Protein AF-0000000066291843 (afdb_homodimer)

Nearest PDB structures (foldseek):
  3l0z-assembly1_A  TM=9.490E-01  e=7.995E-34  Methanocaldococcus jannaschii DSM 2661
  6pu6-assembly1_B  TM=9.603E-01  e=9.555E-33  Methanocaldococcus jannaschii DSM 2661
  6pu6-assembly1_A  TM=9.388E-01  e=8.557E-33  Methanocaldococcus jannaschii DSM 2661
  3u4g-assembly1_A-2  TM=9.666E-01  e=2.213E-31  Pyrococcus horikoshii OT3
  3l0z-assembly5_B  TM=9.432E-01  e=6.580E-32  Methanocaldococcus jannaschii DSM 2661

InterPro domains:
  IPR002805 Nicotinate-nucleotide-dimethylbenzimidazole phosphoribosyltransferase, archaeal type [MF_01086] (1-359)
  IPR002805 Nicotinate-nucleotide-dimethylbenzimidazole phosphoribosyltransferase, archaeal type [PTHR38811] (14-357)
  IPR002805 Nicotinate-nucleotide-dimethylbenzimidazole phosphoribosyltransferase, archaeal type [TIGR00303] (16-351)
  IPR003200 Nicotinate-nucleotide-dimethylbenzimidazole phosphoribosyltransferase [cd02439] (25-345)
  IPR036087 Nicotinate-nucleotide-dimethylbenzimidazole phosphoribosyltransferase-like superfamily [G3DSA:3.40.50.10210] (18-359)
  IPR036087 Nicotinate-nucleotide-dimethylbenzimidazole phosphoribosyltransferase-like superfamily [SSF52733] (40-347)

pLDDT: mean 93.95, std 9.15, range [35.5, 98.94]

Organism: Methanothermobacter thermautotrophicus (strain ATCC 29096 / DSM 1053 / JCM 10044 / NBRC 100330 / Delta H) (NCBI:txid187420)

Secondary structure (DSSP, 8-state):
---STTEEEES--THHHHHTT--EEEEEEEE-BGGGGSTTS--SSSSGGGGGGHHHHHHHHHHHSS-SSSSS---EEETTEEEPPHHHHHHHHHHHHT--EEEEEEE-SSPPSS-EEES--PPB--GGGT---S-HHHHHHHHHHHHHHHHTS-SEEEEEEE-TTHHHHHHHHHHHHT---TTTS--SSSS--HHHHHHHHHHHHHHHT--TTTTTT-HHHHHHHH--THHHHHHHHHHH-SS-EEEESSTHHHHHHHHHHHH-TT--GGGEEEEEEHHHHT-TT--HHHHHHHH---EEEEE---GGG-SSGGGGGGGGTSS---TTHHHHHHHHHHTT--HHHHHHHHHHHHHHH--/---STTEEEES--THHHHHTT--EEEEEEEE-BGGGGSTTS--SSSSGGGGGGHHHHHHHHHHHSS-SSSSS---EEETTEEEPPHHHHHHHHHHHHT--EEEEEEE-SSPPSS-EEES--PPB--GGGT---S-HHHHHHHHHHHHHHHHTS-SEEEEEEE-TTHHHHHHHHHHHHT---TTTS--SSSS--HHHHHHHHHHHHHHHT--TTTTTT-HHHHHHHH--THHHHHHHHHHH-SS-EEEESSTHHHHHHHHHHHH-TT--GGGEEEEEEHHHHT-TT--HHHHHHHH---EEEEE---GGG-SSGGGGGGGGTS----TTHHHHHHHHHHTT--HHHHHHHHHHHHHHH--

Radius of gyration: 26.34 Å; Cα contacts (8 Å, |Δi|>4): 1914; chains: 2; bounding box: 53×73×64 Å

Structure (mmCIF, N/CA/C/O backbone):
data_AF-0000000066291843-model_v1
#
loop_
_entity.id
_entity.type
_entity.pdbx_description
1 polymer 'UPF0284 protein MTH_1426'
#
loop_
_atom_site.group_PDB
_atom_site.id
_atom_site.type_symbol
_atom_site.label_atom_id
_atom_site.label_alt_id
_atom_site.label_comp_id
_atom_site.label_asym_id
_atom_site.label_entity_id
_atom_site.label_seq_id
_atom_site.pdbx_PDB_ins_code
_atom_site.Cartn_x
_atom_site.Cartn_y
_atom_site.Cartn_z
_atom_site.occupancy
_atom_site.B_iso_or_equiv
_atom_site.auth_seq_id
_atom_site.auth_comp_id
_atom_site.auth_asym_id
_atom_site.auth_atom_id
_atom_site.pdbx_PDB_model_num
ATOM 1 N N . MET A 1 1 ? -8.102 36.219 -10.633 1 35.56 1 MET A N 1
ATOM 2 C CA . MET A 1 1 ? -8.234 34.781 -10.93 1 35.56 1 MET A CA 1
ATOM 3 C C . MET A 1 1 ? -8.914 34.062 -9.773 1 35.56 1 MET A C 1
ATOM 5 O O . MET A 1 1 ? -8.242 33.5 -8.906 1 35.56 1 MET A O 1
ATOM 9 N N . GLU A 1 2 ? -9.805 34.719 -9.156 1 52.97 2 GLU A N 1
ATOM 10 C CA . GLU A 1 2 ? -10.625 34.25 -8.039 1 52.97 2 GLU A CA 1
ATOM 11 C C . GLU A 1 2 ? -11.367 32.969 -8.406 1 52.97 2 GLU A C 1
ATOM 13 O O . GLU A 1 2 ? -12.5 33.031 -8.898 1 52.97 2 GLU A O 1
ATOM 18 N N . MET A 1 3 ? -10.57 31.859 -8.922 1 65.25 3 MET A N 1
ATOM 19 C CA . MET A 1 3 ? -11.023 30.734 -9.75 1 65.25 3 MET A CA 1
ATOM 20 C C . MET A 1 3 ? -12.031 29.875 -8.992 1 65.25 3 MET A C 1
ATOM 22 O O . MET A 1 3 ? -13.055 29.484 -9.547 1 65.25 3 MET A O 1
ATOM 26 N N . PHE A 1 4 ? -11.859 29.719 -7.613 1 82.88 4 PHE A N 1
ATOM 27 C CA . PHE A 1 4 ? -12.789 28.844 -6.902 1 82.88 4 PHE A CA 1
ATOM 28 C C . PHE A 1 4 ? -13.359 29.562 -5.676 1 82.88 4 PHE A C 1
ATOM 30 O O . PHE A 1 4 ? -12.602 30.078 -4.848 1 82.88 4 PHE A O 1
ATOM 37 N N . ASP A 1 5 ? -14.641 29.75 -5.602 1 87.25 5 ASP A N 1
ATOM 38 C CA . ASP A 1 5 ? -15.258 30.25 -4.379 1 87.25 5 ASP A CA 1
ATOM 39 C C . ASP A 1 5 ? -14.773 29.469 -3.156 1 87.25 5 ASP A C 1
ATOM 41 O O . ASP A 1 5 ? -14.672 28.25 -3.191 1 87.25 5 ASP A O 1
ATOM 45 N N . GLY A 1 6 ? -14.289 30.234 -2.17 1 90.44 6 GLY A N 1
ATOM 46 C CA . GLY A 1 6 ? -13.828 29.609 -0.941 1 90.44 6 GLY A CA 1
ATOM 47 C C . GLY A 1 6 ? -12.344 29.312 -0.944 1 90.44 6 GLY A C 1
ATOM 48 O O . GLY A 1 6 ? -11.828 28.703 -0.009 1 90.44 6 GLY A O 1
ATOM 49 N N . LEU A 1 7 ? -11.703 29.719 -2.031 1 95.69 7 LEU A N 1
ATOM 50 C CA . LEU A 1 7 ? -10.273 29.438 -2.129 1 95.69 7 LEU A CA 1
ATOM 51 C C . LEU A 1 7 ? -9.461 30.734 -2.043 1 95.69 7 LEU A C 1
ATOM 53 O O . LEU A 1 7 ? -9.727 31.688 -2.775 1 95.69 7 LEU A O 1
ATOM 57 N N . LYS A 1 8 ? -8.57 30.797 -1.065 1 95.62 8 LYS A N 1
ATOM 58 C CA . LYS A 1 8 ? -7.578 31.859 -0.965 1 95.62 8 LYS A CA 1
ATOM 59 C C . LYS A 1 8 ? -6.195 31.359 -1.374 1 95.62 8 LYS A C 1
ATOM 61 O O . LYS A 1 8 ? -5.824 30.219 -1.07 1 95.62 8 LYS A O 1
ATOM 66 N N . ILE A 1 9 ? -5.461 32.25 -2.043 1 95.19 9 ILE A N 1
ATOM 67 C CA . ILE A 1 9 ? -4.168 31.828 -2.586 1 95.19 9 ILE A CA 1
ATOM 68 C C . ILE A 1 9 ? -3.066 32.719 -2.033 1 95.19 9 ILE A C 1
ATOM 70 O O . ILE A 1 9 ? -3.174 33.938 -2.082 1 95.19 9 ILE A O 1
ATOM 74 N N . TYR A 1 10 ? -2.102 32.156 -1.402 1 94.44 10 TYR A N 1
ATOM 75 C CA . TYR A 1 10 ? -0.86 32.844 -1.039 1 94.44 10 TYR A CA 1
ATOM 76 C C . TYR A 1 10 ? 0.291 32.375 -1.925 1 94.44 10 TYR A C 1
ATOM 78 O O . TYR A 1 10 ? 0.675 31.203 -1.892 1 94.44 10 TYR A O 1
ATOM 86 N N . GLY A 1 11 ? 0.88 33.219 -2.744 1 92.69 11 GLY A N 1
ATOM 87 C CA . GLY A 1 11 ? 1.902 32.906 -3.721 1 92.69 11 GLY A CA 1
ATOM 88 C C . GLY A 1 11 ? 1.49 33.219 -5.148 1 92.69 11 GLY A C 1
ATOM 89 O O . GLY A 1 11 ? 0.7 34.125 -5.383 1 92.69 11 GLY A O 1
ATOM 90 N N . SER A 1 12 ? 2.047 32.562 -6.121 1 89.19 12 SER A N 1
ATOM 91 C CA . SER A 1 12 ? 1.816 32.844 -7.527 1 89.19 12 SER A CA 1
ATOM 92 C C . SER A 1 12 ? 0.488 32.281 -8.008 1 89.19 12 SER A C 1
ATOM 94 O O . SER A 1 12 ? -0.145 32.844 -8.906 1 89.19 12 SER A O 1
ATOM 96 N N . GLY A 1 13 ? 0.167 31.141 -7.449 1 91 13 GLY A N 1
ATOM 97 C CA . GLY A 1 13 ? -1.046 30.469 -7.879 1 91 13 GLY A CA 1
ATOM 98 C C . GLY A 1 13 ? -0.856 29.656 -9.141 1 91 13 GLY A C 1
ATOM 99 O O . GLY A 1 13 ? -1.782 28.984 -9.594 1 91 13 GLY A O 1
ATOM 100 N N . ASN A 1 14 ? 0.285 29.594 -9.695 1 91.5 14 ASN A N 1
ATOM 101 C CA . ASN A 1 14 ? 0.562 28.922 -10.961 1 91.5 14 ASN A CA 1
ATOM 102 C C . ASN A 1 14 ? 0.417 27.422 -10.844 1 91.5 14 ASN A C 1
ATOM 104 O O . ASN A 1 14 ? 0.127 26.734 -11.828 1 91.5 14 ASN A O 1
ATOM 108 N N . TYR A 1 15 ? 0.528 26.938 -9.711 1 94.12 15 TYR A N 1
ATOM 109 C CA . TYR A 1 15 ? 0.495 25.5 -9.438 1 94.12 15 TYR A CA 1
ATOM 110 C C . TYR A 1 15 ? -0.847 24.906 -9.844 1 94.12 15 TYR A C 1
ATOM 112 O O . TYR A 1 15 ? -0.905 23.781 -10.352 1 94.12 15 TYR A O 1
ATOM 120 N N . LEU A 1 16 ? -1.885 25.656 -9.727 1 93.62 16 LEU A N 1
ATOM 121 C CA . LEU A 1 16 ? -3.236 25.141 -9.922 1 93.62 16 LEU A CA 1
ATOM 122 C C . LEU A 1 16 ? -3.465 24.766 -11.383 1 93.62 16 LEU A C 1
ATOM 124 O O . LEU A 1 16 ? -4.254 23.859 -11.672 1 93.62 16 LEU A O 1
ATOM 128 N N . GLU A 1 17 ? -2.822 25.453 -12.266 1 89.56 17 GLU A N 1
ATOM 129 C CA . GLU A 1 17 ? -2.986 25.203 -13.688 1 89.56 17 GLU A CA 1
ATOM 130 C C . GLU A 1 17 ? -2.594 23.766 -14.047 1 89.56 17 GLU A C 1
ATOM 132 O O . GLU A 1 17 ? -3.205 23.141 -14.914 1 89.56 17 GLU A O 1
ATOM 137 N N . GLY A 1 18 ? -1.679 23.266 -13.312 1 91.25 18 GLY A N 1
ATOM 138 C CA . GLY A 1 18 ? -1.157 21.938 -13.641 1 91.25 18 GLY A CA 1
ATOM 139 C C . GLY A 1 18 ? -1.947 20.812 -13 1 91.25 18 GLY A C 1
ATOM 140 O O . GLY A 1 18 ? -1.791 19.656 -13.375 1 91.25 18 GLY A O 1
ATOM 141 N N . VAL A 1 19 ? -2.908 21.156 -12.078 1 95.44 19 VAL A N 1
ATOM 142 C CA . VAL A 1 19 ? -3.521 20.062 -11.328 1 95.44 19 VAL A CA 1
ATOM 143 C C . VAL A 1 19 ? -5.043 20.156 -11.438 1 95.44 19 VAL A C 1
ATOM 145 O O . VAL A 1 19 ? -5.762 19.328 -10.875 1 95.44 19 VAL A O 1
ATOM 148 N N . THR A 1 20 ? -5.566 21.125 -12.164 1 93.5 20 THR A N 1
ATOM 149 C CA . THR A 1 20 ? -7.008 21.266 -12.32 1 93.5 20 THR A CA 1
ATOM 150 C C . THR A 1 20 ? -7.562 20.188 -13.25 1 93.5 20 THR A C 1
ATOM 152 O O . THR A 1 20 ? -7.012 19.938 -14.32 1 93.5 20 THR A O 1
ATOM 155 N N . ASP A 1 21 ? -8.625 19.531 -12.82 1 91.69 21 ASP A N 1
ATOM 156 C CA . ASP A 1 21 ? -9.344 18.516 -13.578 1 91.69 21 ASP A CA 1
ATOM 157 C C . ASP A 1 21 ? -8.414 17.391 -14.008 1 91.69 21 ASP A C 1
ATOM 159 O O . ASP A 1 21 ? -8.391 17 -15.172 1 91.69 21 ASP A O 1
ATOM 163 N N . ARG A 1 22 ? -7.469 17.047 -13.125 1 95.12 22 ARG A N 1
ATOM 164 C CA . ARG A 1 22 ? -6.551 15.938 -13.328 1 95.12 22 ARG A CA 1
ATOM 165 C C . ARG A 1 22 ? -6.934 14.742 -12.453 1 95.12 22 ARG A C 1
ATOM 167 O O . ARG A 1 22 ? -7.586 14.906 -11.422 1 95.12 22 ARG A O 1
ATOM 174 N N . ASP A 1 23 ? -6.59 13.523 -12.953 1 96.62 23 ASP A N 1
ATOM 175 C CA . ASP A 1 23 ? -6.723 12.344 -12.102 1 96.62 23 ASP A CA 1
ATOM 176 C C . ASP A 1 23 ? -5.828 12.461 -10.867 1 96.62 23 ASP A C 1
ATOM 178 O O . ASP A 1 23 ? -4.621 12.68 -10.992 1 96.62 23 ASP A O 1
ATOM 182 N N . SER A 1 24 ? -6.496 12.398 -9.719 1 98.31 24 SER A N 1
ATOM 183 C CA . SER A 1 24 ? -5.746 12.578 -8.477 1 98.31 24 SER A CA 1
ATOM 184 C C . SER A 1 24 ? -5.832 11.336 -7.598 1 98.31 24 SER A C 1
ATOM 186 O O . SER A 1 24 ? -6.773 10.547 -7.715 1 98.31 24 SER A O 1
ATOM 188 N N . LEU A 1 25 ? -4.844 11.133 -6.863 1 98.81 25 LEU A N 1
ATOM 189 C CA . LEU A 1 25 ? -4.797 10.125 -5.805 1 98.81 25 LEU A CA 1
ATOM 190 C C . LEU A 1 25 ? -4.484 10.773 -4.457 1 98.81 25 LEU A C 1
ATOM 192 O O . LEU A 1 25 ? -3.535 11.547 -4.344 1 98.81 25 LEU A O 1
ATOM 196 N N . PHE A 1 26 ? -5.352 10.555 -3.461 1 98.94 26 PHE A N 1
ATOM 197 C CA . PHE A 1 26 ? -5.105 11.023 -2.102 1 98.94 26 PHE A CA 1
ATOM 198 C C . PHE A 1 26 ? -4.484 9.922 -1.254 1 98.94 26 PHE A C 1
ATOM 200 O O . PHE A 1 26 ? -5.051 8.828 -1.133 1 98.94 26 PHE A O 1
ATOM 207 N N . ILE A 1 27 ? -3.297 10.148 -0.714 1 98.94 27 ILE A N 1
ATOM 208 C CA . ILE A 1 27 ? -2.666 9.195 0.19 1 98.94 27 ILE A CA 1
ATOM 209 C C . ILE A 1 27 ? -2.453 9.844 1.557 1 98.94 27 ILE A C 1
ATOM 211 O O . ILE A 1 27 ? -1.928 10.953 1.65 1 98.94 27 ILE A O 1
ATOM 215 N N . CYS A 1 28 ? -2.926 9.203 2.633 1 98.88 28 CYS A N 1
ATOM 216 C CA . CYS A 1 28 ? -2.803 9.711 3.998 1 98.88 28 CYS A CA 1
ATOM 217 C C . CYS A 1 28 ? -1.688 8.984 4.746 1 98.88 28 CYS A C 1
ATOM 219 O O . CYS A 1 28 ? -1.785 7.785 5.004 1 98.88 28 CYS A O 1
ATOM 221 N N . ALA A 1 29 ? -0.624 9.672 5.082 1 98.94 29 ALA A N 1
ATOM 222 C CA . ALA A 1 29 ? 0.458 9.125 5.895 1 98.94 29 ALA A CA 1
ATOM 223 C C . ALA A 1 29 ? 0.09 9.141 7.375 1 98.94 29 ALA A C 1
ATOM 225 O O . ALA A 1 29 ? -0.218 10.195 7.934 1 98.94 29 ALA A O 1
ATOM 226 N N . VAL A 1 30 ? 0.121 7.984 8.023 1 98.81 30 VAL A N 1
ATOM 227 C CA . VAL A 1 30 ? -0.222 7.91 9.438 1 98.81 30 VAL A CA 1
ATOM 228 C C . VAL A 1 30 ? 1.024 7.574 10.258 1 98.81 30 VAL A C 1
ATOM 230 O O . VAL A 1 30 ? 1.852 6.762 9.836 1 98.81 30 VAL A O 1
ATOM 233 N N . ALA A 1 31 ? 1.195 8.234 11.359 1 98.75 31 ALA A N 1
ATOM 234 C CA . ALA A 1 31 ? 2.316 8.016 12.273 1 98.75 31 ALA A CA 1
ATOM 235 C C . ALA A 1 31 ? 1.961 8.43 13.695 1 98.75 31 ALA A C 1
ATOM 237 O O . ALA A 1 31 ? 0.961 9.117 13.914 1 98.75 31 ALA A O 1
ATOM 238 N N . THR A 1 32 ? 2.723 7.949 14.648 1 98.19 32 THR A N 1
ATOM 239 C CA . THR A 1 32 ? 2.625 8.383 16.031 1 98.19 32 THR A CA 1
ATOM 240 C C . THR A 1 32 ? 4.004 8.719 16.594 1 98.19 32 THR A C 1
ATOM 242 O O . THR A 1 32 ? 5.023 8.336 16.016 1 98.19 32 THR A O 1
ATOM 245 N N . THR A 1 33 ? 4.027 9.5 17.547 1 98.44 33 THR A N 1
ATOM 246 C CA . THR A 1 33 ? 5.203 9.844 18.344 1 98.44 33 THR A CA 1
ATOM 247 C C . THR A 1 33 ? 4.867 9.859 19.828 1 98.44 33 THR A C 1
ATOM 249 O O . THR A 1 33 ? 3.787 10.305 20.234 1 98.44 33 THR A O 1
ATOM 252 N N . GLU A 1 34 ? 5.797 9.43 20.656 1 98.19 34 GLU A N 1
ATOM 253 C CA . GLU A 1 34 ? 5.594 9.453 22.109 1 98.19 34 GLU A CA 1
ATOM 254 C C . GLU A 1 34 ? 5.484 10.883 22.625 1 98.19 34 GLU A C 1
ATOM 256 O O . GLU A 1 34 ? 5.016 11.102 23.75 1 98.19 34 GLU A O 1
ATOM 261 N N . THR A 1 35 ? 5.879 11.812 21.828 1 98.38 35 THR A N 1
ATOM 262 C CA . THR A 1 35 ? 5.715 13.227 22.172 1 98.38 35 THR A CA 1
ATOM 263 C C . THR A 1 35 ? 4.25 13.547 22.438 1 98.38 35 THR A C 1
ATOM 265 O O . THR A 1 35 ? 3.939 14.406 23.266 1 98.38 35 THR A O 1
ATOM 268 N N . SER A 1 36 ? 3.342 12.797 21.812 1 96.69 36 SER A N 1
ATOM 269 C CA . SER A 1 36 ? 1.913 13.07 21.922 1 96.69 36 SER A CA 1
ATOM 270 C C . SER A 1 36 ? 1.389 12.664 23.297 1 96.69 36 SER A C 1
ATOM 272 O O . SER A 1 36 ? 0.292 13.062 23.703 1 96.69 36 SER A O 1
ATOM 274 N N . ARG A 1 37 ? 2.209 11.977 24.031 1 95.88 37 ARG A N 1
ATOM 275 C CA . ARG A 1 37 ? 1.785 11.508 25.344 1 95.88 37 ARG A CA 1
ATOM 276 C C . ARG A 1 37 ? 2.088 12.547 26.422 1 95.88 37 ARG A C 1
ATOM 278 O O . ARG A 1 37 ? 1.672 12.398 27.562 1 95.88 37 ARG A O 1
ATOM 285 N N . ILE A 1 38 ? 2.787 13.547 26.078 1 96.5 38 ILE A N 1
ATOM 286 C CA . ILE A 1 38 ? 3.043 14.641 27.016 1 96.5 38 ILE A CA 1
ATOM 287 C C . ILE A 1 38 ? 1.741 15.391 27.297 1 96.5 38 ILE A C 1
ATOM 289 O O . ILE A 1 38 ? 1.104 15.914 26.375 1 96.5 38 ILE A O 1
ATOM 293 N N . PRO A 1 39 ? 1.339 15.453 28.562 1 93.75 39 PRO A N 1
ATOM 294 C CA . PRO A 1 39 ? 0.071 16.109 28.891 1 93.75 39 PRO A CA 1
ATOM 295 C C . PRO A 1 39 ? 0.018 17.562 28.406 1 93.75 39 PRO A C 1
ATOM 297 O O . PRO A 1 39 ? 0.945 18.328 28.656 1 93.75 39 PRO A O 1
ATOM 300 N N . GLY A 1 40 ? -1.047 17.859 27.609 1 91.38 40 GLY A N 1
ATOM 301 C CA . GLY A 1 40 ? -1.299 19.234 27.219 1 91.38 40 GLY A CA 1
ATOM 302 C C . GLY A 1 40 ? -0.658 19.609 25.891 1 91.38 40 GLY A C 1
ATOM 303 O O . GLY A 1 40 ? -0.868 20.719 25.375 1 91.38 40 GLY A O 1
ATOM 304 N N . ILE A 1 41 ? 0.069 18.703 25.312 1 93.44 41 ILE A N 1
ATOM 305 C CA . ILE A 1 41 ? 0.853 19.047 24.125 1 93.44 41 ILE A CA 1
ATOM 306 C C . ILE A 1 41 ? -0.051 19.047 22.891 1 93.44 41 ILE A C 1
ATOM 308 O O . ILE A 1 41 ? 0.236 19.75 21.922 1 93.44 41 ILE A O 1
ATOM 312 N N . THR A 1 42 ? -1.102 18.266 22.906 1 88.25 42 THR A N 1
ATOM 313 C CA . THR A 1 42 ? -2.016 18.109 21.781 1 88.25 42 THR A CA 1
ATOM 314 C C . THR A 1 42 ? -3.432 17.812 22.281 1 88.25 42 THR A C 1
ATOM 316 O O . THR A 1 42 ? -3.621 17.328 23.391 1 88.25 42 THR A O 1
ATOM 319 N N . GLY A 1 43 ? -4.367 18.234 21.438 1 79.69 43 GLY A N 1
ATOM 320 C CA . GLY A 1 43 ? -5.762 17.938 21.719 1 79.69 43 GLY A CA 1
ATOM 321 C C . GLY A 1 43 ? -6.254 16.672 21.031 1 79.69 43 GLY A C 1
ATOM 322 O O . GLY A 1 43 ? -7.434 16.328 21.141 1 79.69 43 GLY A O 1
ATOM 323 N N . ALA A 1 44 ? -5.316 16.047 20.344 1 76.88 44 ALA A N 1
ATOM 324 C CA . ALA A 1 44 ? -5.699 14.812 19.656 1 76.88 44 ALA A CA 1
ATOM 325 C C . ALA A 1 44 ? -5.988 13.695 20.672 1 76.88 44 ALA A C 1
ATOM 327 O O . ALA A 1 44 ? -5.156 13.398 21.531 1 76.88 44 ALA A O 1
ATOM 328 N N . GLY A 1 45 ? -7.184 13.094 20.625 1 74.94 45 GLY A N 1
ATOM 329 C CA . GLY A 1 45 ? -7.562 12.039 21.547 1 74.94 45 GLY A CA 1
ATOM 330 C C . GLY A 1 45 ? -8.141 12.57 22.844 1 74.94 45 GLY A C 1
ATOM 331 O O . GLY A 1 45 ? -7.828 13.695 23.266 1 74.94 45 GLY A O 1
ATOM 332 N N . ALA A 1 46 ? -8.844 11.789 23.562 1 75.44 46 ALA A N 1
ATOM 333 C CA . ALA A 1 46 ? -9.508 12.172 24.812 1 75.44 46 ALA A CA 1
ATOM 334 C C . ALA A 1 46 ? -8.5 12.258 25.969 1 75.44 46 ALA A C 1
ATOM 336 O O . ALA A 1 46 ? -8.727 12.977 26.938 1 75.44 46 ALA A O 1
ATOM 337 N N . SER A 1 47 ? -7.43 11.508 25.828 1 82 47 SER A N 1
ATOM 338 C CA . SER A 1 47 ? -6.344 11.492 26.797 1 82 47 SER A CA 1
ATOM 339 C C . SER A 1 47 ? -4.996 11.273 26.109 1 82 47 SER A C 1
ATOM 341 O O . SER A 1 47 ? -4.941 10.844 24.953 1 82 47 SER A O 1
ATOM 343 N N . PRO A 1 48 ? -3.953 11.586 26.844 1 87.25 48 PRO A N 1
ATOM 344 C CA . PRO A 1 48 ? -2.625 11.367 26.266 1 87.25 48 PRO A CA 1
ATOM 345 C C . PRO A 1 48 ? -2.42 9.93 25.781 1 87.25 48 PRO A C 1
ATOM 347 O O . PRO A 1 48 ? -1.832 9.703 24.719 1 87.25 48 PRO A O 1
ATOM 350 N N . GLU A 1 49 ? -2.939 8.961 26.5 1 86.44 49 GLU A N 1
ATOM 351 C CA . GLU A 1 49 ? -2.77 7.555 26.156 1 86.44 49 GLU A CA 1
ATOM 352 C C . GLU A 1 49 ? -3.553 7.195 24.891 1 86.44 49 GLU A C 1
ATOM 354 O O . GLU A 1 49 ? -3.166 6.289 24.156 1 86.44 49 GLU A O 1
ATOM 359 N N . LEU A 1 50 ? -4.508 7.957 24.609 1 88.69 50 LEU A N 1
ATOM 360 C CA . LEU A 1 50 ? -5.406 7.617 23.516 1 88.69 50 LEU A CA 1
ATOM 361 C C . LEU A 1 50 ? -4.957 8.281 22.219 1 88.69 50 LEU A C 1
ATOM 363 O O . LEU A 1 50 ? -5.484 7.98 21.141 1 88.69 50 LEU A O 1
ATOM 367 N N . THR A 1 51 ? -3.924 9.125 22.359 1 91.31 51 THR A N 1
ATOM 368 C CA . THR A 1 51 ? -3.432 9.805 21.156 1 91.31 51 THR A CA 1
ATOM 369 C C . THR A 1 51 ? -2.902 8.797 20.141 1 91.31 51 THR A C 1
ATOM 371 O O . THR A 1 51 ? -2.943 9.039 18.938 1 91.31 51 THR A O 1
ATOM 374 N N . GLU A 1 52 ? -2.453 7.645 20.625 1 93.06 52 GLU A N 1
ATOM 375 C CA . GLU A 1 52 ? -1.842 6.656 19.734 1 93.06 52 GLU A CA 1
ATOM 376 C C . GLU A 1 52 ? -2.883 6.008 18.828 1 93.06 52 GLU A C 1
ATOM 378 O O . GLU A 1 52 ? -2.539 5.43 17.797 1 93.06 52 GLU A O 1
ATOM 383 N N . TYR A 1 53 ? -4.141 6.141 19.141 1 94.12 53 TYR A N 1
ATOM 384 C CA . TYR A 1 53 ? -5.207 5.527 18.344 1 94.12 53 TYR A CA 1
ATOM 385 C C . TYR A 1 53 ? -5.711 6.484 17.281 1 94.12 53 TYR A C 1
ATOM 387 O O . TYR A 1 53 ? -6.402 6.066 16.344 1 94.12 53 TYR A O 1
ATOM 395 N N . THR A 1 54 ? -5.363 7.727 17.375 1 93.38 54 THR A N 1
ATOM 396 C CA . THR A 1 54 ? -5.961 8.781 16.562 1 93.38 54 THR A CA 1
ATOM 397 C C . THR A 1 54 ? -5.723 8.523 15.078 1 93.38 54 THR A C 1
ATOM 399 O O . THR A 1 54 ? -6.66 8.547 14.281 1 93.38 54 THR A O 1
ATOM 402 N N . PRO A 1 55 ? -4.492 8.203 14.695 1 96.31 55 PRO A N 1
ATOM 403 C CA . PRO A 1 55 ? -4.281 8.031 13.258 1 96.31 55 PRO A CA 1
ATOM 404 C C . PRO A 1 55 ? -5.082 6.863 12.68 1 96.31 55 PRO A C 1
ATOM 406 O O . PRO A 1 55 ? -5.699 6.996 11.617 1 96.31 55 PRO A O 1
ATOM 409 N N . ALA A 1 56 ? -5.07 5.734 13.375 1 96.75 56 ALA A N 1
ATOM 410 C CA . ALA A 1 56 ? -5.824 4.57 12.922 1 96.75 56 ALA A CA 1
ATOM 411 C C . ALA A 1 56 ? -7.32 4.871 12.867 1 96.75 56 ALA A C 1
ATOM 413 O O . ALA A 1 56 ? -7.988 4.539 11.883 1 96.75 56 ALA A O 1
ATOM 414 N N . ALA A 1 57 ? -7.824 5.52 13.898 1 95.06 57 ALA A N 1
ATOM 415 C CA . ALA A 1 57 ? -9.242 5.855 13.969 1 95.06 57 ALA A CA 1
ATOM 416 C C . ALA A 1 57 ? -9.641 6.781 12.82 1 95.06 57 ALA A C 1
ATOM 418 O O . ALA A 1 57 ? -10.727 6.641 12.25 1 95.06 57 ALA A O 1
ATOM 419 N N . ASP A 1 58 ? -8.789 7.695 12.508 1 95.19 58 ASP A N 1
ATOM 420 C CA . ASP A 1 58 ? -9.055 8.664 11.453 1 95.19 58 ASP A CA 1
ATOM 421 C C . ASP A 1 58 ? -9.266 7.973 10.109 1 95.19 58 ASP A C 1
ATOM 423 O O . ASP A 1 58 ? -10.266 8.211 9.438 1 95.19 58 ASP A O 1
ATOM 427 N N . VAL A 1 59 ? -8.367 7.094 9.734 1 97.62 59 VAL A N 1
ATOM 428 C CA . VAL A 1 59 ? -8.453 6.504 8.406 1 97.62 59 VAL A CA 1
ATOM 429 C C . VAL A 1 59 ? -9.547 5.438 8.383 1 97.62 59 VAL A C 1
ATOM 431 O O . VAL A 1 59 ? -10.203 5.23 7.363 1 97.62 59 VAL A O 1
ATOM 434 N N . GLU A 1 60 ? -9.781 4.762 9.516 1 96.94 60 GLU A N 1
ATOM 435 C CA . GLU A 1 60 ? -10.891 3.818 9.602 1 96.94 60 GLU A CA 1
ATOM 436 C C . GLU A 1 60 ? -12.227 4.527 9.414 1 96.94 60 GLU A C 1
ATOM 438 O O . GLU A 1 60 ? -13.133 3.996 8.766 1 96.94 60 GLU A O 1
ATOM 443 N N . LEU A 1 61 ? -12.312 5.707 9.977 1 95.12 61 LEU A N 1
ATOM 444 C CA . LEU A 1 61 ? -13.531 6.492 9.797 1 95.12 61 LEU A CA 1
ATOM 445 C C . LEU A 1 61 ? -13.758 6.805 8.328 1 95.12 61 LEU A C 1
ATOM 447 O O . LEU A 1 61 ? -14.891 6.723 7.84 1 95.12 61 LEU A O 1
ATOM 451 N N . ILE A 1 62 ? -12.727 7.176 7.652 1 97.12 62 ILE A N 1
ATOM 452 C CA . ILE A 1 62 ? -12.828 7.543 6.246 1 97.12 62 ILE A CA 1
ATOM 453 C C . ILE A 1 62 ? -13.25 6.328 5.426 1 97.12 62 ILE A C 1
ATOM 455 O O . ILE A 1 62 ? -14.102 6.434 4.539 1 97.12 62 ILE A O 1
ATOM 459 N N . VAL A 1 63 ? -12.719 5.148 5.766 1 96.88 63 VAL A N 1
ATOM 460 C CA . VAL A 1 63 ? -12.883 3.975 4.918 1 96.88 63 VAL A CA 1
ATOM 461 C C . VAL A 1 63 ? -14.133 3.205 5.336 1 96.88 63 VAL A C 1
ATOM 463 O O . VAL A 1 63 ? -14.875 2.701 4.488 1 96.88 63 VAL A O 1
ATOM 466 N N . HIS A 1 64 ? -14.391 3.135 6.684 1 94.81 64 HIS A N 1
ATOM 467 C CA . HIS A 1 64 ? -15.438 2.252 7.191 1 94.81 64 HIS A CA 1
ATOM 468 C C . HIS A 1 64 ? -16.609 3.049 7.75 1 94.81 64 HIS A C 1
ATOM 470 O O . HIS A 1 64 ? -17.562 2.471 8.281 1 94.81 64 HIS A O 1
ATOM 476 N N . ASP A 1 65 ? -16.562 4.312 7.773 1 92.25 65 ASP A N 1
ATOM 477 C CA . ASP A 1 65 ? -17.594 5.199 8.305 1 92.25 65 ASP A CA 1
ATOM 478 C C . ASP A 1 65 ? -17.625 5.172 9.828 1 92.25 65 ASP A C 1
ATOM 480 O O . ASP A 1 65 ? -18.562 5.68 10.453 1 92.25 65 ASP A O 1
ATOM 484 N N . ALA A 1 66 ? -16.609 4.531 10.383 1 90.75 66 ALA A N 1
ATOM 485 C CA . ALA A 1 66 ? -16.484 4.449 11.836 1 90.75 66 ALA A CA 1
ATOM 486 C C . ALA A 1 66 ? -15.102 3.965 12.242 1 90.75 66 ALA A C 1
ATOM 488 O O . ALA A 1 66 ? -14.477 3.168 11.531 1 90.75 66 ALA A O 1
ATOM 489 N N . PRO A 1 67 ? -14.688 4.438 13.438 1 89.62 67 PRO A N 1
ATOM 490 C CA . PRO A 1 67 ? -13.469 3.805 13.953 1 89.62 67 PRO A CA 1
ATOM 491 C C . PRO A 1 67 ? -13.672 2.336 14.312 1 89.62 67 PRO A C 1
ATOM 493 O O . PRO A 1 67 ? -14.766 1.946 14.727 1 89.62 67 PRO A O 1
ATOM 496 N N . ARG A 1 68 ? -12.641 1.59 14.109 1 90.69 68 ARG A N 1
ATOM 497 C CA . ARG A 1 68 ? -12.711 0.177 14.469 1 90.69 68 ARG A CA 1
ATOM 498 C C . ARG A 1 68 ? -11.727 -0.154 15.586 1 90.69 68 ARG A C 1
ATOM 500 O O . ARG A 1 68 ? -11.922 -1.128 16.312 1 90.69 68 ARG A O 1
ATOM 507 N N . CYS A 1 69 ? -10.75 0.663 15.773 1 88.5 69 CYS A N 1
ATOM 508 C CA . CYS A 1 69 ? -9.711 0.384 16.766 1 88.5 69 CYS A CA 1
ATOM 509 C C . CYS A 1 69 ? -10.125 0.891 18.141 1 88.5 69 CYS A C 1
ATOM 511 O O . CYS A 1 69 ? -9.492 0.554 19.141 1 88.5 69 CYS A O 1
ATOM 513 N N . LEU A 1 70 ? -11.094 1.7 18.172 1 82.06 70 LEU A N 1
ATOM 514 C CA . LEU A 1 70 ? -11.625 2.234 19.422 1 82.06 70 LEU A CA 1
ATOM 515 C C . LEU A 1 70 ? -13.148 2.246 19.391 1 82.06 70 LEU A C 1
ATOM 517 O O . LEU A 1 70 ? -13.758 2.363 18.328 1 82.06 70 LEU A O 1
ATOM 521 N N . PRO A 1 71 ? -13.586 1.993 20.594 1 71.5 71 PRO A N 1
ATOM 522 C CA . PRO A 1 71 ? -15.055 1.974 20.625 1 71.5 71 PRO A CA 1
ATOM 523 C C . PRO A 1 71 ? -15.672 3.336 20.312 1 71.5 71 PRO A C 1
ATOM 525 O O . PRO A 1 71 ? -16.781 3.408 19.812 1 71.5 71 PRO A O 1
ATOM 528 N N . GLU A 1 72 ? -14.938 4.359 20.703 1 67.56 72 GLU A N 1
ATOM 529 C CA . GLU A 1 72 ? -15.492 5.688 20.484 1 67.56 72 GLU A CA 1
ATOM 530 C C . GLU A 1 72 ? -14.633 6.504 19.531 1 67.56 72 GLU A C 1
ATOM 532 O O . GLU A 1 72 ? -13.43 6.262 19.406 1 67.56 72 GLU A O 1
ATOM 537 N N . ILE A 1 73 ? -15.336 7.367 18.703 1 63.09 73 ILE A N 1
ATOM 538 C CA . ILE A 1 73 ? -14.68 8.273 17.766 1 63.09 73 ILE A CA 1
ATOM 539 C C . ILE A 1 73 ? -13.789 9.25 18.531 1 63.09 73 ILE A C 1
ATOM 541 O O . ILE A 1 73 ? -14.219 9.859 19.516 1 63.09 73 ILE A O 1
ATOM 545 N N . PRO A 1 74 ? -12.57 9.297 18.109 1 60.62 74 PR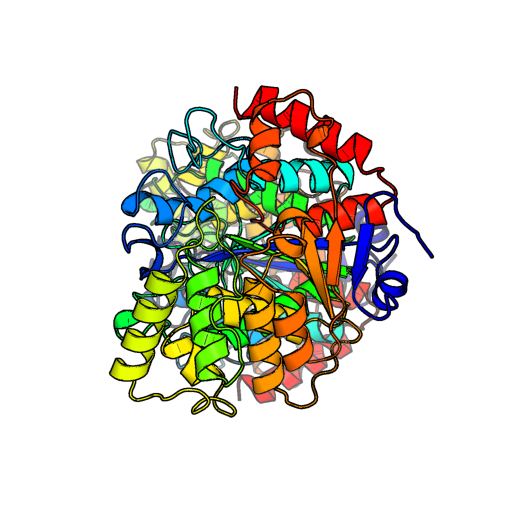O A N 1
ATOM 546 C CA . PRO A 1 74 ? -11.695 10.297 18.734 1 60.62 74 PRO A CA 1
ATOM 547 C C . PRO A 1 74 ? -12.258 11.711 18.656 1 60.62 74 PRO A C 1
ATOM 549 O O . PRO A 1 74 ? -12.688 12.148 17.578 1 60.62 74 PRO A O 1
ATOM 552 N N . GLN A 1 75 ? -12.844 12.25 19.719 1 62.91 75 GLN A N 1
ATOM 553 C CA . GLN A 1 75 ? -13.367 13.617 19.672 1 62.91 75 GLN A CA 1
ATOM 554 C C . GLN A 1 75 ? -12.531 14.555 20.547 1 62.91 75 GLN A C 1
ATOM 556 O O . GLN A 1 75 ? -12.008 14.148 21.578 1 62.91 75 GLN A O 1
ATOM 561 N N . THR A 1 76 ? -12.133 15.617 19.828 1 59.41 76 THR A N 1
ATOM 562 C CA . THR A 1 76 ? -11.57 16.703 20.641 1 59.41 76 THR A CA 1
ATOM 563 C C . THR A 1 76 ? -12.672 17.422 21.406 1 59.41 76 THR A C 1
ATOM 565 O O . THR A 1 76 ? -13.602 17.969 20.812 1 59.41 76 THR A O 1
ATOM 568 N N . ILE A 1 77 ? -12.922 17.047 22.703 1 56.94 77 ILE A N 1
ATOM 569 C CA . ILE A 1 77 ? -13.961 17.656 23.531 1 56.94 77 ILE A CA 1
ATOM 570 C C . ILE A 1 77 ? -13.492 19.016 24.047 1 56.94 77 ILE A C 1
ATOM 572 O O . ILE A 1 77 ? -12.469 19.094 24.734 1 56.94 77 ILE A O 1
ATOM 576 N N . VAL A 1 78 ? -13.992 20.141 23.281 1 53.47 78 VAL A N 1
ATOM 577 C CA . VAL A 1 78 ? -13.75 21.469 23.844 1 53.47 78 VAL A CA 1
ATOM 578 C C . VAL A 1 78 ? -15.031 22.016 24.453 1 53.47 78 VAL A C 1
ATOM 580 O O . VAL A 1 78 ? -16.031 22.172 23.75 1 53.47 78 VAL A O 1
ATOM 583 N N . GLU A 1 79 ? -15.07 22.609 25.641 1 51.97 79 GLU A N 1
ATOM 584 C CA . GLU A 1 79 ? -16.094 23.281 26.422 1 51.97 79 GLU A CA 1
ATOM 585 C C . GLU A 1 79 ? -17.469 22.656 26.188 1 51.97 79 GLU A C 1
ATOM 587 O O . GLU A 1 79 ? -18.453 23.375 25.969 1 51.97 79 GLU A O 1
ATOM 592 N N . GLY A 1 80 ? -17.641 21.438 25.969 1 55.41 80 GLY A N 1
ATOM 593 C CA . GLY A 1 80 ? -18.906 20.734 26.031 1 55.41 80 GLY A CA 1
ATOM 594 C C . GLY A 1 80 ? -19.359 20.203 24.688 1 55.41 80 GLY A C 1
ATOM 595 O O . GLY A 1 80 ? -20.094 19.219 24.609 1 55.41 80 GLY A O 1
ATOM 596 N N . GLU A 1 81 ? -19.094 20.984 23.609 1 62.06 81 GLU A N 1
ATOM 597 C CA . GLU A 1 81 ? -19.453 20.438 22.312 1 62.06 81 GLU A CA 1
ATOM 598 C C . GLU A 1 81 ? -18.25 19.859 21.578 1 62.06 81 GLU A C 1
ATOM 600 O O . GLU A 1 81 ? -17.188 20.484 21.547 1 62.06 81 GLU A O 1
ATOM 605 N N . ALA A 1 82 ? -18.344 18.672 21.172 1 74.56 82 ALA A N 1
ATOM 606 C CA . ALA A 1 82 ? -17.25 17.984 20.516 1 74.56 82 ALA A CA 1
ATOM 607 C C . ALA A 1 82 ? -17.125 18.406 19.047 1 74.56 82 ALA A C 1
ATOM 609 O O . ALA A 1 82 ? -18.125 18.453 18.328 1 74.56 82 ALA A O 1
ATOM 610 N N . ALA A 1 83 ? -15.953 19.031 18.703 1 82.12 83 ALA A N 1
ATOM 611 C CA . ALA A 1 83 ? -15.688 19.328 17.297 1 82.12 83 ALA A CA 1
ATOM 612 C C . ALA A 1 83 ? -15.516 18.031 16.484 1 82.12 83 ALA A C 1
ATOM 614 O O . ALA A 1 83 ? -14.75 17.156 16.891 1 82.12 83 ALA A O 1
ATOM 615 N N . PRO A 1 84 ? -16.344 17.984 15.422 1 86.94 84 PRO A N 1
ATOM 616 C CA . PRO A 1 84 ? -16.141 16.812 14.57 1 86.94 84 PRO A CA 1
ATOM 617 C C . PRO A 1 84 ? -14.688 16.656 14.102 1 86.94 84 PRO A C 1
ATOM 619 O O . PRO A 1 84 ? -14.023 17.656 13.828 1 86.94 84 PRO A O 1
ATOM 622 N N . THR A 1 85 ? -14.18 15.508 14.039 1 89.25 85 THR A N 1
ATOM 623 C CA . THR A 1 85 ? -12.836 15.227 13.555 1 89.25 85 THR A CA 1
ATOM 624 C C . THR A 1 85 ? -12.688 15.664 12.102 1 89.25 85 THR A C 1
ATOM 626 O O . THR A 1 85 ? -13.617 15.523 11.305 1 89.25 85 THR A O 1
ATOM 629 N N . PRO A 1 86 ? -11.492 16.172 11.719 1 94.31 86 PRO A N 1
ATOM 630 C CA . PRO A 1 86 ? -11.234 16.547 10.328 1 94.31 86 PRO A CA 1
ATOM 631 C C . PRO A 1 86 ? -11.391 15.383 9.352 1 94.31 86 PRO A C 1
ATOM 633 O O . PRO A 1 86 ? -11.594 15.594 8.156 1 94.31 86 PRO A O 1
ATOM 636 N N . ALA A 1 87 ? -11.344 14.164 9.867 1 95.44 87 ALA A N 1
ATOM 637 C CA . ALA A 1 87 ? -11.492 12.984 9.023 1 95.44 87 ALA A CA 1
ATOM 638 C C . ALA A 1 87 ? -12.828 12.992 8.289 1 95.44 87 ALA A C 1
ATOM 640 O O . ALA A 1 87 ? -12.93 12.523 7.156 1 95.44 87 ALA A O 1
ATOM 641 N N . VAL A 1 88 ? -13.828 13.594 8.914 1 95.12 88 VAL A N 1
ATOM 642 C CA . VAL A 1 88 ? -15.148 13.664 8.297 1 95.12 88 VAL A CA 1
ATOM 643 C C . VAL A 1 88 ? -15.117 14.633 7.109 1 95.12 88 VAL A C 1
ATOM 645 O O . VAL A 1 88 ? -15.781 14.406 6.098 1 95.12 88 VAL A O 1
ATOM 648 N N . ILE A 1 89 ? -14.344 15.719 7.273 1 97.06 89 ILE A N 1
ATOM 649 C CA . ILE A 1 89 ? -14.18 16.703 6.203 1 97.06 89 ILE A CA 1
ATOM 650 C C . ILE A 1 89 ? -13.484 16.047 5.012 1 97.06 89 ILE A C 1
ATOM 652 O O . ILE A 1 89 ? -13.945 16.172 3.873 1 97.06 89 ILE A O 1
ATOM 656 N N . THR A 1 90 ? -12.398 15.336 5.305 1 98.5 90 THR A N 1
ATOM 657 C CA . THR A 1 90 ? -11.641 14.648 4.27 1 98.5 90 THR A CA 1
ATOM 658 C C . THR A 1 90 ? -12.508 13.617 3.553 1 98.5 90 THR A C 1
ATOM 660 O O . THR A 1 90 ? -12.523 13.555 2.322 1 98.5 90 THR A O 1
ATOM 663 N N . LYS A 1 91 ? -13.234 12.828 4.316 1 98.06 91 LYS A N 1
ATOM 664 C CA . LYS A 1 91 ? -14.117 11.82 3.742 1 98.06 91 LYS A CA 1
ATOM 665 C C . LYS A 1 91 ? -15.148 12.453 2.811 1 98.06 91 LYS A C 1
ATOM 667 O O . LYS A 1 91 ? -15.312 12.016 1.668 1 98.06 91 LYS A O 1
ATOM 672 N N . ALA A 1 92 ? -15.836 13.492 3.254 1 98.25 92 ALA A N 1
ATOM 673 C CA . ALA A 1 92 ? -16.875 14.164 2.479 1 98.25 92 ALA A CA 1
ATOM 674 C C . ALA A 1 92 ? -16.328 14.68 1.153 1 98.25 92 ALA A C 1
ATOM 676 O O . ALA A 1 92 ? -16.922 14.461 0.097 1 98.25 92 ALA A O 1
ATOM 677 N N . ALA A 1 93 ? -15.195 15.359 1.239 1 98.69 93 ALA A N 1
ATOM 678 C CA . ALA A 1 93 ? -14.602 15.984 0.058 1 98.69 93 ALA A CA 1
ATOM 679 C C . ALA A 1 93 ? -14.18 14.93 -0.959 1 98.69 93 ALA A C 1
ATOM 681 O O . ALA A 1 93 ? -14.445 15.062 -2.154 1 98.69 93 ALA A O 1
ATOM 682 N N . LEU A 1 94 ? -13.531 13.859 -0.488 1 98.56 94 LEU A N 1
ATOM 683 C CA . LEU A 1 94 ? -13.023 12.836 -1.387 1 98.56 94 LEU A CA 1
ATOM 684 C C . LEU A 1 94 ? -14.164 12.039 -2.014 1 98.56 94 LEU A C 1
ATOM 686 O O . LEU A 1 94 ? -14.078 11.633 -3.176 1 98.56 94 LEU A O 1
ATOM 690 N N . GLU A 1 95 ? -15.195 11.781 -1.233 1 97.81 95 GLU A N 1
ATOM 691 C CA . GLU A 1 95 ? -16.359 11.094 -1.776 1 97.81 95 GLU A CA 1
ATOM 692 C C . GLU A 1 95 ? -17 11.898 -2.906 1 97.81 95 GLU A C 1
ATOM 694 O O . GLU A 1 95 ? -17.312 11.344 -3.965 1 97.81 95 GLU A O 1
ATOM 699 N N . LEU A 1 96 ? -17.188 13.188 -2.666 1 98.19 96 LEU A N 1
ATOM 700 C CA . LEU A 1 96 ? -17.797 14.062 -3.666 1 98.19 96 LEU A CA 1
ATOM 701 C C . LEU A 1 96 ? -16.938 14.133 -4.922 1 98.19 96 LEU A C 1
ATOM 703 O O . LEU A 1 96 ? -17.453 14.102 -6.039 1 98.19 96 LEU A O 1
ATOM 707 N N . ALA A 1 97 ? -15.648 14.211 -4.699 1 97.69 97 ALA A N 1
ATOM 708 C CA . ALA A 1 97 ? -14.727 14.367 -5.82 1 97.69 97 ALA A CA 1
ATOM 709 C C . ALA A 1 97 ? -14.438 13.023 -6.484 1 97.69 97 ALA A C 1
ATOM 711 O O . ALA A 1 97 ? -13.828 12.969 -7.555 1 97.69 97 ALA A O 1
ATOM 712 N N . GLU A 1 98 ? -14.875 11.891 -5.875 1 96.88 98 GLU A N 1
ATOM 713 C CA . GLU A 1 98 ? -14.617 10.531 -6.355 1 96.88 98 GLU A CA 1
ATOM 714 C C . GLU A 1 98 ? -13.125 10.289 -6.551 1 96.88 98 GLU A C 1
ATOM 716 O O . GLU A 1 98 ? -12.703 9.797 -7.602 1 96.88 98 GLU A O 1
ATOM 721 N N . VAL A 1 99 ? -12.359 10.773 -5.613 1 98 99 VAL A N 1
ATOM 722 C CA . VAL A 1 99 ? -10.914 10.586 -5.633 1 98 99 VAL A CA 1
ATOM 723 C C . VAL A 1 99 ? -10.539 9.344 -4.828 1 98 99 VAL A C 1
ATOM 725 O O . VAL A 1 99 ? -10.977 9.18 -3.689 1 98 99 VAL A O 1
ATOM 728 N N . PRO A 1 100 ? -9.727 8.422 -5.484 1 98.44 100 PRO A N 1
ATOM 729 C CA . PRO A 1 100 ? -9.281 7.258 -4.719 1 98.44 100 PRO A CA 1
ATOM 730 C C . PRO A 1 100 ? -8.445 7.641 -3.496 1 98.44 100 PRO A C 1
ATOM 732 O O . PRO A 1 100 ? -7.719 8.633 -3.527 1 98.44 100 PRO A O 1
ATOM 735 N N . PHE A 1 101 ? -8.602 6.855 -2.436 1 98.69 101 PHE A N 1
ATOM 736 C CA . PHE A 1 101 ? -7.977 7.094 -1.14 1 98.69 101 PHE A CA 1
ATOM 737 C C . PHE A 1 101 ? -7.094 5.918 -0.741 1 98.69 101 PHE A C 1
ATOM 739 O O . PHE A 1 101 ? -7.523 4.762 -0.804 1 98.69 101 PHE A O 1
ATOM 746 N N . MET A 1 102 ? -5.797 6.172 -0.399 1 98.81 102 MET A N 1
ATOM 747 C CA . MET A 1 102 ? -4.875 5.168 0.118 1 98.81 102 MET A CA 1
ATOM 748 C C . MET A 1 102 ? -4.273 5.609 1.447 1 98.81 102 MET A C 1
ATOM 750 O O . MET A 1 102 ? -4.293 6.797 1.777 1 98.81 102 MET A O 1
ATOM 754 N N . VAL A 1 103 ? -3.807 4.652 2.219 1 98.88 103 VAL A N 1
ATOM 755 C CA . VAL A 1 103 ? -3.164 4.91 3.504 1 98.88 103 VAL A CA 1
ATOM 756 C C . VAL A 1 103 ? -1.704 4.469 3.451 1 98.88 103 VAL A C 1
ATOM 758 O O . VAL A 1 103 ? -1.388 3.42 2.885 1 98.88 103 VAL A O 1
ATOM 761 N N . ALA A 1 104 ? -0.817 5.266 3.908 1 98.88 104 ALA A N 1
ATOM 762 C CA . ALA A 1 104 ? 0.584 4.902 4.109 1 98.88 104 ALA A CA 1
ATOM 763 C C . ALA A 1 104 ? 0.939 4.879 5.59 1 98.88 104 ALA A C 1
ATOM 765 O O . ALA A 1 104 ? 0.706 5.855 6.309 1 98.88 104 ALA A O 1
ATOM 766 N N . ASP A 1 105 ? 1.465 3.773 6.086 1 98.81 105 ASP A N 1
ATOM 767 C CA . ASP A 1 105 ? 1.964 3.689 7.457 1 98.81 105 ASP A CA 1
ATOM 768 C C . ASP A 1 105 ? 3.42 4.137 7.539 1 98.81 105 ASP A C 1
ATOM 770 O O . ASP A 1 105 ? 4.32 3.43 7.082 1 98.81 105 ASP A O 1
ATOM 774 N N . ALA A 1 106 ? 3.615 5.273 8.117 1 98.88 106 ALA A N 1
ATOM 775 C CA . ALA A 1 106 ? 4.965 5.805 8.297 1 98.88 106 ALA A CA 1
ATOM 776 C C . ALA A 1 106 ? 5.516 5.453 9.672 1 98.88 106 ALA A C 1
ATOM 778 O O . ALA A 1 106 ? 6.711 5.617 9.93 1 98.88 106 ALA A O 1
ATOM 779 N N . GLY A 1 107 ? 4.68 4.98 10.516 1 98.75 107 GLY A N 1
ATOM 780 C CA . GLY A 1 107 ? 5.109 4.633 11.859 1 98.75 107 GLY A CA 1
ATOM 781 C C . GLY A 1 107 ? 4.004 4.758 12.891 1 98.75 107 GLY A C 1
ATOM 782 O O . GLY A 1 107 ? 4.203 5.348 13.953 1 98.75 107 GLY A O 1
ATOM 783 N N . ALA A 1 108 ? 2.785 4.309 12.594 1 98.38 108 ALA A N 1
ATOM 784 C CA . ALA A 1 108 ? 1.673 4.305 13.539 1 98.38 108 ALA A CA 1
ATOM 785 C C . ALA A 1 108 ? 1.819 3.172 14.555 1 98.38 108 ALA A C 1
ATOM 787 O O . ALA A 1 108 ? 2.146 2.041 14.188 1 98.38 108 ALA A O 1
ATOM 788 N N . SER A 1 109 ? 1.612 3.477 15.836 1 97.38 109 SER A N 1
ATOM 789 C CA . SER A 1 109 ? 1.684 2.453 16.875 1 97.38 109 SER A CA 1
ATOM 790 C C . SER A 1 109 ? 0.516 1.477 16.766 1 97.38 109 SER A C 1
ATOM 792 O O . SER A 1 109 ? 0.695 0.268 16.922 1 97.38 109 SER A O 1
ATOM 794 N N . VAL A 1 110 ? -0.658 2.033 16.578 1 96.69 110 VAL A N 1
ATOM 795 C CA . VAL A 1 110 ? -1.851 1.238 16.297 1 96.69 110 VAL A CA 1
ATOM 796 C C . VAL A 1 110 ? -2.086 1.165 14.789 1 96.69 110 VAL A C 1
ATOM 798 O O . VAL A 1 110 ? -2.244 2.195 14.133 1 96.69 110 VAL A O 1
ATOM 801 N N . LYS A 1 111 ? -2.029 -0.085 14.266 1 97.81 111 LYS A N 1
ATOM 802 C CA . LYS A 1 111 ? -2.25 -0.252 12.828 1 97.81 111 LYS A CA 1
ATOM 803 C C . LYS A 1 111 ? -3.736 -0.182 12.492 1 97.81 111 LYS A C 1
ATOM 805 O O . LYS A 1 111 ? -4.566 -0.766 13.195 1 97.81 111 LYS A O 1
ATOM 810 N N . PRO A 1 112 ? -4.074 0.577 11.453 1 97.38 112 PRO A N 1
ATOM 811 C CA . PRO A 1 112 ? -5.488 0.689 11.086 1 97.38 112 PRO A CA 1
ATOM 812 C C . PRO A 1 112 ? -6.047 -0.603 10.5 1 97.38 112 PRO A C 1
ATOM 814 O O . PRO A 1 112 ? -5.309 -1.378 9.883 1 97.38 112 PRO A O 1
ATOM 817 N N . ASP A 1 113 ? -7.332 -0.792 10.656 1 96.44 113 ASP A N 1
ATOM 818 C CA . ASP A 1 113 ? -8.023 -1.952 10.102 1 96.44 113 ASP A CA 1
ATOM 819 C C . ASP A 1 113 ? -8.445 -1.697 8.656 1 96.44 113 ASP A C 1
ATOM 821 O O . ASP A 1 113 ? -9.617 -1.864 8.305 1 96.44 113 ASP A O 1
ATOM 825 N N . VAL A 1 114 ? -7.562 -1.262 7.824 1 97.62 114 VAL A N 1
ATOM 826 C CA . VAL A 1 114 ? -7.648 -1.068 6.379 1 97.62 114 VAL A CA 1
ATOM 827 C C . VAL A 1 114 ? -6.316 -1.434 5.727 1 97.62 114 VAL A C 1
ATOM 829 O O . VAL A 1 114 ? -5.27 -1.382 6.371 1 97.62 114 VAL A O 1
ATOM 832 N N . PRO A 1 115 ? -6.328 -1.893 4.441 1 98.44 115 PRO A N 1
ATOM 833 C CA . PRO A 1 115 ? -5.039 -2.035 3.766 1 98.44 115 PRO A CA 1
ATOM 834 C C . PRO A 1 115 ? -4.246 -0.73 3.723 1 98.44 115 PRO A C 1
ATOM 836 O O . PRO A 1 115 ? -4.832 0.346 3.578 1 98.44 115 PRO A O 1
ATOM 839 N N . TYR A 1 116 ? -2.961 -0.841 3.865 1 98.81 116 TYR A N 1
ATOM 840 C CA . TYR A 1 116 ? -2.105 0.34 3.834 1 98.81 116 TYR A CA 1
ATOM 841 C C . TYR A 1 116 ? -0.742 0.011 3.238 1 98.81 116 TYR A C 1
ATOM 843 O O . TYR A 1 116 ? -0.299 -1.139 3.285 1 98.81 116 TYR A O 1
ATOM 851 N N . ILE A 1 117 ? -0.102 0.992 2.65 1 98.88 117 ILE A N 1
ATOM 852 C CA . ILE A 1 117 ? 1.283 0.858 2.211 1 98.88 117 ILE A CA 1
ATOM 853 C C . ILE A 1 117 ? 2.219 0.993 3.41 1 98.88 117 ILE A C 1
ATOM 855 O O . ILE A 1 117 ? 2.244 2.033 4.074 1 98.88 117 ILE A O 1
ATOM 859 N N . ASN A 1 118 ? 2.99 -0.01 3.711 1 98.81 118 ASN A N 1
ATOM 860 C CA . ASN A 1 118 ? 3.967 0.056 4.793 1 98.81 118 ASN A CA 1
ATOM 861 C C . ASN A 1 118 ? 5.27 0.709 4.336 1 98.81 118 ASN A C 1
ATOM 863 O O . ASN A 1 118 ? 5.938 0.205 3.434 1 98.81 118 ASN A O 1
ATOM 867 N N . ILE A 1 119 ? 5.578 1.82 4.926 1 98.81 119 ILE A N 1
ATOM 868 C CA . ILE A 1 119 ? 6.844 2.508 4.711 1 98.81 119 ILE A CA 1
ATOM 869 C C . ILE A 1 119 ? 7.781 2.246 5.887 1 98.81 119 ILE A C 1
ATOM 871 O O . ILE A 1 119 ? 8.969 1.977 5.691 1 98.81 119 ILE A O 1
ATOM 875 N N . ASN A 1 120 ? 7.242 2.352 7.062 1 98.44 120 ASN A N 1
ATOM 876 C CA . ASN A 1 120 ? 7.91 2.168 8.352 1 98.44 120 ASN A CA 1
ATOM 877 C C . ASN A 1 120 ? 6.926 1.761 9.438 1 98.44 120 ASN A C 1
ATOM 879 O O . ASN A 1 120 ? 5.855 2.359 9.57 1 98.44 120 ASN A O 1
ATOM 883 N N . SER A 1 121 ? 7.355 0.77 10.234 1 97.19 121 SER A N 1
ATOM 884 C CA . SER A 1 121 ? 6.422 0.244 11.227 1 97.19 121 SER A CA 1
ATOM 885 C C . SER A 1 121 ? 6.688 0.836 12.602 1 97.19 121 SER A C 1
ATOM 887 O O . SER A 1 121 ? 5.82 0.793 13.477 1 97.19 121 SER A O 1
ATOM 889 N N . GLU A 1 122 ? 7.824 1.379 12.844 1 98.12 122 GLU A N 1
ATOM 890 C CA . GLU A 1 122 ? 8.234 1.841 14.164 1 98.12 122 GLU A CA 1
ATOM 891 C C . GLU A 1 122 ? 7.766 3.27 14.422 1 98.12 122 GLU A C 1
ATOM 893 O O . GLU A 1 122 ? 8.062 4.176 13.641 1 98.12 122 GLU A O 1
ATOM 898 N N . PRO A 1 123 ? 7.043 3.523 15.508 1 98.69 123 PRO A N 1
ATOM 899 C CA . PRO A 1 123 ? 6.609 4.883 15.852 1 98.69 123 PRO A CA 1
ATOM 900 C C . PRO A 1 123 ? 7.766 5.773 16.297 1 98.69 123 PRO A C 1
ATOM 902 O O . PRO A 1 123 ? 8.867 5.281 16.547 1 98.69 123 PRO A O 1
ATOM 905 N N . GLY A 1 124 ? 7.523 7.059 16.297 1 98.75 124 GLY A N 1
ATOM 906 C CA . GLY A 1 124 ? 8.492 7.984 16.859 1 98.75 124 GLY A CA 1
ATOM 907 C C . GLY A 1 124 ? 8.539 7.973 18.375 1 98.75 124 GLY A C 1
ATOM 908 O O . GLY A 1 124 ? 7.562 7.582 19.016 1 98.75 124 GLY A O 1
ATOM 909 N N . GLY A 1 125 ? 9.617 8.336 18.891 1 98.62 125 GLY A N 1
ATOM 910 C CA . GLY A 1 125 ? 9.789 8.422 20.328 1 98.62 125 GLY A CA 1
ATOM 911 C C . GLY A 1 125 ? 9.539 9.812 20.875 1 98.62 125 GLY A C 1
ATOM 912 O O . GLY A 1 125 ? 9.047 10.688 20.172 1 98.62 125 GLY A O 1
ATOM 913 N N . ASP A 1 126 ? 9.75 9.93 22.234 1 98.69 126 ASP A N 1
ATOM 914 C CA . ASP A 1 126 ? 9.672 11.211 22.922 1 98.69 126 ASP A CA 1
ATOM 915 C C . ASP A 1 126 ? 10.844 12.117 22.531 1 98.69 126 ASP A C 1
ATOM 917 O O . ASP A 1 126 ? 12 11.805 22.828 1 98.69 126 ASP A O 1
ATOM 921 N N . ILE A 1 127 ? 10.484 13.289 21.906 1 98.88 127 ILE A N 1
ATOM 922 C CA . ILE A 1 127 ? 11.555 14.102 21.344 1 98.88 127 ILE A CA 1
ATOM 923 C C . ILE A 1 127 ? 12.422 14.68 22.453 1 98.88 127 ILE A C 1
ATOM 925 O O . ILE A 1 127 ? 13.555 15.102 22.219 1 98.88 127 ILE A O 1
ATOM 929 N N . ARG A 1 128 ? 12.016 14.758 23.672 1 98.81 128 ARG A N 1
ATOM 930 C CA . ARG A 1 128 ? 12.805 15.281 24.781 1 98.81 128 ARG A CA 1
ATOM 931 C C . ARG A 1 128 ? 14.078 14.461 24.984 1 98.81 128 ARG A C 1
ATOM 933 O O . ARG A 1 128 ? 15.062 14.969 25.531 1 98.81 128 ARG A O 1
ATOM 940 N N . THR A 1 129 ? 14.055 13.242 24.484 1 98.69 129 THR A N 1
ATOM 941 C CA . THR A 1 129 ? 15.203 12.367 24.641 1 98.69 129 THR A CA 1
ATOM 942 C C . THR A 1 129 ? 16.297 12.727 23.625 1 98.69 129 THR A C 1
ATOM 944 O O . THR A 1 129 ? 17.453 12.312 23.781 1 98.69 129 THR A O 1
ATOM 947 N N . GLY A 1 130 ? 15.969 13.359 22.594 1 98.81 130 GLY A N 1
ATOM 948 C CA . GLY A 1 130 ? 16.891 13.641 21.516 1 98.81 130 GLY A CA 1
ATOM 949 C C . GLY A 1 130 ? 17.047 12.484 20.547 1 98.81 130 GLY A C 1
ATOM 950 O O . GLY A 1 130 ? 17.953 12.492 19.703 1 98.81 130 GLY A O 1
ATOM 951 N N . ARG A 1 131 ? 16.312 11.453 20.672 1 98.38 131 ARG A N 1
ATOM 952 C CA . ARG A 1 131 ? 16.297 10.258 19.828 1 98.38 131 ARG A CA 1
ATOM 953 C C . ARG A 1 131 ? 14.875 9.914 19.391 1 98.38 131 ARG A C 1
ATOM 955 O O . ARG A 1 131 ? 14.352 8.859 19.75 1 98.38 131 ARG A O 1
ATOM 962 N N . ALA A 1 132 ? 14.375 10.75 18.484 1 98.88 132 ALA A N 1
ATOM 963 C CA . ALA A 1 132 ? 12.945 10.742 18.188 1 98.88 132 ALA A CA 1
ATOM 964 C C . ALA A 1 132 ? 12.609 9.688 17.125 1 98.88 132 ALA A C 1
ATOM 966 O O . ALA A 1 132 ? 11.57 9.039 17.203 1 98.88 132 ALA A O 1
ATOM 967 N N . VAL A 1 133 ? 13.438 9.547 16.125 1 98.94 133 VAL A N 1
ATOM 968 C CA . VAL A 1 133 ? 13.117 8.68 15 1 98.94 133 VAL A CA 1
ATOM 969 C C . VAL A 1 133 ? 14.32 7.793 14.672 1 98.94 133 VAL A C 1
ATOM 971 O O . VAL A 1 133 ? 15.43 8.289 14.469 1 98.94 133 VAL A O 1
ATOM 974 N N . THR A 1 134 ? 14.133 6.5 14.617 1 98.44 134 THR A N 1
ATOM 975 C CA . THR A 1 134 ? 15.164 5.551 14.227 1 98.44 134 THR A CA 1
ATOM 976 C C . THR A 1 134 ? 15.305 5.504 12.711 1 98.44 134 THR A C 1
ATOM 978 O O . THR A 1 134 ? 14.32 5.305 11.992 1 98.44 134 THR A O 1
ATOM 981 N N . GLU A 1 135 ? 16.453 5.723 12.125 1 98.06 135 GLU A N 1
ATOM 982 C CA . GLU A 1 135 ? 16.844 5.594 10.719 1 98.06 135 GLU A CA 1
ATOM 983 C C . GLU A 1 135 ? 15.914 6.402 9.82 1 98.06 135 GLU A C 1
ATOM 985 O O . GLU A 1 135 ? 15.352 5.871 8.859 1 98.06 135 GLU A O 1
ATOM 990 N N . PRO A 1 136 ? 15.867 7.699 10.016 1 98.81 136 PRO A N 1
ATOM 991 C CA . PRO A 1 136 ? 14.969 8.523 9.203 1 98.81 136 PRO A CA 1
ATOM 992 C C . PRO A 1 136 ? 15.328 8.492 7.715 1 98.81 136 PRO A C 1
ATOM 994 O O . PRO A 1 136 ? 14.445 8.625 6.863 1 98.81 136 PRO A O 1
ATOM 997 N N . GLN A 1 137 ? 16.594 8.328 7.414 1 98.75 137 GLN A N 1
ATOM 998 C CA . GLN A 1 137 ? 16.984 8.266 6.012 1 98.75 137 GLN A CA 1
ATOM 999 C C . GLN A 1 137 ? 16.344 7.059 5.32 1 98.75 137 GLN A C 1
ATOM 1001 O O . GLN A 1 137 ? 15.922 7.152 4.164 1 98.75 137 GLN A O 1
ATOM 1006 N N . ARG A 1 138 ? 16.328 5.949 5.984 1 98.38 138 ARG A N 1
ATOM 1007 C CA . ARG A 1 138 ? 15.68 4.758 5.434 1 98.38 138 ARG A CA 1
ATOM 1008 C C . ARG A 1 138 ? 14.195 5.004 5.176 1 98.38 138 ARG A C 1
ATOM 1010 O O . ARG A 1 138 ? 13.656 4.574 4.156 1 98.38 138 ARG A O 1
ATOM 1017 N N . ILE A 1 139 ? 13.539 5.676 6.09 1 98.88 139 ILE A N 1
ATOM 1018 C CA . ILE A 1 139 ? 12.133 6.023 5.934 1 98.88 139 ILE A CA 1
ATOM 1019 C C . ILE A 1 139 ? 11.953 6.902 4.695 1 98.88 139 ILE A C 1
ATOM 1021 O O . ILE A 1 139 ? 11.062 6.656 3.877 1 98.88 139 ILE A O 1
ATOM 1025 N N . TYR A 1 140 ? 12.875 7.898 4.566 1 98.94 140 TYR A N 1
ATOM 1026 C CA . TYR A 1 140 ? 12.867 8.797 3.416 1 98.94 140 TYR A CA 1
ATOM 1027 C C . TYR A 1 140 ? 13.023 8.016 2.115 1 98.94 140 TYR A C 1
ATOM 1029 O O . TYR A 1 140 ? 12.266 8.234 1.162 1 98.94 140 TYR A O 1
ATOM 1037 N N . GLU A 1 141 ? 13.906 7.102 2.041 1 98.81 141 GLU A N 1
ATOM 1038 C CA . GLU A 1 141 ? 14.188 6.32 0.84 1 98.81 141 GLU A CA 1
ATOM 1039 C C . GLU A 1 141 ? 13 5.449 0.453 1 98.81 141 GLU A C 1
ATOM 1041 O O . GLU A 1 141 ? 12.695 5.297 -0.731 1 98.81 141 GLU A O 1
ATOM 1046 N N . ARG A 1 142 ? 12.367 4.883 1.378 1 98.75 142 ARG A N 1
ATOM 1047 C CA . ARG A 1 142 ? 11.172 4.098 1.104 1 98.75 142 ARG A CA 1
ATOM 1048 C C . ARG A 1 142 ? 10.023 4.992 0.637 1 98.75 142 ARG A C 1
ATOM 1050 O O . ARG A 1 142 ? 9.227 4.598 -0.215 1 98.75 142 ARG A O 1
ATOM 1057 N N . GLY A 1 143 ? 9.977 6.195 1.258 1 98.88 143 GLY A N 1
ATOM 1058 C CA . GLY A 1 143 ? 9.031 7.176 0.739 1 98.88 143 GLY A CA 1
ATOM 1059 C C . GLY A 1 143 ? 9.273 7.52 -0.719 1 98.88 143 GLY A C 1
ATOM 1060 O O . GLY A 1 143 ? 8.328 7.637 -1.497 1 98.88 143 GLY A O 1
ATOM 1061 N N . LEU A 1 144 ? 10.555 7.668 -1.08 1 98.88 144 LEU A N 1
ATOM 1062 C CA . LEU A 1 144 ? 10.922 7.938 -2.465 1 98.88 144 LEU A CA 1
ATOM 1063 C C . LEU A 1 144 ? 10.367 6.871 -3.398 1 98.88 144 LEU A C 1
ATOM 1065 O O . LEU A 1 144 ? 9.836 7.188 -4.465 1 98.88 144 LEU A O 1
ATOM 1069 N N . MET A 1 145 ? 10.445 5.629 -2.99 1 98.62 145 MET A N 1
ATOM 1070 C CA . MET A 1 145 ? 9.961 4.508 -3.787 1 98.62 145 MET A CA 1
ATOM 1071 C C . MET A 1 145 ? 8.445 4.586 -3.961 1 98.62 145 MET A C 1
AT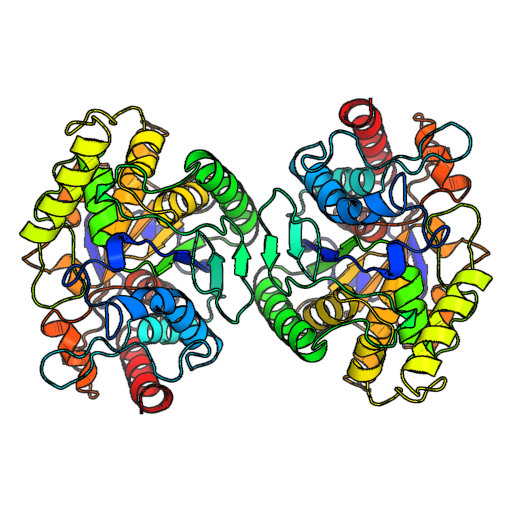OM 1073 O O . MET A 1 145 ? 7.93 4.359 -5.059 1 98.62 145 MET A O 1
ATOM 1077 N N . VAL A 1 146 ? 7.773 4.898 -2.893 1 98.88 146 VAL A N 1
ATOM 1078 C CA . VAL A 1 146 ? 6.316 5.008 -2.93 1 98.88 146 VAL A CA 1
ATOM 1079 C C . VAL A 1 146 ? 5.906 6.125 -3.889 1 98.88 146 VAL A C 1
ATOM 1081 O O . VAL A 1 146 ? 5.02 5.938 -4.727 1 98.88 146 VAL A O 1
ATOM 1084 N N . GLY A 1 147 ? 6.582 7.316 -3.74 1 98.88 147 GLY A N 1
ATOM 1085 C CA . GLY A 1 147 ? 6.297 8.43 -4.633 1 98.88 147 GLY A CA 1
ATOM 1086 C C . GLY A 1 147 ? 6.492 8.086 -6.098 1 98.88 147 GLY A C 1
ATOM 1087 O O . GLY A 1 147 ? 5.656 8.43 -6.934 1 98.88 147 GLY A O 1
ATOM 1088 N N . ARG A 1 148 ? 7.531 7.383 -6.375 1 98.44 148 ARG A N 1
ATOM 1089 C CA . ARG A 1 148 ? 7.84 6.992 -7.746 1 98.44 148 ARG A CA 1
ATOM 1090 C C . ARG A 1 148 ? 6.762 6.066 -8.305 1 98.44 148 ARG A C 1
ATOM 1092 O O . ARG A 1 148 ? 6.305 6.25 -9.438 1 98.44 148 ARG A O 1
ATOM 1099 N N . THR A 1 149 ? 6.375 5.145 -7.562 1 98.31 149 THR A N 1
ATOM 1100 C CA . THR A 1 149 ? 5.395 4.168 -8.016 1 98.31 149 THR A CA 1
ATOM 1101 C C . THR A 1 149 ? 4.027 4.82 -8.195 1 98.31 149 THR A C 1
ATOM 1103 O O . THR A 1 149 ? 3.41 4.703 -9.258 1 98.31 149 THR A O 1
ATOM 1106 N N . LEU A 1 150 ? 3.574 5.566 -7.199 1 98.69 150 LEU A N 1
ATOM 1107 C CA . LEU A 1 150 ? 2.225 6.125 -7.23 1 98.69 150 LEU A CA 1
ATOM 1108 C C . LEU A 1 150 ? 2.104 7.188 -8.312 1 98.69 150 LEU A C 1
ATOM 1110 O O . LEU A 1 150 ? 1.044 7.336 -8.93 1 98.69 150 LEU A O 1
ATOM 1114 N N . SER A 1 151 ? 3.186 7.926 -8.516 1 98.31 151 SER A N 1
ATOM 1115 C CA . SER A 1 151 ? 3.129 8.984 -9.516 1 98.31 151 SER A CA 1
ATOM 1116 C C . SER A 1 151 ? 3.01 8.414 -10.922 1 98.31 151 SER A C 1
ATOM 1118 O O . SER A 1 151 ? 2.578 9.102 -11.852 1 98.31 151 SER A O 1
ATOM 1120 N N . SER A 1 152 ? 3.373 7.145 -11.102 1 97.75 152 SER A N 1
ATOM 1121 C CA . SER A 1 152 ? 3.215 6.5 -12.406 1 97.75 152 SER A CA 1
ATOM 1122 C C . SER A 1 152 ? 1.768 6.078 -12.641 1 97.75 152 SER A C 1
ATOM 1124 O O . SER A 1 152 ? 1.4 5.691 -13.75 1 97.75 152 SER A O 1
ATOM 1126 N N . LEU A 1 153 ? 0.915 6.25 -11.609 1 98.06 153 LEU A N 1
ATOM 1127 C CA . LEU A 1 153 ? -0.454 5.75 -11.68 1 98.06 153 LEU A CA 1
ATOM 1128 C C . LEU A 1 153 ? -1.455 6.898 -11.641 1 98.06 153 LEU A C 1
ATOM 1130 O O . LEU A 1 153 ? -2.668 6.672 -11.656 1 98.06 153 LEU A O 1
ATOM 1134 N N . THR A 1 154 ? -1.062 8.109 -11.516 1 98 154 THR A N 1
ATOM 1135 C CA . THR A 1 154 ? -1.942 9.258 -11.375 1 98 154 THR A CA 1
ATOM 1136 C C . THR A 1 154 ? -1.292 10.508 -11.961 1 98 154 THR A C 1
ATOM 1138 O O . THR A 1 154 ? -0.111 10.5 -12.312 1 98 154 THR A O 1
ATOM 1141 N N . GLU A 1 155 ? -2.049 11.547 -12.133 1 98.25 155 GLU A N 1
ATOM 1142 C CA . GLU A 1 155 ? -1.539 12.797 -12.68 1 98.25 155 GLU A CA 1
ATOM 1143 C C . GLU A 1 155 ? -1.28 13.82 -11.578 1 98.25 155 GLU A C 1
ATOM 1145 O O . GLU A 1 155 ? -0.619 14.836 -11.812 1 98.25 155 GLU A O 1
ATOM 1150 N N . HIS A 1 156 ? -1.753 13.57 -10.422 1 98.69 156 HIS A N 1
ATOM 1151 C CA . HIS A 1 156 ? -1.683 14.477 -9.281 1 98.69 156 HIS A CA 1
ATOM 1152 C C . HIS A 1 156 ? -1.73 13.703 -7.965 1 98.69 156 HIS A C 1
ATOM 1154 O O . HIS A 1 156 ? -2.666 12.945 -7.719 1 98.69 156 HIS A O 1
ATOM 1160 N N . LEU A 1 157 ? -0.695 13.875 -7.184 1 98.81 157 LEU A N 1
ATOM 1161 C CA . LEU A 1 157 ? -0.624 13.211 -5.883 1 98.81 157 LEU A CA 1
ATOM 1162 C C . LEU A 1 157 ? -0.914 14.195 -4.754 1 98.81 157 LEU A C 1
ATOM 1164 O O . LEU A 1 157 ? -0.338 15.289 -4.715 1 98.81 157 LEU A O 1
ATOM 1168 N N . VAL A 1 158 ? -1.873 13.883 -3.877 1 98.88 158 VAL A N 1
ATOM 1169 C CA . VAL A 1 158 ? -2.174 14.664 -2.684 1 98.88 158 VAL A CA 1
ATOM 1170 C C . VAL A 1 158 ? -1.817 13.867 -1.434 1 98.88 158 VAL A C 1
ATOM 1172 O O . VAL A 1 158 ? -2.33 12.766 -1.229 1 98.88 158 VAL A O 1
ATOM 1175 N N . VAL A 1 159 ? -0.912 14.383 -0.627 1 98.94 159 VAL A N 1
ATOM 1176 C CA . VAL A 1 159 ? -0.402 13.648 0.528 1 98.94 159 VAL A CA 1
ATOM 1177 C C . VAL A 1 159 ? -0.84 14.344 1.815 1 98.94 159 VAL A C 1
ATOM 1179 O O . VAL A 1 159 ? -0.413 15.469 2.098 1 98.94 159 VAL A O 1
ATOM 1182 N N . GLY A 1 160 ? -1.77 13.711 2.527 1 98.75 160 GLY A N 1
ATOM 1183 C CA . GLY A 1 160 ? -2.17 14.172 3.85 1 98.75 160 GLY A CA 1
ATOM 1184 C C . GLY A 1 160 ? -1.506 13.398 4.973 1 98.75 160 GLY A C 1
ATOM 1185 O O . GLY A 1 160 ? -0.667 12.523 4.727 1 98.75 160 GLY A O 1
ATOM 1186 N N . GLU A 1 161 ? -1.827 13.766 6.227 1 98.19 161 GLU A N 1
ATOM 1187 C CA . GLU A 1 161 ? -1.216 13.055 7.348 1 98.19 161 GLU A CA 1
ATOM 1188 C C . GLU A 1 161 ? -2.121 13.078 8.578 1 98.19 161 GLU A C 1
ATOM 1190 O O . GLU A 1 161 ? -3.02 13.914 8.672 1 98.19 161 GLU A O 1
ATOM 1195 N N . SER A 1 162 ? -2.012 12.141 9.375 1 97.31 162 SER A N 1
ATOM 1196 C CA . SER A 1 162 ? -2.553 12.07 10.734 1 97.31 162 SER A CA 1
ATOM 1197 C C . SER A 1 162 ? -1.477 11.672 11.734 1 97.31 162 SER A C 1
ATOM 1199 O O . SER A 1 162 ? -1.077 10.5 11.789 1 97.31 162 SER A O 1
ATOM 1201 N N . THR A 1 163 ? -0.947 12.641 12.469 1 97.38 163 THR A N 1
ATOM 1202 C CA . THR A 1 163 ? 0.138 12.438 13.422 1 97.38 163 THR A CA 1
ATOM 1203 C C . THR A 1 163 ? -0.055 13.312 14.656 1 97.38 163 THR A C 1
ATOM 1205 O O . THR A 1 163 ? 0.37 14.469 14.68 1 97.38 163 THR A O 1
ATOM 1208 N N . PRO A 1 164 ? -0.59 12.758 15.773 1 95.31 164 PRO A N 1
ATOM 1209 C CA . PRO A 1 164 ? -0.727 13.539 17 1 95.31 164 PRO A CA 1
ATOM 1210 C C . PRO A 1 164 ? 0.595 14.148 17.469 1 95.31 164 PRO A C 1
ATOM 1212 O O . PRO A 1 164 ? 1.625 13.469 17.469 1 95.31 164 PRO A O 1
ATOM 1215 N N . ALA A 1 165 ? 0.534 15.43 17.828 1 96.62 165 ALA A N 1
ATOM 1216 C CA . ALA A 1 165 ? 1.696 16.203 18.266 1 96.62 165 ALA A CA 1
ATOM 1217 C C . ALA A 1 165 ? 2.627 16.5 17.094 1 96.62 165 ALA A C 1
ATOM 1219 O O . ALA A 1 165 ? 3.803 16.812 17.281 1 96.62 165 ALA A O 1
ATOM 1220 N N . GLY A 1 166 ? 2.104 16.406 15.883 1 96.88 166 GLY A N 1
ATOM 1221 C CA . GLY A 1 166 ? 2.883 16.672 14.68 1 96.88 166 GLY A CA 1
ATOM 1222 C C . GLY A 1 166 ? 3.383 18.094 14.586 1 96.88 166 GLY A C 1
ATOM 1223 O O . GLY A 1 166 ? 4.449 18.359 14.031 1 96.88 166 GLY A O 1
ATOM 1224 N N . THR A 1 167 ? 2.635 19.031 15.141 1 96.81 167 THR A N 1
ATOM 1225 C CA . THR A 1 167 ? 3.055 20.422 15.102 1 96.81 167 THR A CA 1
ATOM 1226 C C . THR A 1 167 ? 4.277 20.641 15.984 1 96.81 167 THR A C 1
ATOM 1228 O O . THR A 1 167 ? 5.133 21.469 15.672 1 96.81 167 THR A O 1
ATOM 1231 N N . THR A 1 168 ? 4.344 19.891 17.062 1 98.06 168 THR A N 1
ATOM 1232 C CA . THR A 1 168 ? 5.488 20 17.969 1 98.06 168 THR A CA 1
ATOM 1233 C C . THR A 1 168 ? 6.746 19.438 17.312 1 98.06 168 THR A C 1
ATOM 1235 O O . THR A 1 168 ? 7.809 20.062 17.359 1 98.06 168 THR A O 1
ATOM 1238 N N . THR A 1 169 ? 6.609 18.25 16.734 1 98.75 169 THR A N 1
ATOM 1239 C CA . THR A 1 169 ? 7.766 17.656 16.062 1 98.75 169 THR A CA 1
ATOM 1240 C C . THR A 1 169 ? 8.164 18.469 14.844 1 98.75 169 THR A C 1
ATOM 1242 O O . THR A 1 169 ? 9.352 18.562 14.508 1 98.75 169 THR A O 1
ATOM 1245 N N . ALA A 1 170 ? 7.184 19.078 14.172 1 98.75 170 ALA A N 1
ATOM 1246 C CA . ALA A 1 170 ? 7.488 20.016 13.086 1 98.75 170 ALA A CA 1
ATOM 1247 C C . ALA A 1 170 ? 8.336 21.172 13.594 1 98.75 170 ALA A C 1
ATOM 1249 O O . ALA A 1 170 ? 9.328 21.547 12.961 1 98.75 170 ALA A O 1
ATOM 1250 N N . LEU A 1 171 ? 7.934 21.766 14.75 1 98.75 171 LEU A N 1
ATOM 1251 C CA . LEU A 1 171 ? 8.711 22.828 15.359 1 98.75 171 LEU A CA 1
ATOM 1252 C C . LEU A 1 171 ? 10.141 22.375 15.641 1 98.75 171 LEU A C 1
ATOM 1254 O O . LEU A 1 171 ? 11.094 23.109 15.398 1 98.75 171 LEU A O 1
ATOM 1258 N N . GLY A 1 172 ? 10.242 21.188 16.156 1 98.88 172 GLY A N 1
ATOM 1259 C CA . GLY A 1 172 ? 11.555 20.625 16.406 1 98.88 172 GLY A CA 1
ATOM 1260 C C . GLY A 1 172 ? 12.445 20.594 15.18 1 98.88 172 GLY A C 1
ATOM 1261 O O . GLY A 1 172 ? 13.57 21.078 15.211 1 98.88 172 GLY A O 1
ATOM 1262 N N . VAL A 1 173 ? 11.961 20.047 14.078 1 98.94 173 VAL A N 1
ATOM 1263 C CA . VAL A 1 173 ? 12.727 19.891 12.844 1 98.94 173 VAL A CA 1
ATOM 1264 C C . VAL A 1 173 ? 13.062 21.281 12.281 1 98.94 173 VAL A C 1
ATOM 1266 O O . VAL A 1 173 ? 14.203 21.531 11.891 1 98.94 173 VAL A O 1
ATOM 1269 N N . LEU A 1 174 ? 12.094 22.188 12.242 1 98.88 174 LEU A N 1
ATOM 1270 C CA . LEU A 1 174 ? 12.312 23.531 11.742 1 98.88 174 LEU A CA 1
ATOM 1271 C C . LEU A 1 174 ? 13.398 24.25 12.547 1 98.88 174 LEU A C 1
ATOM 1273 O O . LEU A 1 174 ? 14.281 24.891 11.984 1 98.88 174 LEU A O 1
ATOM 1277 N N . THR A 1 175 ? 13.344 24.094 13.875 1 98.81 175 THR A N 1
ATOM 1278 C CA . THR A 1 175 ? 14.32 24.719 14.758 1 98.81 175 THR A CA 1
ATOM 1279 C C . THR A 1 175 ? 15.711 24.141 14.523 1 98.81 175 THR A C 1
ATOM 1281 O O . THR A 1 175 ? 16.688 24.891 14.383 1 98.81 175 THR A O 1
ATOM 1284 N N . ALA A 1 176 ? 15.766 22.828 14.492 1 98.88 176 ALA A N 1
ATOM 1285 C CA . ALA A 1 176 ? 17.047 22.156 14.281 1 98.88 176 ALA A CA 1
ATOM 1286 C C . ALA A 1 176 ? 17.672 22.578 12.953 1 98.88 176 ALA A C 1
ATOM 1288 O O . ALA A 1 176 ? 18.891 22.688 12.836 1 98.88 176 ALA A O 1
ATOM 1289 N N . LEU A 1 177 ? 16.844 22.828 11.945 1 98.81 177 LEU A N 1
ATOM 1290 C CA . LEU A 1 177 ? 17.312 23.188 10.617 1 98.81 177 LEU A CA 1
ATOM 1291 C C . LEU A 1 177 ? 17.609 24.688 10.531 1 98.81 177 LEU A C 1
ATOM 1293 O O . LEU A 1 177 ? 18.219 25.141 9.555 1 98.81 177 LEU A O 1
ATOM 1297 N N . GLY A 1 178 ? 17.156 25.469 11.461 1 98.5 178 GLY A N 1
ATOM 1298 C CA . GLY A 1 178 ? 17.594 26.844 11.57 1 98.5 178 GLY A CA 1
ATOM 1299 C C . GLY A 1 178 ? 16.516 27.844 11.172 1 98.5 178 GLY A C 1
ATOM 1300 O O . GLY A 1 178 ? 16.797 29.031 11.023 1 98.5 178 GLY A O 1
ATOM 1301 N N . TYR A 1 179 ? 15.359 27.406 11 1 98.44 179 TYR A N 1
ATOM 1302 C CA . TYR A 1 179 ? 14.273 28.297 10.617 1 98.44 179 TYR A CA 1
ATOM 1303 C C . TYR A 1 179 ? 13.672 28.984 11.836 1 98.44 179 TYR A C 1
ATOM 1305 O O . TYR A 1 179 ? 13.695 28.438 12.938 1 98.44 179 TYR A O 1
ATOM 1313 N N . ASP A 1 180 ? 13.18 30.172 11.625 1 97.75 180 ASP A N 1
ATOM 1314 C CA . ASP A 1 180 ? 12.438 30.875 12.664 1 97.75 180 ASP A CA 1
ATOM 1315 C C . ASP A 1 180 ? 10.977 30.438 12.695 1 97.75 180 ASP A C 1
ATOM 1317 O O . ASP A 1 180 ? 10.125 31.047 12.047 1 97.75 180 ASP A O 1
ATOM 1321 N N . ALA A 1 181 ? 10.727 29.484 13.57 1 96.25 181 ALA A N 1
ATOM 1322 C CA . ALA A 1 181 ? 9.391 28.891 13.617 1 96.25 181 ALA A CA 1
ATOM 1323 C C . ALA A 1 181 ? 8.812 28.969 15.031 1 96.25 181 ALA A C 1
ATOM 1325 O O . ALA A 1 181 ? 7.668 28.562 15.258 1 96.25 181 ALA A O 1
ATOM 1326 N N . ASP A 1 182 ? 9.547 29.516 15.922 1 93.62 182 ASP A N 1
ATOM 1327 C CA . ASP A 1 182 ? 9.086 29.672 17.297 1 93.62 182 ASP A CA 1
ATOM 1328 C C . ASP A 1 182 ? 7.797 30.484 17.359 1 93.62 182 ASP A C 1
ATOM 1330 O O . ASP A 1 182 ? 7.699 31.547 16.734 1 93.62 182 ASP A O 1
ATOM 1334 N N . PHE A 1 183 ? 6.777 29.922 18 1 93.06 183 PHE A N 1
ATOM 1335 C CA . PHE A 1 183 ? 5.477 30.547 18.203 1 93.06 183 PHE A CA 1
ATOM 1336 C C . PHE A 1 183 ? 4.746 30.719 16.875 1 93.06 183 PHE A C 1
ATOM 1338 O O . PHE A 1 183 ? 3.955 31.656 16.703 1 93.06 183 PHE A O 1
ATOM 1345 N N . ARG A 1 184 ? 5.031 29.828 15.969 1 93.19 184 ARG A N 1
ATOM 1346 C CA . ARG A 1 184 ? 4.418 30.031 14.656 1 93.19 184 ARG A CA 1
ATOM 1347 C C . ARG A 1 184 ? 3.742 28.75 14.18 1 93.19 184 ARG A C 1
ATOM 1349 O O . ARG A 1 184 ? 2.947 28.781 13.234 1 93.19 184 ARG A O 1
ATOM 1356 N N . VAL A 1 185 ? 4.008 27.641 14.789 1 93.69 185 VAL A N 1
ATOM 1357 C CA . VAL A 1 185 ? 3.352 26.391 14.391 1 93.69 185 VAL A CA 1
ATOM 1358 C C . VAL A 1 185 ? 1.95 26.344 14.992 1 93.69 185 VAL A C 1
ATOM 1360 O O . VAL A 1 185 ? 1.703 26.906 16.062 1 93.69 185 VAL A O 1
ATOM 1363 N N . SER A 1 186 ? 1.064 25.578 14.305 1 89.12 186 SER A N 1
ATOM 1364 C CA . SER A 1 186 ? -0.335 25.484 14.711 1 89.12 186 SER A CA 1
ATOM 1365 C C . SER A 1 186 ? -0.517 24.484 15.844 1 89.12 186 SER A C 1
ATOM 1367 O O . SER A 1 186 ? 0.457 23.906 16.328 1 89.12 186 SER A O 1
ATOM 1369 N N . ALA A 1 187 ? -1.797 24.453 16.375 1 79 187 ALA A N 1
ATOM 1370 C CA . ALA A 1 187 ? -2.213 23.5 17.391 1 79 187 ALA A CA 1
ATOM 1371 C C . ALA A 1 187 ? -3.637 23.016 17.141 1 79 187 ALA A C 1
ATOM 1373 O O . ALA A 1 187 ? -4.383 23.625 16.375 1 79 187 ALA A O 1
ATOM 1374 N N . SER A 1 188 ? -3.957 21.875 17.766 1 75.81 188 SER A N 1
ATOM 1375 C CA . SER A 1 188 ? -5.297 21.312 17.625 1 75.81 188 SER A CA 1
ATOM 1376 C C . SER A 1 188 ? -6.223 21.828 18.734 1 75.81 188 SER A C 1
ATOM 1378 O O . SER A 1 188 ? -7.438 21.609 18.672 1 75.81 188 SER A O 1
ATOM 1380 N N . MET A 1 189 ? -5.688 22.5 19.672 1 78 189 MET A N 1
ATOM 1381 C CA . MET A 1 189 ? -6.469 23.031 20.781 1 78 189 MET A CA 1
ATOM 1382 C C . MET A 1 189 ? -6.719 24.516 20.625 1 78 189 MET A C 1
ATOM 1384 O O . MET A 1 189 ? -5.965 25.203 19.938 1 78 189 MET A O 1
ATOM 1388 N N . PRO A 1 190 ? -7.82 24.953 21.281 1 78.88 190 PRO A N 1
ATOM 1389 C CA . PRO A 1 190 ? -8.062 26.406 21.234 1 78.88 190 PRO A CA 1
ATOM 1390 C C . PRO A 1 190 ? -6.898 27.219 21.781 1 78.88 190 PRO A C 1
ATOM 1392 O O . PRO A 1 190 ? -6.516 28.234 21.203 1 78.88 190 PRO A O 1
ATOM 1395 N N . HIS A 1 191 ? -6.363 26.734 22.812 1 84.06 191 HIS A N 1
ATOM 1396 C CA . HIS A 1 191 ? -5.125 27.312 23.328 1 84.06 191 HIS A CA 1
ATOM 1397 C C . HIS A 1 191 ? -3.904 26.609 22.734 1 84.06 191 HIS A C 1
ATOM 1399 O O . HIS A 1 191 ? -3.793 25.391 22.812 1 84.06 191 HIS A O 1
ATOM 1405 N N . ASN A 1 192 ? -3.096 27.453 22.062 1 88.69 192 ASN A N 1
ATOM 1406 C CA . ASN A 1 192 ? -1.854 26.922 21.516 1 88.69 192 ASN A CA 1
ATOM 1407 C C . ASN A 1 192 ? -0.749 26.875 22.562 1 88.69 192 ASN A C 1
ATOM 1409 O O . ASN A 1 192 ? -0.271 27.922 23.016 1 88.69 192 ASN A O 1
ATOM 1413 N N . PRO A 1 193 ? -0.293 25.688 22.922 1 92.06 193 PRO A N 1
ATOM 1414 C CA . PRO A 1 193 ? 0.693 25.594 24 1 92.06 193 PRO A CA 1
ATOM 1415 C C . PRO A 1 193 ? 2.117 25.875 23.516 1 92.06 193 PRO A C 1
ATOM 1417 O O . PRO A 1 193 ? 2.998 25.016 23.672 1 92.06 193 PRO A O 1
ATOM 1420 N N . HIS A 1 194 ? 2.359 27.047 23.141 1 94.5 194 HIS A N 1
ATOM 1421 C CA . HIS A 1 194 ? 3.629 27.438 22.531 1 94.5 194 HIS A CA 1
ATOM 1422 C C . HIS A 1 194 ? 4.789 27.234 23.5 1 94.5 194 HIS A C 1
ATOM 1424 O O . HIS A 1 194 ? 5.84 26.719 23.109 1 94.5 194 HIS A O 1
ATOM 1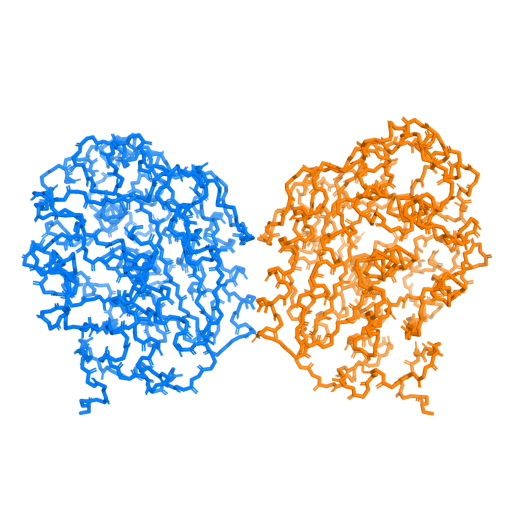430 N N . ASP A 1 195 ? 4.574 27.609 24.734 1 95.88 195 ASP A N 1
ATOM 1431 C CA . ASP A 1 195 ? 5.648 27.5 25.719 1 95.88 195 ASP A CA 1
ATOM 1432 C C . ASP A 1 195 ? 6.02 26.047 25.969 1 95.88 195 ASP A C 1
ATOM 1434 O O . ASP A 1 195 ? 7.199 25.703 26.031 1 95.88 195 ASP A O 1
ATOM 1438 N N . LEU A 1 196 ? 4.992 25.25 26.094 1 96.81 196 LEU A N 1
ATOM 1439 C CA . LEU A 1 196 ? 5.238 23.828 26.297 1 96.81 196 LEU A CA 1
ATOM 1440 C C . LEU A 1 196 ? 5.945 23.219 25.078 1 96.81 196 LEU A C 1
ATOM 1442 O O . LEU A 1 196 ? 6.898 22.453 25.234 1 96.81 196 LEU A O 1
ATOM 1446 N N . LYS A 1 197 ? 5.52 23.547 23.875 1 97.31 197 LYS A N 1
ATOM 1447 C CA . LYS A 1 197 ? 6.164 23.062 22.656 1 97.31 197 LYS A CA 1
ATOM 1448 C C . LYS A 1 197 ? 7.633 23.453 22.609 1 97.31 197 LYS A C 1
ATOM 1450 O O . LYS A 1 197 ? 8.5 22.625 22.312 1 97.31 197 LYS A O 1
ATOM 1455 N N . ARG A 1 198 ? 7.855 24.672 22.906 1 97.5 198 ARG A N 1
ATOM 1456 C CA . ARG A 1 198 ? 9.227 25.172 22.891 1 97.5 198 ARG A CA 1
ATOM 1457 C C . ARG A 1 198 ? 10.094 24.438 23.906 1 97.5 198 ARG A C 1
ATOM 1459 O O . ARG A 1 198 ? 11.211 24.031 23.594 1 97.5 198 ARG A O 1
ATOM 1466 N N . GLU A 1 199 ? 9.586 24.328 25.078 1 98.12 199 GLU A N 1
ATOM 1467 C CA . GLU A 1 199 ? 10.32 23.656 26.141 1 98.12 199 GLU A CA 1
ATOM 1468 C C . GLU A 1 199 ? 10.688 22.234 25.75 1 98.12 199 GLU A C 1
ATOM 1470 O O . GLU A 1 199 ? 11.828 21.797 25.922 1 98.12 199 GLU A O 1
ATOM 1475 N N . VAL A 1 200 ? 9.719 21.547 25.219 1 98.31 200 VAL A N 1
ATOM 1476 C CA . VAL A 1 200 ? 9.883 20.156 24.812 1 98.31 200 VAL A CA 1
ATOM 1477 C C . VAL A 1 200 ? 10.922 20.062 23.703 1 98.31 200 VAL A C 1
ATOM 1479 O O . VAL A 1 200 ? 11.812 19.219 23.734 1 98.31 200 VAL A O 1
ATOM 1482 N N . VAL A 1 201 ? 10.891 20.938 22.719 1 98.75 201 VAL A N 1
ATOM 1483 C CA . VAL A 1 201 ? 11.797 20.953 21.578 1 98.75 201 VAL A CA 1
ATOM 1484 C C . VAL A 1 201 ? 13.211 21.266 22.047 1 98.75 201 VAL A C 1
ATOM 1486 O O . VAL A 1 201 ? 14.172 20.594 21.672 1 98.75 201 VAL A O 1
ATOM 1489 N N . MET A 1 202 ? 13.312 22.266 22.922 1 98.56 202 MET A N 1
ATOM 1490 C CA . MET A 1 202 ? 14.633 22.672 23.391 1 98.56 202 MET A CA 1
ATOM 1491 C C . MET A 1 202 ? 15.273 21.578 24.234 1 98.56 202 MET A C 1
ATOM 1493 O O . MET A 1 202 ? 16.484 21.375 24.172 1 98.56 202 MET A O 1
ATOM 1497 N N . ALA A 1 203 ? 14.5 20.906 25.016 1 98.75 203 ALA A N 1
ATOM 1498 C CA . ALA A 1 203 ? 15.016 19.781 25.781 1 98.75 203 ALA A CA 1
ATOM 1499 C C . ALA A 1 203 ? 15.578 18.703 24.859 1 98.75 203 ALA A C 1
ATOM 1501 O O . ALA A 1 203 ? 16.641 18.156 25.125 1 98.75 203 ALA A O 1
ATOM 1502 N N . GLY A 1 204 ? 14.82 18.422 23.797 1 98.88 204 GLY A N 1
ATOM 1503 C CA . GLY A 1 204 ? 15.273 17.438 22.828 1 98.88 204 GLY A CA 1
ATOM 1504 C C . GLY A 1 204 ? 16.578 17.828 22.141 1 98.88 204 GLY A C 1
ATOM 1505 O O . GLY A 1 204 ? 17.484 17.016 22.031 1 98.88 204 GLY A O 1
ATOM 1506 N N . LEU A 1 205 ? 16.641 19.062 21.703 1 98.81 205 LEU A N 1
ATOM 1507 C CA . LEU A 1 205 ? 17.844 19.562 21.047 1 98.81 205 LEU A CA 1
ATOM 1508 C C . LEU A 1 205 ? 19.031 19.516 21.984 1 98.81 205 LEU A C 1
ATOM 1510 O O . LEU A 1 205 ? 20.125 19.062 21.594 1 98.81 205 LEU A O 1
ATOM 1514 N N . SER A 1 206 ? 18.828 19.922 23.172 1 98.75 206 SER A N 1
ATOM 1515 C CA . SER A 1 206 ? 19.906 19.906 24.172 1 98.75 206 SER A CA 1
ATOM 1516 C C . SER A 1 206 ? 20.422 18.484 24.391 1 98.75 206 SER A C 1
ATOM 1518 O O . SER A 1 206 ? 21.625 18.25 24.406 1 98.75 206 SER A O 1
ATOM 1520 N N . ASN A 1 207 ? 19.516 17.547 24.594 1 98.75 207 ASN A N 1
ATOM 1521 C CA . ASN A 1 207 ? 19.875 16.172 24.875 1 98.75 207 ASN A CA 1
ATOM 1522 C C . ASN A 1 207 ? 20.562 15.508 23.672 1 98.75 207 ASN A C 1
ATOM 1524 O O . ASN A 1 207 ? 21.328 14.555 23.844 1 98.75 207 ASN A O 1
ATOM 1528 N N . ALA A 1 208 ? 20.297 16.062 22.516 1 98.75 208 ALA A N 1
ATOM 1529 C CA . ALA A 1 208 ? 20.938 15.547 21.312 1 98.75 208 ALA A CA 1
ATOM 1530 C C . ALA A 1 208 ? 22.25 16.266 21.031 1 98.75 208 ALA A C 1
ATOM 1532 O O . ALA A 1 208 ? 22.984 15.914 20.109 1 98.75 208 ALA A O 1
ATOM 1533 N N . GLY A 1 209 ? 22.531 17.297 21.766 1 98.56 209 GLY A N 1
ATOM 1534 C CA . GLY A 1 209 ? 23.719 18.109 21.547 1 98.56 209 GLY A CA 1
ATOM 1535 C C . GLY A 1 209 ? 23.609 18.984 20.312 1 98.56 209 GLY A C 1
ATOM 1536 O O . GLY A 1 209 ? 24.609 19.203 19.609 1 98.56 209 GLY A O 1
ATOM 1537 N N . ILE A 1 210 ? 22.422 19.422 20.016 1 98.62 210 ILE A N 1
ATOM 1538 C CA . ILE A 1 210 ? 22.156 20.219 18.828 1 98.62 210 ILE A CA 1
ATOM 1539 C C . ILE A 1 210 ? 21.703 21.609 19.234 1 98.62 210 ILE A C 1
ATOM 1541 O O . ILE A 1 210 ? 20.875 21.766 20.125 1 98.62 210 ILE A O 1
ATOM 1545 N N . GLU A 1 211 ? 22.281 22.547 18.688 1 98.19 211 GLU A N 1
ATOM 1546 C CA . GLU A 1 211 ? 21.781 23.906 18.797 1 98.19 211 GLU A CA 1
ATOM 1547 C C . GLU A 1 211 ? 20.922 24.281 17.609 1 98.19 211 GLU A C 1
ATOM 1549 O O . GLU A 1 211 ? 20.891 23.562 16.594 1 98.19 211 GLU A O 1
ATOM 1554 N N . LYS A 1 212 ? 20.234 25.391 17.781 1 97.56 212 LYS A N 1
ATOM 1555 C CA . LYS A 1 212 ? 19.422 25.891 16.688 1 97.56 212 LYS A CA 1
ATOM 1556 C C . LYS A 1 212 ? 20.234 26.078 15.414 1 97.56 212 LYS A C 1
ATOM 1558 O O . LYS A 1 212 ? 21.281 26.734 15.43 1 97.56 212 LYS A O 1
ATOM 1563 N N . GLY A 1 213 ? 19.812 25.406 14.352 1 97.88 213 GLY A N 1
ATOM 1564 C CA . GLY A 1 213 ? 20.438 25.609 13.055 1 97.88 213 GLY A CA 1
ATOM 1565 C C . GLY A 1 213 ? 21.609 24.672 12.82 1 97.88 213 GLY A C 1
ATOM 1566 O O . GLY A 1 213 ? 22.141 24.609 11.711 1 97.88 213 GLY A O 1
ATOM 1567 N N . ASP A 1 214 ? 22 23.891 13.773 1 97.75 214 ASP A N 1
ATOM 1568 C CA . ASP A 1 214 ? 23.156 23 13.664 1 97.75 214 ASP A CA 1
ATOM 1569 C C . ASP A 1 214 ? 22.953 21.969 12.57 1 97.75 214 ASP A C 1
ATOM 1571 O O . ASP A 1 214 ? 23.922 21.469 11.984 1 97.75 214 ASP A O 1
ATOM 1575 N N . CYS A 1 215 ? 21.625 21.719 12.266 1 98.19 215 CYS A N 1
ATOM 1576 C CA . CYS A 1 215 ? 21.328 20.641 11.328 1 98.19 215 CYS A CA 1
ATOM 1577 C C . CYS A 1 215 ? 20.953 21.203 9.961 1 98.19 215 CYS A C 1
ATOM 1579 O O . CYS A 1 215 ? 20.359 20.5 9.148 1 98.19 215 CYS A O 1
ATOM 1581 N N . SER A 1 216 ? 21.344 22.344 9.672 1 97.12 216 SER A N 1
ATOM 1582 C CA . SER A 1 216 ? 20.969 22.984 8.406 1 97.12 216 SER A CA 1
ATOM 1583 C C . SER A 1 216 ? 21.438 22.141 7.219 1 97.12 216 SER A C 1
ATOM 1585 O O . SER A 1 216 ? 20.812 22.188 6.148 1 97.12 216 SER A O 1
ATOM 1587 N N . ARG A 1 217 ? 22.547 21.328 7.375 1 95.56 217 ARG A N 1
ATOM 1588 C CA . ARG A 1 217 ? 23.047 20.484 6.297 1 95.56 217 ARG A CA 1
ATOM 1589 C C . ARG A 1 217 ? 23 19 6.691 1 95.56 217 ARG A C 1
ATOM 1591 O O . ARG A 1 217 ? 23.656 18.172 6.062 1 95.56 217 ARG A O 1
ATOM 1598 N N . GLU A 1 218 ? 22.281 18.766 7.695 1 98.06 218 GLU A N 1
ATOM 1599 C CA . GLU A 1 218 ? 22.109 17.406 8.195 1 98.06 218 GLU A CA 1
ATOM 1600 C C . GLU A 1 218 ? 20.625 17.094 8.422 1 98.06 218 GLU A C 1
ATOM 1602 O O . GLU A 1 218 ? 20.203 16.828 9.555 1 98.06 218 GLU A O 1
ATOM 1607 N N . PRO A 1 219 ? 19.969 17.016 7.344 1 98.56 219 PRO A N 1
ATOM 1608 C CA . PRO A 1 219 ? 18.516 16.938 7.43 1 98.56 219 PRO A CA 1
ATOM 1609 C C . PRO A 1 219 ? 18.031 15.758 8.281 1 98.56 219 PRO A C 1
ATOM 1611 O O . PRO A 1 219 ? 17.141 15.914 9.117 1 98.56 219 PRO A O 1
ATOM 1614 N N . PHE A 1 220 ? 18.656 14.609 8.164 1 98.81 220 PHE A N 1
ATOM 1615 C CA . PHE A 1 220 ? 18.156 13.414 8.836 1 98.81 220 PHE A CA 1
ATOM 1616 C C . PHE A 1 220 ? 18.562 13.406 10.305 1 98.81 220 PHE A C 1
ATOM 1618 O O . PHE A 1 220 ? 17.875 12.805 11.141 1 98.81 220 PHE A O 1
ATOM 1625 N N . ARG A 1 221 ? 19.609 14.117 10.648 1 98.81 221 ARG A N 1
ATOM 1626 C CA . ARG A 1 221 ? 19.969 14.297 12.055 1 98.81 221 ARG A CA 1
ATOM 1627 C C . ARG A 1 221 ? 18.906 15.109 12.789 1 98.81 221 ARG A C 1
ATOM 1629 O O . ARG A 1 221 ? 18.578 14.828 13.945 1 98.81 221 ARG A O 1
ATOM 1636 N N . ALA A 1 222 ? 18.391 16.141 12.133 1 98.94 222 ALA A N 1
ATOM 1637 C CA . ALA A 1 222 ? 17.297 16.938 12.703 1 98.94 222 ALA A CA 1
ATOM 1638 C C . ALA A 1 222 ? 16.094 16.062 13.039 1 98.94 222 ALA A C 1
ATOM 1640 O O . ALA A 1 222 ? 15.57 16.125 14.148 1 98.94 222 ALA A O 1
ATOM 1641 N N . VAL A 1 223 ? 15.703 15.203 12.031 1 98.94 223 VAL A N 1
ATOM 1642 C CA . VAL A 1 223 ? 14.531 14.344 12.211 1 98.94 223 VAL A CA 1
ATOM 1643 C C . VAL A 1 223 ? 14.82 13.305 13.289 1 98.94 223 VAL A C 1
ATOM 1645 O O . VAL A 1 223 ? 13.961 13.016 14.125 1 98.94 223 VAL A O 1
ATOM 1648 N N . GLU A 1 224 ? 15.992 12.758 13.258 1 98.94 224 GLU A N 1
ATOM 1649 C CA . GLU A 1 224 ? 16.391 11.75 14.25 1 98.94 224 GLU A CA 1
ATOM 1650 C C . GLU A 1 224 ? 16.25 12.297 15.664 1 98.94 224 GLU A C 1
ATOM 1652 O O . GLU A 1 224 ? 15.797 11.586 16.562 1 98.94 224 GLU A O 1
ATOM 1657 N N . ALA A 1 225 ? 16.562 13.5 15.859 1 98.88 225 ALA A N 1
ATOM 1658 C CA . ALA A 1 225 ? 16.656 14.078 17.203 1 98.88 225 ALA A CA 1
ATOM 1659 C C . ALA A 1 225 ? 15.289 14.562 17.672 1 98.88 225 ALA A C 1
ATOM 1661 O O . ALA A 1 225 ? 14.883 14.266 18.797 1 98.88 225 ALA A O 1
ATOM 1662 N N . VAL A 1 226 ? 14.547 15.258 16.781 1 98.94 226 VAL A N 1
ATOM 1663 C CA . VAL A 1 226 ? 13.414 15.992 17.328 1 98.94 226 VAL A CA 1
ATOM 1664 C C . VAL A 1 226 ? 12.25 15.953 16.328 1 98.94 226 VAL A C 1
ATOM 1666 O O . VAL A 1 226 ? 11.367 16.812 16.359 1 98.94 226 VAL A O 1
ATOM 1669 N N . GLY A 1 227 ? 12.211 15.055 15.391 1 98.88 227 GLY A N 1
ATOM 1670 C CA . GLY A 1 227 ? 11.133 14.945 14.422 1 98.88 227 GLY A CA 1
ATOM 1671 C C . GLY A 1 227 ? 10.172 13.812 14.727 1 98.88 227 GLY A C 1
ATOM 1672 O O . GLY A 1 227 ? 9.969 13.461 15.891 1 98.88 227 GLY A O 1
ATOM 1673 N N . ASP A 1 228 ? 9.453 13.359 13.766 1 98.88 228 ASP A N 1
ATOM 1674 C CA . ASP A 1 228 ? 8.594 12.18 13.766 1 98.88 228 ASP A CA 1
ATOM 1675 C C . ASP A 1 228 ? 8.695 11.422 12.438 1 98.88 228 ASP A C 1
ATOM 1677 O O . ASP A 1 228 ? 9.234 11.945 11.461 1 98.88 228 ASP A O 1
ATOM 1681 N N . PRO A 1 229 ? 8.227 10.195 12.344 1 98.94 229 PRO A N 1
ATOM 1682 C CA . PRO A 1 229 ? 8.453 9.383 11.148 1 98.94 229 PRO A CA 1
ATOM 1683 C C . PRO A 1 229 ? 7.66 9.867 9.938 1 98.94 229 PRO A C 1
ATOM 1685 O O . PRO A 1 229 ? 8.039 9.602 8.797 1 98.94 229 PRO A O 1
ATOM 1688 N N . MET A 1 230 ? 6.613 10.562 10.148 1 98.88 230 MET A N 1
ATOM 1689 C CA . MET A 1 230 ? 5.785 11.062 9.055 1 98.88 230 MET A CA 1
ATOM 1690 C C . MET A 1 230 ? 6.562 12.039 8.18 1 98.88 230 MET A C 1
ATOM 1692 O O . MET A 1 230 ? 6.453 12.008 6.953 1 98.88 230 MET A O 1
ATOM 1696 N N . ILE A 1 231 ? 7.453 12.836 8.742 1 98.94 231 ILE A N 1
ATOM 1697 C CA . ILE A 1 231 ? 8.125 13.93 8.055 1 98.94 231 ILE A CA 1
ATOM 1698 C C . ILE A 1 231 ? 9.031 13.375 6.961 1 98.94 231 ILE A C 1
ATOM 1700 O O . ILE A 1 231 ? 8.883 13.727 5.789 1 98.94 231 ILE A O 1
ATOM 1704 N N . PRO A 1 232 ? 9.945 12.461 7.266 1 98.94 232 PRO A N 1
ATOM 1705 C CA . PRO A 1 232 ? 10.773 11.922 6.184 1 98.94 232 PRO A CA 1
ATOM 1706 C C . PRO A 1 232 ? 9.977 11.07 5.199 1 98.94 232 PRO A C 1
ATOM 1708 O O . PRO A 1 232 ? 10.297 11.023 4.012 1 98.94 232 PRO A O 1
ATOM 1711 N N . ALA A 1 233 ? 8.93 10.359 5.641 1 98.94 233 ALA A N 1
ATOM 1712 C CA . ALA A 1 233 ? 8.109 9.555 4.742 1 98.94 233 ALA A CA 1
ATOM 1713 C C . ALA A 1 233 ? 7.449 10.422 3.676 1 98.94 233 ALA A C 1
ATOM 1715 O O . ALA A 1 233 ? 7.539 10.125 2.482 1 98.94 233 ALA A O 1
ATOM 1716 N N . VAL A 1 234 ? 6.84 11.508 4.098 1 98.94 234 VAL A N 1
ATOM 1717 C CA . VAL A 1 234 ? 6.105 12.383 3.186 1 98.94 234 VAL A CA 1
ATOM 1718 C C . VAL A 1 234 ? 7.086 13.148 2.299 1 98.94 234 VAL A C 1
ATOM 1720 O O . VAL A 1 234 ? 6.82 13.367 1.115 1 98.94 234 VAL A O 1
ATOM 1723 N N . ALA A 1 235 ? 8.219 13.57 2.896 1 98.94 235 ALA A N 1
ATOM 1724 C CA . ALA A 1 235 ? 9.258 14.188 2.072 1 98.94 235 ALA A CA 1
ATOM 1725 C C . ALA A 1 235 ? 9.703 13.25 0.955 1 98.94 235 ALA A C 1
ATOM 1727 O O . ALA A 1 235 ? 9.836 13.664 -0.198 1 98.94 235 ALA A O 1
ATOM 1728 N N . GLY A 1 236 ? 9.906 11.984 1.309 1 98.94 236 GLY A N 1
ATOM 1729 C CA . GLY A 1 236 ? 10.273 10.992 0.312 1 98.94 236 GLY A CA 1
ATOM 1730 C C . GLY A 1 236 ? 9.227 10.828 -0.777 1 98.94 236 GLY A C 1
ATOM 1731 O O . GLY A 1 236 ? 9.555 10.836 -1.966 1 98.94 236 GLY A O 1
ATOM 1732 N N . ILE A 1 237 ? 7.969 10.68 -0.39 1 98.94 237 ILE A N 1
ATOM 1733 C CA . ILE A 1 237 ? 6.891 10.531 -1.359 1 98.94 237 ILE A CA 1
ATOM 1734 C C . ILE A 1 237 ? 6.887 11.711 -2.322 1 98.94 237 ILE A C 1
ATOM 1736 O O . ILE A 1 237 ? 6.812 11.531 -3.539 1 98.94 237 ILE A O 1
ATOM 1740 N N . CYS A 1 238 ? 7.008 12.914 -1.771 1 98.88 238 CYS A N 1
ATOM 1741 C CA . CYS A 1 238 ? 6.969 14.133 -2.578 1 98.88 238 CYS A CA 1
ATOM 1742 C C . CYS A 1 238 ? 8.148 14.188 -3.537 1 98.88 238 CYS A C 1
ATOM 1744 O O . CYS A 1 238 ? 7.973 14.438 -4.73 1 98.88 238 CYS A O 1
ATOM 1746 N N . MET A 1 239 ? 9.312 13.953 -3.051 1 98.88 239 MET A N 1
ATOM 1747 C CA . MET A 1 239 ? 10.523 14.102 -3.855 1 98.88 239 MET A CA 1
ATOM 1748 C C . MET A 1 239 ? 10.664 12.953 -4.848 1 98.88 239 MET A C 1
ATOM 1750 O O . MET A 1 239 ? 11.367 13.078 -5.852 1 98.88 239 MET A O 1
ATOM 1754 N N . GLY A 1 240 ? 10.016 11.82 -4.566 1 98.75 240 GLY A N 1
ATOM 1755 C CA . GLY A 1 240 ? 10.031 10.688 -5.48 1 98.75 240 GLY A CA 1
ATOM 1756 C C . GLY A 1 240 ? 9.023 10.812 -6.605 1 98.75 240 GLY A C 1
ATOM 1757 O O . GLY A 1 240 ? 9.117 10.102 -7.609 1 98.75 240 GLY A O 1
ATOM 1758 N N . SER A 1 241 ? 8.102 11.727 -6.484 1 98.75 241 SER A N 1
ATOM 1759 C CA . SER A 1 241 ? 7.004 11.852 -7.441 1 98.75 241 SER A CA 1
ATOM 1760 C C . SER A 1 241 ? 7.473 12.5 -8.742 1 98.75 241 SER A C 1
ATOM 1762 O O . SER A 1 241 ? 8.289 13.43 -8.719 1 98.75 241 SER A O 1
ATOM 1764 N N . THR A 1 242 ? 6.895 12.055 -9.859 1 98.25 242 THR A N 1
ATOM 1765 C CA . THR A 1 242 ? 7.156 12.664 -11.156 1 98.25 242 THR A CA 1
ATOM 1766 C C . THR A 1 242 ? 5.98 13.531 -11.594 1 98.25 242 THR A C 1
ATOM 1768 O O . THR A 1 242 ? 5.984 14.086 -12.695 1 98.25 242 THR A O 1
ATOM 1771 N N . VAL A 1 243 ? 4.938 13.617 -10.812 1 98.5 243 VAL A N 1
ATOM 1772 C CA . VAL A 1 243 ? 3.779 14.477 -11.047 1 98.5 243 VAL A CA 1
ATOM 1773 C C . VAL A 1 243 ? 3.65 15.492 -9.914 1 98.5 243 VAL A C 1
ATOM 1775 O O . VAL A 1 243 ? 4.293 15.352 -8.867 1 98.5 243 VAL A O 1
ATOM 1778 N N . PRO A 1 244 ? 2.854 16.562 -10.055 1 98.69 244 PRO A N 1
ATOM 1779 C CA . PRO A 1 244 ? 2.689 17.547 -8.992 1 98.69 244 PRO A CA 1
ATOM 1780 C C . PRO A 1 244 ? 2.17 16.938 -7.691 1 98.69 244 PRO A C 1
ATOM 1782 O O . PRO A 1 244 ? 1.345 16.016 -7.723 1 98.69 244 PRO A O 1
ATOM 1785 N N . VAL A 1 245 ? 2.662 17.453 -6.625 1 98.88 245 VAL A N 1
ATOM 1786 C CA . VAL A 1 245 ? 2.268 16.953 -5.312 1 98.88 245 VAL A CA 1
ATOM 1787 C C . VAL A 1 245 ? 1.671 18.078 -4.48 1 98.88 245 VAL A C 1
ATOM 1789 O O . VAL A 1 245 ? 2.285 19.141 -4.332 1 98.88 245 VAL A O 1
ATOM 1792 N N . THR A 1 246 ? 0.492 17.891 -3.998 1 98.88 246 THR A N 1
ATOM 1793 C CA . THR A 1 246 ? -0.097 18.766 -2.994 1 98.88 246 THR A CA 1
ATOM 1794 C C . THR A 1 246 ? 0.103 18.203 -1.592 1 98.88 246 THR A C 1
ATOM 1796 O O . THR A 1 246 ? -0.381 17.109 -1.283 1 98.88 246 THR A O 1
ATOM 1799 N N . LEU A 1 247 ? 0.829 18.906 -0.821 1 98.94 247 LEU A N 1
ATOM 1800 C CA . LEU A 1 247 ? 0.931 18.578 0.597 1 98.94 247 LEU A CA 1
ATOM 1801 C C . LEU A 1 247 ? -0.284 19.094 1.363 1 98.94 247 LEU A C 1
ATOM 1803 O O . LEU A 1 247 ? -0.422 20.297 1.585 1 98.94 247 LEU A O 1
ATOM 1807 N N . ALA A 1 248 ? -1.125 18.172 1.76 1 98.88 248 ALA A N 1
ATOM 1808 C CA . ALA A 1 248 ? -2.396 18.5 2.4 1 98.88 248 ALA A CA 1
ATOM 1809 C C . ALA A 1 248 ? -2.258 18.516 3.92 1 98.88 248 ALA A C 1
ATOM 1811 O O . ALA A 1 248 ? -2.195 17.469 4.559 1 98.88 248 ALA A O 1
ATOM 1812 N N . GLY A 1 249 ? -2.211 19.656 4.539 1 97.56 249 GLY A N 1
ATOM 1813 C CA . GLY A 1 249 ? -2.039 19.781 5.98 1 97.56 249 GLY A CA 1
ATOM 1814 C C . GLY A 1 249 ? -1.704 21.188 6.418 1 97.56 249 GLY A C 1
ATOM 1815 O O . GLY A 1 249 ? -1.738 22.125 5.609 1 97.56 249 GLY A O 1
ATOM 1816 N N . GLY A 1 250 ? -1.439 21.406 7.668 1 96.06 250 GLY A N 1
ATOM 1817 C CA . GLY A 1 250 ? -1.107 22.703 8.227 1 96.06 250 GLY A CA 1
ATOM 1818 C C . GLY A 1 250 ? 0.386 22.969 8.281 1 96.06 250 GLY A C 1
ATOM 1819 O O . GLY A 1 250 ? 1.099 22.719 7.301 1 96.06 250 GLY A O 1
ATOM 1820 N N . THR A 1 251 ? 0.816 23.484 9.422 1 96.62 251 THR A N 1
ATOM 1821 C CA . THR A 1 251 ? 2.195 23.938 9.57 1 96.62 251 THR A CA 1
ATOM 1822 C C . THR A 1 251 ? 3.158 22.766 9.523 1 96.62 251 THR A C 1
ATOM 1824 O O . THR A 1 251 ? 4.344 22.938 9.234 1 96.62 251 THR A O 1
ATOM 1827 N N . GLN A 1 252 ? 2.648 21.578 9.852 1 96.12 252 GLN A N 1
ATOM 1828 C CA . GLN A 1 252 ? 3.531 20.406 9.828 1 96.12 252 GLN A CA 1
ATOM 1829 C C . GLN A 1 252 ? 4.078 20.156 8.43 1 96.12 252 GLN A C 1
ATOM 1831 O O . GLN A 1 252 ? 5.164 19.609 8.266 1 96.12 252 GLN A O 1
ATOM 1836 N N . MET A 1 253 ? 3.35 20.594 7.367 1 98.75 253 MET A N 1
ATOM 1837 C CA . MET A 1 253 ? 3.812 20.391 5.996 1 98.75 253 MET A CA 1
ATOM 1838 C C . MET A 1 253 ? 4.996 21.312 5.688 1 98.75 253 MET A C 1
ATOM 1840 O O . MET A 1 253 ? 5.766 21.031 4.762 1 98.75 253 MET A O 1
ATOM 1844 N N . THR A 1 254 ? 5.152 22.422 6.477 1 98.81 254 THR A N 1
ATOM 1845 C CA . THR A 1 254 ? 6.32 23.281 6.285 1 98.81 254 THR A CA 1
ATOM 1846 C C . THR A 1 254 ? 7.59 22.562 6.738 1 98.81 254 THR A C 1
ATOM 1848 O O . THR A 1 254 ? 8.664 22.781 6.168 1 98.81 254 THR A O 1
ATOM 1851 N N . ALA A 1 255 ? 7.496 21.719 7.797 1 98.88 255 ALA A N 1
ATOM 1852 C CA . ALA A 1 255 ? 8.648 20.922 8.211 1 98.88 255 ALA A CA 1
ATOM 1853 C C . ALA A 1 255 ? 9.047 19.922 7.133 1 98.88 255 ALA A C 1
ATOM 1855 O O . ALA A 1 255 ? 10.234 19.656 6.93 1 98.88 255 ALA A O 1
ATOM 1856 N N . VAL A 1 256 ? 8.023 19.375 6.434 1 98.94 256 VAL A N 1
ATOM 1857 C CA . VAL A 1 256 ? 8.273 18.484 5.305 1 98.94 256 VAL A CA 1
ATOM 1858 C C . VAL A 1 256 ? 9.047 19.234 4.219 1 98.94 256 VAL A C 1
ATOM 1860 O O . VAL A 1 256 ? 10.078 18.766 3.744 1 98.94 256 VAL A O 1
ATOM 1863 N N . CYS A 1 257 ? 8.602 20.406 3.9 1 98.94 257 CYS A N 1
ATOM 1864 C CA . CYS A 1 257 ? 9.242 21.219 2.879 1 98.94 257 CYS A CA 1
ATOM 1865 C C . CYS A 1 257 ? 10.656 21.594 3.303 1 98.94 257 CYS A C 1
ATOM 1867 O O . CYS A 1 257 ? 11.578 21.594 2.482 1 98.94 257 CYS A O 1
ATOM 1869 N N . ALA A 1 258 ? 10.805 21.938 4.574 1 98.88 258 ALA A N 1
ATOM 1870 C CA . ALA A 1 258 ? 12.125 22.312 5.082 1 98.88 258 ALA A CA 1
ATOM 1871 C C . ALA A 1 258 ? 13.102 21.156 4.957 1 98.88 258 ALA A C 1
ATOM 1873 O O . ALA A 1 258 ? 14.266 21.344 4.609 1 98.88 258 ALA A O 1
ATOM 1874 N N . LEU A 1 259 ? 12.602 19.984 5.289 1 98.94 259 LEU A N 1
ATOM 1875 C CA . LEU A 1 259 ? 13.445 18.797 5.141 1 98.94 259 LEU A CA 1
ATOM 1876 C C . LEU A 1 259 ? 13.852 18.594 3.684 1 98.94 259 LEU A C 1
ATOM 1878 O O . LEU A 1 259 ? 15.016 18.312 3.396 1 98.94 259 LEU A O 1
ATOM 1882 N N . MET A 1 260 ? 12.898 18.75 2.746 1 98.88 260 MET A N 1
ATOM 1883 C CA . MET A 1 260 ? 13.18 18.609 1.319 1 98.88 260 MET A CA 1
ATOM 1884 C C . MET A 1 260 ? 14.25 19.609 0.874 1 98.88 260 MET A C 1
ATOM 1886 O O . MET A 1 260 ? 15.172 19.234 0.148 1 98.88 260 MET A O 1
ATOM 1890 N N . ARG A 1 261 ? 14.117 20.812 1.364 1 98.75 261 ARG A N 1
ATOM 1891 C CA . ARG A 1 261 ? 15.094 21.859 1.04 1 98.75 261 ARG A CA 1
ATOM 1892 C C . ARG A 1 261 ? 16.469 21.5 1.58 1 98.75 261 ARG A C 1
ATOM 1894 O O . ARG A 1 261 ? 17.484 21.734 0.916 1 98.75 261 ARG A O 1
ATOM 1901 N N . ALA A 1 262 ? 16.5 20.953 2.775 1 98.75 262 ALA A N 1
ATOM 1902 C CA . ALA A 1 262 ? 17.781 20.562 3.381 1 98.75 262 ALA A CA 1
ATOM 1903 C C . ALA A 1 262 ? 18.406 19.406 2.631 1 98.75 262 ALA A C 1
ATOM 1905 O O . ALA A 1 262 ? 19.625 19.312 2.525 1 98.75 262 ALA A O 1
ATOM 1906 N N . ILE A 1 263 ? 17.625 18.484 2.109 1 98.75 263 ILE A N 1
ATOM 1907 C CA . ILE A 1 263 ? 18.094 17.328 1.355 1 98.75 263 ILE A CA 1
ATOM 1908 C C . ILE A 1 263 ? 18.625 17.781 -0.004 1 98.75 263 ILE A C 1
ATOM 1910 O O . ILE A 1 263 ? 19.672 17.328 -0.451 1 98.75 263 ILE A O 1
ATOM 1914 N N . ASP A 1 264 ? 17.859 18.641 -0.629 1 98.44 264 ASP A N 1
ATOM 1915 C CA . ASP A 1 264 ? 18.219 19.203 -1.931 1 98.44 264 ASP A CA 1
ATOM 1916 C C . ASP A 1 264 ? 18.078 20.719 -1.932 1 98.44 264 ASP A C 1
ATOM 1918 O O . ASP A 1 264 ? 17.016 21.266 -2.23 1 98.44 264 ASP A O 1
ATOM 1922 N N . PRO A 1 265 ? 19.125 21.391 -1.7 1 97.38 265 PRO A N 1
ATOM 1923 C CA . PRO A 1 265 ? 19.094 22.844 -1.582 1 97.38 265 PRO A CA 1
ATOM 1924 C C . PRO A 1 265 ? 18.547 23.531 -2.83 1 97.38 265 PRO A C 1
ATOM 1926 O O . PRO A 1 265 ? 18.094 24.672 -2.762 1 97.38 265 PRO A O 1
ATOM 1929 N N . ASP A 1 266 ? 18.516 22.797 -3.955 1 97.38 266 ASP A N 1
ATOM 1930 C CA . ASP A 1 266 ? 18.047 23.391 -5.207 1 97.38 266 ASP A CA 1
ATOM 1931 C C . ASP A 1 266 ? 16.656 22.859 -5.566 1 97.38 266 ASP A C 1
ATOM 1933 O O . ASP A 1 266 ? 16.219 22.984 -6.711 1 97.38 266 ASP A O 1
ATOM 1937 N N . PHE A 1 267 ? 16.047 22.266 -4.617 1 97.75 267 PHE A N 1
ATOM 1938 C CA . PHE A 1 267 ? 14.734 21.703 -4.902 1 97.75 267 PHE A CA 1
ATOM 1939 C C . PHE A 1 267 ? 13.789 22.766 -5.434 1 97.75 267 PHE A C 1
ATOM 1941 O O . PHE A 1 267 ? 13.68 23.859 -4.859 1 97.75 267 PHE A O 1
ATOM 1948 N N . ASP A 1 268 ? 13.133 22.484 -6.52 1 97.19 268 ASP A N 1
ATOM 1949 C CA . ASP A 1 268 ? 12.164 23.359 -7.16 1 97.19 268 ASP A CA 1
ATOM 1950 C C . ASP A 1 268 ? 10.75 23.094 -6.656 1 97.19 268 ASP A C 1
ATOM 1952 O O . ASP A 1 268 ? 10.18 22.031 -6.938 1 97.19 268 ASP A O 1
ATOM 1956 N N . PHE A 1 269 ? 10.148 24.031 -5.945 1 97.75 269 PHE A N 1
ATOM 1957 C CA . PHE A 1 269 ? 8.828 23.859 -5.348 1 97.75 269 PHE A CA 1
ATOM 1958 C C . PHE A 1 269 ? 7.734 24.234 -6.336 1 97.75 269 PHE A C 1
ATOM 1960 O O . PHE A 1 269 ? 6.562 24.344 -5.965 1 97.75 269 PHE A O 1
ATOM 1967 N N . SER A 1 270 ? 7.996 24.422 -7.645 1 96.94 270 SER A N 1
ATOM 1968 C CA . SER A 1 270 ? 7.008 24.844 -8.633 1 96.94 270 SER A CA 1
ATOM 1969 C C . SER A 1 270 ? 5.914 23.797 -8.797 1 96.94 270 SER A C 1
ATOM 1971 O O . SER A 1 270 ? 4.777 24.125 -9.141 1 96.94 270 SER A O 1
ATOM 1973 N N . ASP A 1 271 ? 6.242 22.516 -8.555 1 97.38 271 ASP A N 1
ATOM 1974 C CA . ASP A 1 271 ? 5.281 21.422 -8.688 1 97.38 271 ASP A CA 1
ATOM 1975 C C . ASP A 1 271 ? 4.871 20.875 -7.324 1 97.38 271 ASP A C 1
ATOM 1977 O O . ASP A 1 271 ? 4.438 19.734 -7.219 1 97.38 271 ASP A O 1
ATOM 1981 N N . THR A 1 272 ? 5.09 21.641 -6.324 1 98.31 272 THR A N 1
ATOM 1982 C CA . THR A 1 272 ? 4.719 21.281 -4.961 1 98.31 272 THR A CA 1
ATOM 1983 C C . THR A 1 272 ? 4.02 22.438 -4.262 1 98.31 272 THR A C 1
ATOM 1985 O O . THR A 1 272 ? 4.527 23.562 -4.246 1 98.31 272 THR A O 1
ATOM 1988 N N . ALA A 1 273 ? 2.904 22.219 -3.695 1 98.56 273 ALA A N 1
ATOM 1989 C CA . ALA A 1 273 ? 2.154 23.234 -2.967 1 98.56 273 ALA A CA 1
ATOM 1990 C C . ALA A 1 273 ? 1.618 22.688 -1.649 1 98.56 273 ALA A C 1
ATOM 1992 O O . ALA A 1 273 ? 1.57 21.469 -1.45 1 98.56 273 ALA A O 1
ATOM 1993 N N . ILE A 1 274 ? 1.31 23.578 -0.762 1 98.81 274 ILE A N 1
ATOM 1994 C CA . ILE A 1 274 ? 0.615 23.234 0.471 1 98.81 274 ILE A CA 1
ATOM 1995 C C . ILE A 1 274 ? -0.855 23.625 0.367 1 98.81 274 ILE A C 1
ATOM 1997 O O . ILE A 1 274 ? -1.18 24.703 -0.134 1 98.81 274 ILE A O 1
ATOM 2001 N N . ALA A 1 275 ? -1.731 22.75 0.67 1 98.75 275 ALA A N 1
ATOM 2002 C CA . ALA A 1 275 ? -3.152 23.047 0.813 1 98.75 275 ALA A CA 1
ATOM 2003 C C . ALA A 1 275 ? -3.611 22.859 2.256 1 98.75 275 ALA A C 1
ATOM 2005 O O . ALA A 1 275 ? -3.328 21.844 2.877 1 98.75 275 ALA A O 1
ATOM 2006 N N . THR A 1 276 ? -4.219 23.844 2.832 1 98.44 276 THR A N 1
ATOM 2007 C CA . THR A 1 276 ? -4.648 23.828 4.227 1 98.44 276 THR A CA 1
ATOM 2008 C C . THR A 1 276 ? -6.016 24.5 4.379 1 98.44 276 THR A C 1
ATOM 2010 O O . THR A 1 276 ? -6.688 24.781 3.385 1 98.44 276 THR A O 1
ATOM 2013 N N . THR A 1 277 ? -6.539 24.578 5.609 1 97.81 277 THR A N 1
ATOM 2014 C CA . THR A 1 277 ? -7.836 25.172 5.883 1 97.81 277 THR A CA 1
ATOM 2015 C C . THR A 1 277 ? -7.68 26.641 6.258 1 97.81 277 THR A C 1
ATOM 2017 O O . THR A 1 277 ? -6.594 27.078 6.645 1 97.81 277 THR A O 1
ATOM 2020 N N . ILE A 1 278 ? -8.711 27.344 6.176 1 96.5 278 ILE A N 1
ATOM 2021 C CA . ILE A 1 278 ? -8.75 28.75 6.574 1 96.5 278 ILE A CA 1
ATOM 2022 C C . ILE A 1 278 ? -8.453 28.875 8.062 1 96.5 278 ILE A C 1
ATOM 2024 O O . ILE A 1 278 ? -7.883 29.875 8.508 1 96.5 278 ILE A O 1
ATOM 2028 N N . PHE A 1 279 ? -8.742 27.875 8.836 1 95 279 PHE A N 1
ATOM 2029 C CA . PHE A 1 279 ? -8.586 27.891 10.289 1 95 279 PHE A CA 1
ATOM 2030 C C . PHE A 1 279 ? -7.113 27.906 10.672 1 95 279 PHE A C 1
ATOM 2032 O O . PHE A 1 279 ? -6.742 28.484 11.703 1 95 279 PHE A O 1
ATOM 2039 N N . VAL A 1 280 ? -6.297 27.25 9.836 1 95.38 280 VAL A N 1
ATOM 2040 C CA . VAL A 1 280 ? -4.852 27.297 10.039 1 95.38 280 VAL A CA 1
ATOM 2041 C C . VAL A 1 280 ? -4.297 28.625 9.539 1 95.38 280 VAL A C 1
ATOM 2043 O O . VAL A 1 280 ? -3.512 29.281 10.227 1 95.38 280 VAL A O 1
ATOM 2046 N N . ALA A 1 281 ? -4.703 29.031 8.375 1 94.38 281 ALA A N 1
ATOM 2047 C CA . ALA A 1 281 ? -4.145 30.203 7.707 1 94.38 281 ALA A CA 1
ATOM 2048 C C . ALA A 1 281 ? -4.449 31.469 8.484 1 94.38 281 ALA A C 1
ATOM 2050 O O . ALA A 1 281 ? -3.658 32.406 8.477 1 94.38 281 ALA A O 1
ATOM 2051 N N . GLU A 1 282 ? -5.535 31.469 9.188 1 89.81 282 GLU A N 1
ATOM 2052 C CA . GLU A 1 282 ? -5.949 32.688 9.867 1 89.81 282 GLU A CA 1
ATOM 2053 C C . GLU A 1 282 ? -5.773 32.562 11.375 1 89.81 282 GLU A C 1
ATOM 2055 O O . GLU A 1 282 ? -6.246 33.406 12.133 1 89.81 282 GLU A O 1
ATOM 2060 N N . ASP A 1 283 ? -5.223 31.516 11.773 1 90.19 283 ASP A N 1
ATOM 2061 C CA . ASP A 1 283 ? -4.902 31.359 13.188 1 90.19 283 ASP A CA 1
ATOM 2062 C C . ASP A 1 283 ? -3.898 32.406 13.641 1 90.19 283 ASP A C 1
ATOM 2064 O O . ASP A 1 283 ? -2.746 32.406 13.203 1 90.19 283 ASP A O 1
ATOM 2068 N N . SER A 1 284 ? -4.242 33.25 14.578 1 90.31 284 SER A N 1
ATOM 2069 C CA . SER A 1 284 ? -3.396 34.344 15.008 1 90.31 284 SER A CA 1
ATOM 2070 C C . SER A 1 284 ? -2.219 33.875 15.844 1 90.31 284 SER A C 1
ATOM 2072 O O . SER A 1 284 ? -1.243 34.594 16.047 1 90.31 284 SER A O 1
ATOM 2074 N N . THR A 1 285 ? -2.383 32.656 16.297 1 90.62 285 THR A N 1
ATOM 2075 C CA . THR A 1 285 ? -1.32 32.125 17.125 1 90.62 285 THR A CA 1
ATOM 2076 C C . THR A 1 285 ? -0.338 31.312 16.297 1 90.62 285 THR A C 1
ATOM 2078 O O . THR A 1 285 ? 0.546 30.641 16.828 1 90.62 285 THR A O 1
ATOM 2081 N N . SER A 1 286 ? -0.499 31.266 15.07 1 92.88 286 SER A N 1
ATOM 2082 C CA . SER A 1 286 ? 0.4 30.578 14.148 1 92.88 286 SER A CA 1
ATOM 2083 C C . SER A 1 286 ? 0.648 31.406 12.898 1 92.88 286 SER A C 1
ATOM 2085 O O . SER A 1 286 ? 0.02 32.438 12.703 1 92.88 286 SER A O 1
ATOM 2087 N N . ASP A 1 287 ? 1.629 31 12.117 1 96.06 287 ASP A N 1
ATOM 2088 C CA . ASP A 1 287 ? 1.976 31.766 10.914 1 96.06 287 ASP A CA 1
ATOM 2089 C C . ASP A 1 287 ? 2.619 30.859 9.867 1 96.06 287 ASP A C 1
ATOM 2091 O O . ASP A 1 287 ? 3.832 30.906 9.656 1 96.06 287 ASP A O 1
ATOM 2095 N N . ILE A 1 288 ? 1.757 30.125 9.156 1 97.5 288 ILE A N 1
ATOM 2096 C CA . ILE A 1 288 ? 2.229 29.156 8.172 1 97.5 288 ILE A CA 1
ATOM 2097 C C . ILE A 1 288 ? 2.93 29.875 7.027 1 97.5 288 ILE A C 1
ATOM 2099 O O . ILE A 1 288 ? 3.928 29.391 6.492 1 97.5 288 ILE A O 1
ATOM 2103 N N . ASN A 1 289 ? 2.52 31.047 6.648 1 97.12 289 ASN A N 1
ATOM 2104 C CA . ASN A 1 289 ? 3.094 31.797 5.543 1 97.12 289 ASN A CA 1
ATOM 2105 C C . ASN A 1 289 ? 4.523 32.25 5.848 1 97.12 289 ASN A C 1
ATOM 2107 O O . ASN A 1 289 ? 5.406 32.125 4.996 1 97.12 289 ASN A O 1
ATOM 2111 N N . ARG A 1 290 ? 4.68 32.719 7.031 1 96.81 290 ARG A N 1
ATOM 2112 C CA . ARG A 1 290 ? 6.008 33.188 7.422 1 96.81 290 ARG A CA 1
ATOM 2113 C C . ARG A 1 290 ? 7.016 32.031 7.418 1 96.81 290 ARG A C 1
ATOM 2115 O O . ARG A 1 290 ? 8.164 32.219 7.004 1 96.81 290 ARG A O 1
ATOM 2122 N N . ILE A 1 291 ? 6.594 30.875 7.918 1 98.12 291 ILE A N 1
ATOM 2123 C CA . ILE A 1 291 ? 7.484 29.719 7.91 1 98.12 291 ILE A CA 1
ATOM 2124 C C . ILE A 1 291 ? 7.824 29.344 6.469 1 98.12 291 ILE A C 1
ATOM 2126 O O . ILE A 1 291 ? 8.992 29.172 6.125 1 98.12 291 ILE A O 1
ATOM 2130 N N . ALA A 1 292 ? 6.793 29.25 5.617 1 98.12 292 ALA A N 1
ATOM 2131 C CA . ALA A 1 292 ? 6.969 28.812 4.23 1 98.12 292 ALA A CA 1
ATOM 2132 C C . ALA A 1 292 ? 7.871 29.781 3.469 1 98.12 292 ALA A C 1
ATOM 2134 O O . ALA A 1 292 ? 8.703 29.344 2.66 1 98.12 292 ALA A O 1
ATOM 2135 N N . GLU A 1 293 ? 7.762 31.062 3.775 1 97.5 293 GLU A N 1
ATOM 2136 C CA . GLU A 1 293 ? 8.547 32.094 3.1 1 97.5 293 GLU A CA 1
ATOM 2137 C C . GLU A 1 293 ? 10.039 31.891 3.34 1 97.5 293 GLU A C 1
ATOM 2139 O O . GLU A 1 293 ? 10.859 32.219 2.477 1 97.5 293 GLU A O 1
ATOM 2144 N N . GLN A 1 294 ? 10.367 31.438 4.52 1 97.88 294 GLN A N 1
ATOM 2145 C CA . GLN A 1 294 ? 11.773 31.188 4.848 1 97.88 294 GLN A CA 1
ATOM 2146 C C . GLN A 1 294 ? 12.328 30.016 4.043 1 97.88 294 GLN A C 1
ATOM 2148 O O . GLN A 1 294 ? 13.539 29.953 3.791 1 97.88 294 GLN A O 1
ATOM 2153 N N . ILE A 1 295 ? 11.492 29.094 3.645 1 98.31 295 ILE A N 1
ATOM 2154 C CA . ILE A 1 295 ? 11.922 27.828 3.062 1 98.31 295 ILE A CA 1
ATOM 2155 C C . ILE A 1 295 ? 12.094 27.984 1.555 1 98.31 295 ILE A C 1
ATOM 2157 O O . ILE A 1 295 ? 13.102 27.547 0.993 1 98.31 295 ILE A O 1
ATOM 2161 N N . GLY A 1 296 ? 11.078 28.5 0.921 1 97.12 296 GLY A N 1
ATOM 2162 C CA . GLY A 1 296 ? 11.109 28.688 -0.521 1 97.12 296 GLY A CA 1
ATOM 2163 C C . GLY A 1 296 ? 9.812 29.25 -1.075 1 97.12 296 GLY A C 1
ATOM 2164 O O . GLY A 1 296 ? 8.938 29.672 -0.316 1 97.12 296 GLY A O 1
ATOM 2165 N N . ASP A 1 297 ? 9.766 29.359 -2.439 1 96.75 297 ASP A N 1
ATOM 2166 C CA . ASP A 1 297 ? 8.57 29.828 -3.125 1 96.75 297 ASP A CA 1
ATOM 2167 C C . ASP A 1 297 ? 7.5 28.734 -3.189 1 96.75 297 ASP A C 1
ATOM 2169 O O . ASP A 1 297 ? 7.324 28.094 -4.227 1 96.75 297 ASP A O 1
ATOM 2173 N N . ILE A 1 298 ? 6.852 28.609 -2.104 1 98 298 ILE A N 1
ATOM 2174 C CA . ILE A 1 298 ? 5.836 27.562 -1.965 1 98 298 ILE A CA 1
ATOM 2175 C C . ILE A 1 298 ? 4.445 28.203 -1.976 1 98 298 ILE A C 1
ATOM 2177 O O . ILE A 1 298 ? 4.141 29.062 -1.144 1 98 298 ILE A O 1
ATOM 2181 N N . ASP A 1 299 ? 3.627 27.797 -2.906 1 97.5 299 ASP A N 1
ATOM 2182 C CA . ASP A 1 299 ? 2.238 28.25 -2.91 1 97.5 299 ASP A CA 1
ATOM 2183 C C . ASP A 1 299 ? 1.444 27.594 -1.783 1 97.5 299 ASP A C 1
ATOM 2185 O O . ASP A 1 299 ? 1.626 26.406 -1.499 1 97.5 299 ASP A O 1
ATOM 2189 N N . ILE A 1 300 ? 0.656 28.391 -1.161 1 98.25 300 ILE A N 1
ATOM 2190 C CA . ILE A 1 300 ? -0.253 27.875 -0.142 1 98.25 300 ILE A CA 1
ATOM 2191 C C . ILE A 1 300 ? -1.698 28.156 -0.554 1 98.25 300 ILE A C 1
ATOM 2193 O O . ILE A 1 300 ? -2.078 29.297 -0.775 1 98.25 300 ILE A O 1
ATOM 2197 N N . TYR A 1 301 ? -2.42 27.141 -0.689 1 98.25 301 TYR A N 1
ATOM 2198 C CA . TYR A 1 301 ? -3.838 27.203 -1.023 1 98.25 301 TYR A CA 1
ATOM 2199 C C . TYR A 1 301 ? -4.703 26.969 0.208 1 98.25 301 TYR A C 1
ATOM 2201 O O . TYR A 1 301 ? -4.555 25.938 0.885 1 98.25 301 TYR A O 1
ATOM 2209 N N . VAL A 1 302 ? -5.598 27.891 0.456 1 98.12 302 VAL A N 1
ATOM 2210 C CA . VAL A 1 302 ? -6.375 27.891 1.692 1 98.12 302 VAL A CA 1
ATOM 2211 C C . VAL A 1 302 ? -7.859 27.766 1.372 1 98.12 302 VAL A C 1
ATOM 2213 O O . VAL A 1 302 ? -8.43 28.609 0.675 1 98.12 302 VAL A O 1
ATOM 2216 N N . VAL A 1 303 ? -8.469 26.703 1.895 1 98.25 303 VAL A N 1
ATOM 2217 C CA . VAL A 1 303 ? -9.883 26.5 1.611 1 98.25 303 VAL A CA 1
ATOM 2218 C C . VAL A 1 303 ? -10.719 26.891 2.826 1 98.25 303 VAL A C 1
ATOM 2220 O O . VAL A 1 303 ? -10.383 26.547 3.959 1 98.25 303 VAL A O 1
ATOM 2223 N N . ASP A 1 304 ? -11.75 27.641 2.621 1 97.5 304 ASP A N 1
ATOM 2224 C CA . ASP A 1 304 ? -12.75 28.016 3.611 1 97.5 304 ASP A CA 1
ATOM 2225 C C . ASP A 1 304 ? -14.078 27.312 3.34 1 97.5 304 ASP A C 1
ATOM 2227 O O . ASP A 1 304 ? -14.797 27.672 2.406 1 97.5 304 ASP A O 1
ATOM 2231 N N . PRO A 1 305 ? -14.398 26.359 4.16 1 96.06 305 PRO A N 1
ATOM 2232 C CA . PRO A 1 305 ? -15.664 25.641 3.943 1 96.06 305 PRO A CA 1
ATOM 2233 C C . PRO A 1 305 ? -16.875 26.422 4.43 1 96.06 305 PRO A C 1
ATOM 2235 O O . PRO A 1 305 ? -18.016 25.984 4.242 1 96.06 305 PRO A O 1
ATOM 2238 N N . ASP A 1 306 ? -16.641 27.578 5.051 1 95.88 306 ASP A N 1
ATOM 2239 C CA . ASP A 1 306 ? -17.703 28.438 5.535 1 95.88 306 ASP A CA 1
ATOM 2240 C C . ASP A 1 306 ? -18.547 27.734 6.594 1 95.88 306 ASP A C 1
ATOM 2242 O O . ASP A 1 306 ? -19.781 27.672 6.477 1 95.88 306 ASP A O 1
ATOM 2246 N N . PHE A 1 307 ? -17.891 27.25 7.59 1 95.25 307 PHE A N 1
ATOM 2247 C CA . PHE A 1 307 ? -18.578 26.531 8.664 1 95.25 307 PHE A CA 1
ATOM 2248 C C . PHE A 1 307 ? -19.5 27.469 9.438 1 95.25 307 PHE A C 1
ATOM 2250 O O . PHE A 1 307 ? -20.344 27.016 10.203 1 95.25 307 PHE A O 1
ATOM 2257 N N . GLY A 1 308 ? -19.312 28.766 9.328 1 94 308 GLY A N 1
ATOM 2258 C CA . GLY A 1 308 ? -20.25 29.703 9.914 1 94 308 GLY A CA 1
ATOM 2259 C C . GLY A 1 308 ? -21.672 29.516 9.422 1 94 308 GLY A C 1
ATOM 2260 O O . GLY A 1 308 ? -22.625 29.828 10.133 1 94 308 GLY A O 1
ATOM 2261 N N . SER A 1 309 ? -21.844 28.969 8.289 1 93.94 309 SER A N 1
ATOM 2262 C CA . SER A 1 309 ? -23.156 28.766 7.66 1 93.94 309 SER A CA 1
ATOM 2263 C C . SER A 1 309 ? -23.656 27.344 7.887 1 93.94 309 SER A C 1
ATOM 2265 O O . SER A 1 309 ? -24.734 26.969 7.41 1 93.94 309 SER A O 1
ATOM 2267 N N . ALA A 1 310 ? -22.844 26.625 8.586 1 92.88 310 ALA A N 1
ATOM 2268 C CA . ALA A 1 310 ? -23.219 25.219 8.781 1 92.88 310 ALA A CA 1
ATOM 2269 C C . ALA A 1 310 ? -24.375 25.094 9.781 1 92.88 310 ALA A C 1
ATOM 2271 O O . ALA A 1 310 ? -24.453 25.875 10.734 1 92.88 310 ALA A O 1
ATOM 2272 N N . SER A 1 311 ? -25.281 24.109 9.609 1 90.94 311 SER A N 1
ATOM 2273 C CA . SER A 1 311 ? -26.375 23.828 10.531 1 90.94 311 SER A CA 1
ATOM 2274 C C . SER A 1 311 ? -25.891 23 11.719 1 90.94 311 SER A C 1
ATOM 2276 O O . SER A 1 311 ? -26.453 23.094 12.812 1 90.94 311 SER A O 1
ATOM 2278 N N . HIS A 1 312 ? -24.938 22.234 11.469 1 88.12 312 HIS A N 1
ATOM 2279 C CA . HIS A 1 312 ? -24.391 21.406 12.539 1 88.12 312 HIS A CA 1
ATOM 2280 C C . HIS A 1 312 ? -23.516 22.234 13.484 1 88.12 312 HIS A C 1
ATOM 2282 O O . HIS A 1 312 ? -22.422 22.641 13.117 1 88.12 312 HIS A O 1
ATOM 2288 N N . ARG A 1 313 ? -23.844 22.266 14.703 1 85.75 313 ARG A N 1
ATOM 2289 C CA . ARG A 1 313 ? -23.219 23.188 15.664 1 85.75 313 ARG A CA 1
ATOM 2290 C C . ARG A 1 313 ? -21.781 22.781 15.953 1 85.75 313 ARG A C 1
ATOM 2292 O O . ARG A 1 313 ? -20.938 23.625 16.219 1 85.75 313 ARG A O 1
ATOM 2299 N N . GLY A 1 314 ? -21.5 21.531 15.867 1 87 314 GLY A N 1
ATOM 2300 C CA . GLY A 1 314 ? -20.156 21.062 16.109 1 87 314 GLY A CA 1
ATOM 2301 C C . GLY A 1 314 ? -19.125 21.688 15.18 1 87 314 GLY A C 1
ATOM 2302 O O . GLY A 1 314 ? -17.969 21.875 15.562 1 87 314 GLY A O 1
ATOM 2303 N N . LEU A 1 315 ? -19.531 22.031 14.016 1 91.75 315 LEU A N 1
ATOM 2304 C CA . LEU A 1 315 ? -18.625 22.578 13.008 1 91.75 315 LEU A CA 1
ATOM 2305 C C . LEU A 1 315 ? -18.25 24.016 13.344 1 91.75 315 LEU A C 1
ATOM 2307 O O . LEU A 1 315 ? -17.25 24.531 12.859 1 91.75 315 LEU A O 1
ATOM 2311 N N . HIS A 1 316 ? -18.984 24.625 14.195 1 91.25 316 HIS A N 1
ATOM 2312 C CA . HIS A 1 316 ? -18.703 26 14.609 1 91.25 316 HIS A CA 1
ATOM 2313 C C . HIS A 1 316 ? -17.484 26.047 15.531 1 91.25 316 HIS A C 1
ATOM 2315 O O . HIS A 1 316 ? -16.859 27.094 15.68 1 91.25 316 HIS A O 1
ATOM 2321 N N . GLU A 1 317 ? -17.219 24.922 16.078 1 87.69 317 GLU A N 1
ATOM 2322 C CA . GLU A 1 317 ? -16.078 24.875 16.984 1 87.69 317 GLU A CA 1
ATOM 2323 C C . GLU A 1 317 ? -14.766 25.125 16.234 1 87.69 317 GLU A C 1
ATOM 2325 O O . GLU A 1 317 ? -13.789 25.594 16.812 1 87.69 317 GLU A O 1
ATOM 2330 N N . TYR A 1 318 ? -14.742 24.828 14.93 1 89.69 318 TYR A N 1
ATOM 2331 C CA . TYR A 1 318 ? -13.57 25.156 14.117 1 89.69 318 TYR A CA 1
ATOM 2332 C C . TYR A 1 318 ? -13.328 26.656 14.078 1 89.69 318 TYR A C 1
ATOM 2334 O O . TYR A 1 318 ? -12.188 27.109 13.992 1 89.69 318 TYR A O 1
ATOM 2342 N N . LEU A 1 319 ? -14.391 27.438 14.195 1 89 319 LEU A N 1
ATOM 2343 C CA . LEU A 1 319 ? -14.312 28.891 14.18 1 89 319 LEU A CA 1
ATOM 2344 C C . LEU A 1 319 ? -13.734 29.406 15.492 1 89 319 LEU A C 1
ATOM 2346 O O . LEU A 1 319 ? -13.164 30.5 15.531 1 89 319 LEU A O 1
ATOM 2350 N N . ASN A 1 320 ? -13.867 28.547 16.484 1 84.06 320 ASN A N 1
ATOM 2351 C CA . ASN A 1 320 ? -13.383 28.953 17.797 1 84.06 320 ASN A CA 1
ATOM 2352 C C . ASN A 1 320 ? -11.961 28.438 18.047 1 84.06 320 ASN A C 1
ATOM 2354 O O . ASN A 1 320 ? -11.438 28.562 19.156 1 84.06 320 ASN A O 1
ATOM 2358 N N . GLY A 1 321 ? -11.469 27.844 17.062 1 81 321 GLY A N 1
ATOM 2359 C CA . GLY A 1 321 ? -10.062 27.484 17.141 1 81 321 GLY A CA 1
ATOM 2360 C C . GLY A 1 321 ? -9.852 26.047 17.594 1 81 321 GLY A C 1
ATOM 2361 O O . GLY A 1 321 ? -8.711 25.625 17.812 1 81 321 GLY A O 1
ATOM 2362 N N . SER A 1 322 ? -11.078 25.391 17.812 1 80.5 322 SER A N 1
ATOM 2363 C CA . SER A 1 322 ? -10.945 23.969 18.109 1 80.5 322 SER A CA 1
ATOM 2364 C C . SER A 1 322 ? -10.656 23.172 16.828 1 80.5 322 SER A C 1
ATOM 2366 O O . SER A 1 322 ? -11.281 23.406 15.797 1 80.5 322 SER A O 1
ATOM 2368 N N . VAL A 1 323 ? -9.828 22.281 16.891 1 79.69 323 VAL A N 1
ATOM 2369 C CA . VAL A 1 323 ? -9.461 21.484 15.719 1 79.69 323 VAL A CA 1
ATOM 2370 C C . VAL A 1 323 ? -9.242 22.391 14.516 1 79.69 323 VAL A C 1
ATOM 2372 O O . VAL A 1 323 ? -9.867 23.453 14.414 1 79.69 323 VAL A O 1
ATOM 2375 N N . LYS A 1 324 ? -8.281 22.438 13.703 1 86.44 324 LYS A N 1
ATOM 2376 C CA . LYS A 1 324 ? -8 23.359 12.609 1 86.44 324 LYS A CA 1
ATOM 2377 C C . LYS A 1 324 ? -7.707 22.609 11.32 1 86.44 324 LYS A C 1
ATOM 2379 O O . LYS A 1 324 ? -8.148 23.016 10.242 1 86.44 324 LYS A O 1
ATOM 2384 N N . GLU A 1 325 ? -7.082 21.688 11.461 1 92.25 325 GLU A N 1
ATOM 2385 C CA . GLU A 1 325 ? -6.602 20.906 10.32 1 92.25 325 GLU A CA 1
ATOM 2386 C C . GLU A 1 325 ? -6.211 19.5 10.734 1 92.25 325 GLU A C 1
ATOM 2388 O O . GLU A 1 325 ? -5.867 19.266 11.898 1 92.25 325 GLU A O 1
ATOM 2393 N N . GLY A 1 326 ? -6.355 18.562 9.859 1 94.25 326 GLY A N 1
ATOM 2394 C CA . GLY A 1 326 ? -5.961 17.172 10.086 1 94.25 326 GLY A CA 1
ATOM 2395 C C . GLY A 1 326 ? -6.395 16.25 8.969 1 94.25 326 GLY A C 1
ATOM 2396 O O . GLY A 1 326 ? -7.391 16.5 8.289 1 94.25 326 GLY A O 1
ATOM 2397 N N . VAL A 1 327 ? -5.617 15.242 8.805 1 97.38 327 VAL A N 1
ATOM 2398 C CA . VAL A 1 327 ? -5.918 14.18 7.852 1 97.38 327 VAL A CA 1
ATOM 2399 C C . VAL A 1 327 ? -6.031 14.766 6.445 1 97.38 327 VAL A C 1
ATOM 2401 O O . VAL A 1 327 ? -6.809 14.281 5.621 1 97.38 327 VAL A O 1
ATOM 2404 N N . GLY A 1 328 ? -5.438 15.844 6.234 1 98.5 328 GLY A N 1
ATOM 2405 C CA . GLY A 1 328 ? -5.387 16.469 4.918 1 98.5 328 GLY A CA 1
ATOM 2406 C C . GLY A 1 328 ? -6.691 17.125 4.523 1 98.5 328 GLY A C 1
ATOM 2407 O O . GLY A 1 328 ? -7.035 17.172 3.338 1 98.5 328 GLY A O 1
ATOM 2408 N N . ALA A 1 329 ? -7.449 17.641 5.461 1 98.31 329 ALA A N 1
ATOM 2409 C CA . ALA A 1 329 ? -8.773 18.203 5.215 1 98.31 329 ALA A CA 1
ATOM 2410 C C . ALA A 1 329 ? -8.703 19.344 4.191 1 98.31 329 ALA A C 1
ATOM 2412 O O . ALA A 1 329 ? -9.508 19.391 3.254 1 98.31 329 ALA A O 1
ATOM 2413 N N . GLY A 1 330 ? -7.781 20.266 4.371 1 98.5 330 GLY A N 1
ATOM 2414 C CA . GLY A 1 330 ? -7.641 21.359 3.43 1 98.5 330 GLY A CA 1
ATOM 2415 C C . GLY A 1 330 ? -7.371 20.906 2.01 1 98.5 330 GLY A C 1
ATOM 2416 O O . GLY A 1 330 ? -7.984 21.391 1.063 1 98.5 330 GLY A O 1
ATOM 2417 N N . GLY A 1 331 ? -6.402 19.969 1.882 1 98.75 331 GLY A N 1
ATOM 2418 C CA . GLY A 1 331 ? -6.086 19.422 0.569 1 98.75 331 GLY A CA 1
ATOM 2419 C C . GLY A 1 331 ? -7.227 18.641 -0.044 1 98.75 331 GLY A C 1
ATOM 2420 O O . GLY A 1 331 ? -7.438 18.688 -1.258 1 98.75 331 GLY A O 1
ATOM 2421 N N . ALA A 1 332 ? -7.969 17.891 0.776 1 98.81 332 ALA A N 1
ATOM 2422 C CA . ALA A 1 332 ? -9.133 17.156 0.286 1 98.81 332 ALA A CA 1
ATOM 2423 C C . ALA A 1 332 ? -10.195 18.109 -0.249 1 98.81 332 ALA A C 1
ATOM 2425 O O . ALA A 1 332 ? -10.773 17.875 -1.314 1 98.81 332 ALA A O 1
ATOM 2426 N N . MET A 1 333 ? -10.438 19.188 0.497 1 98.62 333 MET A N 1
ATOM 2427 C CA . MET A 1 333 ? -11.414 20.172 0.031 1 98.62 333 MET A CA 1
ATOM 2428 C C . MET A 1 333 ? -10.938 20.859 -1.244 1 98.62 333 MET A C 1
ATOM 2430 O O . MET A 1 333 ? -11.734 21.141 -2.141 1 98.62 333 MET A O 1
ATOM 2434 N N . LEU A 1 334 ? -9.648 21.172 -1.301 1 98.44 334 LEU A N 1
ATOM 2435 C CA . LEU A 1 334 ? -9.102 21.734 -2.531 1 98.44 334 LEU A CA 1
ATOM 2436 C C . LEU A 1 334 ? -9.375 20.812 -3.717 1 98.44 334 LEU A C 1
ATOM 2438 O O . LEU A 1 334 ? -9.766 21.281 -4.793 1 98.44 334 LEU A O 1
ATOM 2442 N N . LEU A 1 335 ? -9.195 19.5 -3.539 1 98 335 LEU A N 1
ATOM 2443 C CA . LEU A 1 335 ? -9.438 18.531 -4.602 1 98 335 LEU A CA 1
ATOM 2444 C C . LEU A 1 335 ? -10.883 18.609 -5.086 1 98 335 LEU A C 1
ATOM 2446 O O . LEU A 1 335 ? -11.141 18.547 -6.293 1 98 335 LEU A O 1
ATOM 2450 N N . ALA A 1 336 ? -11.781 18.688 -4.102 1 97.75 336 ALA A N 1
ATOM 2451 C CA . ALA A 1 336 ? -13.188 18.812 -4.48 1 97.75 336 ALA A CA 1
ATOM 2452 C C . ALA A 1 336 ? -13.398 20.047 -5.367 1 97.75 336 ALA A C 1
ATOM 2454 O O . ALA A 1 336 ? -14.047 19.953 -6.414 1 97.75 336 ALA A O 1
ATOM 2455 N N . LEU A 1 337 ? -12.805 21.172 -4.969 1 97 337 LEU A N 1
ATOM 2456 C CA . LEU A 1 337 ? -12.914 22.406 -5.754 1 97 337 LEU A CA 1
ATOM 2457 C C . LEU A 1 337 ? -12.32 22.219 -7.145 1 97 337 LEU A C 1
ATOM 2459 O O . LEU A 1 337 ? -12.914 22.641 -8.141 1 97 337 LEU A O 1
ATOM 2463 N N . LEU A 1 338 ? -11.188 21.562 -7.219 1 96.06 338 LEU A N 1
ATOM 2464 C CA . LEU A 1 338 ? -10.492 21.344 -8.484 1 96.06 338 LEU A CA 1
ATOM 2465 C C . LEU A 1 338 ? -11.328 20.469 -9.414 1 96.06 338 LEU A C 1
ATOM 2467 O O . LEU A 1 338 ? -11.148 20.516 -10.633 1 96.06 338 LEU A O 1
ATOM 2471 N N . HIS A 1 339 ? -12.188 19.656 -8.859 1 95 339 HIS A N 1
ATOM 2472 C CA . HIS A 1 339 ? -13.055 18.781 -9.648 1 95 339 HIS A CA 1
ATOM 2473 C C . HIS A 1 339 ? -14.406 19.438 -9.906 1 95 339 HIS A C 1
ATOM 2475 O O . HIS A 1 339 ? -15.359 18.766 -10.305 1 95 339 HIS A O 1
ATOM 2481 N N . GLY A 1 340 ? -14.562 20.688 -9.547 1 94.19 340 GLY A N 1
ATOM 2482 C CA . GLY A 1 340 ? -15.734 21.469 -9.898 1 94.19 340 GLY A CA 1
ATOM 2483 C C . GLY A 1 340 ? -16.828 21.391 -8.859 1 94.19 340 GLY A C 1
ATOM 2484 O O . GLY A 1 340 ? -17.969 21.781 -9.125 1 94.19 340 GLY A O 1
ATOM 2485 N N . ILE A 1 341 ? -16.578 20.906 -7.711 1 97 341 ILE A N 1
ATOM 2486 C CA . ILE A 1 341 ? -17.578 20.812 -6.648 1 97 341 ILE A CA 1
ATOM 2487 C C . ILE A 1 341 ? -17.562 22.078 -5.801 1 97 341 ILE A C 1
ATOM 2489 O O . ILE A 1 341 ? -16.547 22.406 -5.191 1 97 341 ILE A O 1
ATOM 2493 N N . PRO A 1 342 ? -18.641 22.797 -5.73 1 96.69 342 PRO A N 1
ATOM 2494 C CA . PRO A 1 342 ? -18.688 24.016 -4.926 1 96.69 342 PRO A CA 1
ATOM 2495 C C . PRO A 1 342 ? -18.484 23.75 -3.436 1 96.69 342 PRO A C 1
ATOM 2497 O O . PRO A 1 342 ? -18.906 22.703 -2.928 1 96.69 342 PRO A O 1
ATOM 2500 N N . VAL A 1 343 ? -17.938 24.688 -2.801 1 96.69 343 VAL A N 1
ATOM 2501 C CA . VAL A 1 343 ? -17.594 24.547 -1.389 1 96.69 343 VAL A CA 1
ATOM 2502 C C . VAL A 1 343 ? -18.859 24.344 -0.569 1 96.69 343 VAL A C 1
ATOM 2504 O O . VAL A 1 343 ? -18.844 23.625 0.432 1 96.69 343 VAL A O 1
ATOM 2507 N N . GLU A 1 344 ? -20.016 24.891 -0.975 1 96.75 344 GLU A N 1
ATOM 2508 C CA . GLU A 1 344 ? -21.297 24.719 -0.293 1 96.75 344 GLU A CA 1
ATOM 2509 C C . GLU A 1 344 ? -21.719 23.25 -0.283 1 96.75 344 GLU A C 1
ATOM 2511 O O . GLU A 1 344 ? -22.234 22.75 0.719 1 96.75 344 GLU A O 1
ATOM 2516 N N . MET A 1 345 ? -21.5 22.609 -1.395 1 97.75 345 MET A N 1
ATOM 2517 C CA . MET A 1 345 ? -21.828 21.188 -1.484 1 97.75 345 MET A CA 1
ATOM 2518 C C . MET A 1 345 ? -20.938 20.359 -0.558 1 97.75 345 MET A C 1
ATOM 2520 O O . MET A 1 345 ? -21.391 19.391 0.048 1 97.75 345 MET A O 1
ATOM 2524 N N . VAL A 1 346 ? -19.688 20.734 -0.481 1 97.88 346 VAL A N 1
ATOM 2525 C CA . VAL A 1 346 ? -18.75 20.062 0.429 1 97.88 346 VAL A CA 1
ATOM 2526 C C . VAL A 1 346 ? -19.234 20.234 1.868 1 97.88 346 VAL A C 1
ATOM 2528 O O . VAL A 1 346 ? -19.328 19.25 2.615 1 97.88 346 VAL A O 1
ATOM 2531 N N . ARG A 1 347 ? -19.609 21.422 2.277 1 97.56 347 ARG A N 1
ATOM 2532 C CA . ARG A 1 347 ? -20.094 21.703 3.627 1 97.56 347 ARG A CA 1
ATOM 2533 C C . ARG A 1 347 ? -21.344 20.906 3.938 1 97.56 347 ARG A C 1
ATOM 2535 O O . ARG A 1 347 ? -21.469 20.328 5.023 1 97.56 347 ARG A O 1
ATOM 2542 N N . GLU A 1 348 ? -22.234 20.859 2.996 1 97.44 348 GLU A N 1
ATOM 2543 C CA . GLU A 1 348 ? -23.469 20.109 3.184 1 97.44 348 GLU A CA 1
ATOM 2544 C C . GLU A 1 348 ? -23.188 18.625 3.404 1 97.44 348 GLU A C 1
ATOM 2546 O O . GLU A 1 348 ? -23.812 17.984 4.262 1 97.44 348 GLU A O 1
ATOM 2551 N N . ARG A 1 349 ? -22.297 18.125 2.607 1 97.62 349 ARG A N 1
ATOM 2552 C CA . ARG A 1 349 ? -21.953 16.703 2.752 1 97.62 349 ARG A CA 1
ATOM 2553 C C . ARG A 1 349 ? -21.297 16.438 4.098 1 97.62 349 ARG A C 1
ATOM 2555 O O . ARG A 1 349 ? -21.531 15.398 4.715 1 97.62 349 ARG A O 1
ATOM 2562 N N . ILE A 1 350 ? -20.453 17.344 4.512 1 97 350 ILE A N 1
ATOM 2563 C CA . ILE A 1 350 ? -19.828 17.234 5.828 1 97 350 ILE A CA 1
ATOM 2564 C C . ILE A 1 350 ? -20.906 17.172 6.906 1 97 350 ILE A C 1
ATOM 2566 O O . ILE A 1 350 ? -20.859 16.312 7.789 1 97 350 ILE A O 1
ATOM 2570 N N . GLU A 1 351 ? -21.859 18.062 6.844 1 95.75 351 GLU A N 1
ATOM 2571 C CA . GLU A 1 351 ? -22.938 18.094 7.816 1 95.75 351 GLU A CA 1
ATOM 2572 C C . GLU A 1 351 ? -23.719 16.781 7.832 1 95.75 351 GLU A C 1
ATOM 2574 O O . GLU A 1 351 ? -24.062 16.266 8.898 1 95.75 351 GLU A O 1
ATOM 2579 N N . GLU A 1 352 ? -23.969 16.312 6.664 1 95.56 352 GLU A N 1
ATOM 2580 C CA . GLU A 1 352 ? -24.672 15.039 6.555 1 95.56 352 GLU A CA 1
ATOM 2581 C C . GLU A 1 352 ? -23.906 13.922 7.254 1 95.56 352 GLU A C 1
ATOM 2583 O O . GLU A 1 352 ? -24.5 13.117 7.977 1 95.56 352 GLU A O 1
ATOM 2588 N N . LEU A 1 353 ? -22.641 13.906 7.004 1 94.06 353 LEU A N 1
ATOM 2589 C CA . LEU A 1 353 ? -21.828 12.867 7.605 1 94.06 353 LEU A CA 1
ATOM 2590 C C . LEU A 1 353 ? -21.75 13.031 9.117 1 94.06 353 LEU A C 1
ATOM 2592 O O . LEU A 1 353 ? -21.734 12.039 9.859 1 94.06 353 LEU A O 1
ATOM 2596 N N . CYS A 1 354 ? -21.672 14.281 9.562 1 91.19 354 CYS A N 1
ATOM 2597 C CA . CYS A 1 354 ? -21.672 14.531 11 1 91.19 354 CYS A CA 1
ATOM 2598 C C . CYS A 1 354 ? -22.953 13.992 11.641 1 91.19 354 CYS A C 1
ATOM 2600 O O . CYS A 1 354 ? -22.906 13.43 12.742 1 91.19 354 CYS A O 1
ATOM 2602 N N . ASN A 1 355 ? -24.031 14.078 10.977 1 89.31 355 ASN A N 1
ATOM 2603 C CA . ASN A 1 355 ? -25.328 13.648 11.492 1 89.31 355 ASN A CA 1
ATOM 2604 C C . ASN A 1 355 ? -25.469 12.133 11.453 1 89.31 355 ASN A C 1
ATOM 2606 O O . ASN A 1 355 ? -26.203 11.547 12.258 1 89.31 355 ASN A O 1
ATOM 2610 N N . THR A 1 356 ? -24.719 11.461 10.609 1 86.38 356 THR A N 1
ATOM 2611 C CA . THR A 1 356 ? -24.891 10.023 10.438 1 86.38 356 THR A CA 1
ATOM 2612 C C . THR A 1 356 ? -23.781 9.258 11.148 1 86.38 356 THR A C 1
ATOM 2614 O O . THR A 1 356 ? -24.031 8.195 11.719 1 86.38 356 THR A O 1
ATOM 2617 N N . ILE A 1 357 ? -22.562 9.758 11.102 1 78.88 357 ILE A N 1
ATOM 2618 C CA . ILE A 1 357 ? -21.406 9.023 11.617 1 78.88 357 ILE A CA 1
ATOM 2619 C C . ILE A 1 357 ? -21.156 9.414 13.07 1 78.88 357 ILE A C 1
ATOM 2621 O O . ILE A 1 357 ? -20.781 8.57 13.891 1 78.88 357 ILE A O 1
ATOM 2625 N N . LEU A 1 358 ? -21.375 10.695 13.391 1 67.25 358 LEU A N 1
ATOM 2626 C CA . LEU A 1 358 ? -21 11.188 14.711 1 67.25 358 LEU A CA 1
ATOM 2627 C C . LEU A 1 358 ? -22.203 11.258 15.633 1 67.25 358 LEU A C 1
ATOM 2629 O O . LEU A 1 358 ? -22.062 11.594 16.812 1 67.25 358 LEU A O 1
ATOM 2633 N N . ALA A 1 359 ? -23.422 10.914 15.016 1 61.38 359 ALA A N 1
ATOM 2634 C CA . ALA A 1 359 ? -24.641 10.898 15.82 1 61.38 359 ALA A CA 1
ATOM 2635 C C . ALA A 1 359 ? -24.75 9.609 16.625 1 61.38 359 ALA A C 1
ATOM 2637 O O . ALA A 1 359 ? -24.281 8.555 16.188 1 61.38 359 ALA A O 1
ATOM 2638 N N . MET B 1 1 ? -5.32 -15.93 -35.344 1 35.5 1 MET B N 1
ATOM 2639 C CA . MET B 1 1 ? -5.043 -14.719 -34.594 1 35.5 1 MET B CA 1
ATOM 2640 C C . MET B 1 1 ? -3.764 -14.875 -33.781 1 35.5 1 MET B C 1
ATOM 2642 O O . MET B 1 1 ? -3.814 -15.234 -32.594 1 35.5 1 MET B O 1
ATOM 2646 N N . GLU B 1 2 ? -2.844 -15.57 -34.312 1 52.69 2 GLU B N 1
ATOM 2647 C CA . GLU B 1 2 ? -1.521 -15.844 -33.75 1 52.69 2 GLU B CA 1
ATOM 2648 C C . GLU B 1 2 ? -0.792 -14.547 -33.406 1 52.69 2 GLU B C 1
ATOM 2650 O O . GLU B 1 2 ? -0.078 -13.992 -34.25 1 52.69 2 GLU B O 1
ATOM 2655 N N . MET B 1 3 ? -1.489 -13.602 -32.531 1 64.75 3 MET B N 1
ATOM 2656 C CA . MET B 1 3 ? -1.249 -12.172 -32.406 1 64.75 3 MET B CA 1
ATOM 2657 C C . MET B 1 3 ? 0.155 -11.898 -31.875 1 64.75 3 MET B C 1
ATOM 2659 O O . MET B 1 3 ? 0.845 -11 -32.375 1 64.75 3 MET B O 1
ATOM 2663 N N . PHE B 1 4 ? 0.697 -12.797 -30.953 1 82.56 4 PHE B N 1
ATOM 2664 C CA . PHE B 1 4 ? 2.02 -12.508 -30.406 1 82.56 4 PHE B CA 1
ATOM 2665 C C . PHE B 1 4 ? 2.93 -13.719 -30.531 1 82.56 4 PHE B C 1
ATOM 2667 O O . PHE B 1 4 ? 2.57 -14.82 -30.094 1 82.56 4 PHE B O 1
ATOM 2674 N N . ASP B 1 5 ? 4.016 -13.625 -31.25 1 86.81 5 ASP B N 1
ATOM 2675 C CA . ASP B 1 5 ? 5.016 -14.695 -31.25 1 86.81 5 ASP B CA 1
ATOM 2676 C C . ASP B 1 5 ? 5.355 -15.125 -29.828 1 86.81 5 ASP B C 1
ATOM 2678 O O . ASP B 1 5 ? 5.523 -14.289 -28.938 1 86.81 5 ASP B O 1
ATOM 2682 N N . GLY B 1 6 ? 5.238 -16.453 -29.594 1 90.25 6 GLY B N 1
ATOM 2683 C CA . GLY B 1 6 ? 5.57 -16.984 -28.281 1 90.25 6 GLY B CA 1
ATOM 2684 C C . GLY B 1 6 ? 4.371 -17.094 -27.359 1 90.25 6 GLY B C 1
ATOM 2685 O O . GLY B 1 6 ? 4.512 -17.453 -26.188 1 90.25 6 GLY B O 1
ATOM 2686 N N . LEU B 1 7 ? 3.207 -16.75 -27.922 1 95.69 7 LEU B N 1
ATOM 2687 C CA . LEU B 1 7 ? 2.006 -16.797 -27.094 1 95.69 7 LEU B CA 1
ATOM 2688 C C . LEU B 1 7 ? 1.071 -17.906 -27.562 1 95.69 7 LEU B C 1
ATOM 2690 O O . LEU B 1 7 ? 0.736 -18 -28.75 1 95.69 7 LEU B O 1
ATOM 2694 N N . LYS B 1 8 ? 0.755 -18.828 -26.656 1 95.62 8 LYS B N 1
ATOM 2695 C CA . LYS B 1 8 ? -0.277 -19.844 -26.875 1 95.62 8 LYS B CA 1
ATOM 2696 C C . LYS B 1 8 ? -1.539 -19.516 -26.078 1 95.62 8 LYS B C 1
ATOM 2698 O O . LYS B 1 8 ? -1.46 -19.031 -24.953 1 95.62 8 LYS B O 1
ATOM 2703 N N . ILE B 1 9 ? -2.672 -19.797 -26.703 1 95.25 9 ILE B N 1
ATOM 2704 C CA . ILE B 1 9 ? -3.939 -19.406 -26.094 1 95.25 9 ILE B CA 1
ATOM 2705 C C . ILE B 1 9 ? -4.816 -20.641 -25.906 1 95.25 9 ILE B C 1
ATOM 2707 O O . ILE B 1 9 ? -5.016 -21.422 -26.844 1 95.25 9 ILE B O 1
ATOM 2711 N N . TYR B 1 10 ? -5.215 -20.906 -24.719 1 94.62 10 TYR B N 1
ATOM 2712 C CA . TYR B 1 10 ? -6.254 -21.891 -24.406 1 94.62 10 TYR B CA 1
ATOM 2713 C C . TYR B 1 10 ? -7.551 -21.203 -24.016 1 94.62 10 TYR B C 1
ATOM 2715 O O . TYR B 1 10 ? -7.602 -20.5 -23 1 94.62 10 TYR B O 1
ATOM 2723 N N . GLY B 1 11 ? -8.633 -21.359 -24.766 1 92.88 11 GLY B N 1
ATOM 2724 C CA . GLY B 1 11 ? -9.898 -20.672 -24.562 1 92.88 11 GLY B CA 1
ATOM 2725 C C . GLY B 1 11 ? -10.289 -19.797 -25.734 1 92.88 11 GLY B C 1
ATOM 2726 O O . GLY B 1 11 ? -9.93 -20.078 -26.891 1 92.88 11 GLY B O 1
ATOM 2727 N N . SER B 1 12 ? -11.07 -18.766 -25.531 1 89.69 12 SER B N 1
ATOM 2728 C CA . SER B 1 12 ? -11.609 -17.938 -26.609 1 89.69 12 SER B CA 1
ATOM 2729 C C . SER B 1 12 ? -10.578 -16.938 -27.094 1 89.69 12 SER B C 1
ATOM 2731 O O . SER B 1 12 ? -10.594 -16.547 -28.266 1 89.69 12 SER B O 1
ATOM 2733 N N . GLY B 1 13 ? -9.789 -16.484 -26.156 1 91.31 13 GLY B N 1
ATOM 2734 C CA . GLY B 1 13 ? -8.812 -15.461 -26.484 1 91.31 13 GLY B CA 1
ATOM 2735 C C . GLY B 1 13 ? -9.398 -14.055 -26.5 1 91.31 13 GLY B C 1
ATOM 2736 O O . GLY B 1 13 ? -8.68 -13.078 -26.719 1 91.31 13 GLY B O 1
ATOM 2737 N N . ASN B 1 14 ? -10.633 -13.883 -26.203 1 91.56 14 ASN B N 1
ATOM 2738 C CA . ASN B 1 14 ? -11.328 -12.602 -26.281 1 91.56 14 ASN B CA 1
ATOM 2739 C C . ASN B 1 14 ? -10.812 -11.617 -25.219 1 91.56 14 ASN B C 1
ATOM 2741 O O . ASN B 1 14 ? -10.891 -10.406 -25.406 1 91.56 14 ASN B O 1
ATOM 2745 N N . TYR B 1 15 ? -10.258 -12.117 -24.219 1 94.19 15 TYR B N 1
ATOM 2746 C CA . TYR B 1 15 ? -9.789 -11.32 -23.094 1 94.19 15 TYR B CA 1
ATOM 2747 C C . TYR B 1 15 ? -8.703 -10.344 -23.531 1 94.19 15 TYR B C 1
ATOM 2749 O O . TYR B 1 15 ? -8.648 -9.211 -23.047 1 94.19 15 TYR B O 1
ATOM 2757 N N . LEU B 1 16 ? -7.926 -10.727 -24.5 1 93.62 16 LEU B N 1
ATOM 2758 C CA . LEU B 1 16 ? -6.758 -9.945 -24.891 1 93.62 16 LEU B CA 1
ATOM 2759 C C . LEU B 1 16 ? -7.172 -8.617 -25.5 1 93.62 16 LEU B C 1
ATOM 2761 O O . LEU B 1 16 ? -6.441 -7.625 -25.406 1 93.62 16 LEU B O 1
ATOM 2765 N N . GLU B 1 17 ? -8.289 -8.594 -26.141 1 89.56 17 GLU B N 1
ATOM 2766 C CA . GLU B 1 17 ? -8.773 -7.387 -26.812 1 89.56 17 GLU B CA 1
ATOM 2767 C C . GLU B 1 17 ? -8.961 -6.25 -25.812 1 89.56 17 GLU B C 1
ATOM 2769 O O . GLU B 1 17 ? -8.719 -5.086 -26.125 1 89.56 17 GLU B O 1
ATOM 2774 N N . GLY B 1 18 ? -9.289 -6.613 -24.625 1 91.25 18 GLY B N 1
ATOM 2775 C CA . GLY B 1 18 ? -9.602 -5.602 -23.625 1 91.25 18 GLY B CA 1
ATOM 2776 C C . GLY B 1 18 ? -8.383 -5.113 -22.875 1 91.25 18 GLY B C 1
ATOM 2777 O O . GLY B 1 18 ? -8.438 -4.094 -22.188 1 91.25 18 GLY B O 1
ATOM 2778 N N . VAL B 1 19 ? -7.191 -5.793 -23.094 1 95.38 19 VAL B N 1
ATOM 2779 C CA . VAL B 1 19 ? -6.074 -5.449 -22.219 1 95.38 19 VAL B CA 1
ATOM 2780 C C . VAL B 1 19 ? -4.848 -5.105 -23.062 1 95.38 19 VAL B C 1
ATOM 2782 O O . VAL B 1 19 ? -3.785 -4.789 -22.516 1 95.38 19 VAL B O 1
ATOM 2785 N N . THR B 1 20 ? -4.961 -5.117 -24.375 1 93.5 20 THR B N 1
ATOM 2786 C CA . THR B 1 20 ? -3.838 -4.793 -25.25 1 93.5 20 THR B CA 1
ATOM 2787 C C . THR B 1 20 ? -3.568 -3.289 -25.25 1 93.5 20 THR B C 1
ATOM 2789 O O . THR B 1 20 ? -4.496 -2.486 -25.375 1 93.5 20 THR B O 1
ATOM 2792 N N . ASP B 1 21 ? -2.312 -2.916 -25.062 1 91.69 21 ASP B N 1
ATOM 2793 C CA . ASP B 1 21 ? -1.834 -1.538 -25.094 1 91.69 21 ASP B CA 1
ATOM 2794 C C . ASP B 1 21 ? -2.584 -0.676 -24.078 1 91.69 21 ASP B C 1
ATOM 2796 O O . ASP B 1 21 ? -3.068 0.407 -24.422 1 91.69 21 ASP B O 1
ATOM 2800 N N . ARG B 1 22 ? -2.902 -1.271 -22.922 1 95.12 22 ARG B N 1
ATOM 2801 C CA . ARG B 1 22 ? -3.537 -0.569 -21.812 1 95.12 22 ARG B CA 1
ATOM 2802 C C . ARG B 1 22 ? -2.533 -0.284 -20.703 1 95.12 22 ARG B C 1
ATOM 2804 O O . ARG B 1 22 ? -1.519 -0.973 -20.578 1 95.12 22 ARG B O 1
ATOM 2811 N N . ASP B 1 23 ? -2.795 0.82 -19.953 1 96.62 23 ASP B N 1
ATOM 2812 C CA . ASP B 1 23 ? -2.014 1.047 -18.734 1 96.62 23 ASP B CA 1
ATOM 2813 C C . ASP B 1 23 ? -2.219 -0.085 -17.734 1 96.62 23 ASP B C 1
ATOM 2815 O O . ASP B 1 23 ? -3.354 -0.406 -17.375 1 96.62 23 ASP B O 1
ATOM 2819 N N . SER B 1 24 ? -1.094 -0.707 -17.391 1 98.31 24 SER B N 1
ATOM 2820 C CA . SER B 1 24 ? -1.185 -1.857 -16.5 1 98.31 24 SER B CA 1
ATOM 2821 C C . SER B 1 24 ? -0.426 -1.609 -15.203 1 98.31 24 SER B C 1
ATOM 2823 O O . SER B 1 24 ? 0.489 -0.784 -15.156 1 98.31 24 SER B O 1
ATOM 2825 N N . LEU B 1 25 ? -0.877 -2.201 -14.203 1 98.81 25 LEU B N 1
ATOM 2826 C CA . LEU B 1 25 ? -0.197 -2.27 -12.914 1 98.81 25 LEU B CA 1
ATOM 2827 C C . LEU B 1 25 ? 0.038 -3.719 -12.5 1 98.81 25 LEU B C 1
ATOM 2829 O O . LEU B 1 25 ? -0.886 -4.535 -12.531 1 98.81 25 LEU B O 1
ATOM 2833 N N . PHE B 1 26 ? 1.305 -4.086 -12.234 1 98.94 26 PHE B N 1
ATOM 2834 C CA . PHE B 1 26 ? 1.639 -5.41 -11.719 1 98.94 26 PHE B CA 1
ATOM 2835 C C . PHE B 1 26 ? 1.753 -5.391 -10.203 1 98.94 26 PHE B C 1
ATOM 2837 O O . PHE B 1 26 ? 2.531 -4.613 -9.641 1 98.94 26 PHE B O 1
ATOM 2844 N N . ILE B 1 27 ? 0.94 -6.176 -9.508 1 98.94 27 ILE B N 1
ATOM 2845 C CA . ILE B 1 27 ? 1.042 -6.301 -8.062 1 98.94 27 ILE B CA 1
ATOM 2846 C C . ILE B 1 27 ? 1.37 -7.742 -7.688 1 98.94 27 ILE B C 1
ATOM 2848 O O . ILE B 1 27 ? 0.724 -8.68 -8.172 1 98.94 27 ILE B O 1
ATOM 2852 N N . CYS B 1 28 ? 2.424 -7.961 -6.891 1 98.94 28 CYS B N 1
ATOM 2853 C CA . CYS B 1 28 ? 2.857 -9.289 -6.457 1 98.94 28 CYS B CA 1
ATOM 2854 C C . CYS B 1 28 ? 2.418 -9.562 -5.023 1 98.94 28 CYS B C 1
ATOM 2856 O O . CYS B 1 28 ? 2.883 -8.906 -4.09 1 98.94 28 CYS B O 1
ATOM 2858 N N . ALA B 1 29 ? 1.515 -10.492 -4.824 1 98.94 29 ALA B N 1
ATOM 2859 C CA . ALA B 1 29 ? 1.1 -10.93 -3.492 1 98.94 29 ALA B CA 1
ATOM 2860 C C . ALA B 1 29 ? 2.111 -11.898 -2.893 1 98.94 29 ALA B C 1
ATOM 2862 O O . ALA B 1 29 ? 2.406 -12.945 -3.484 1 98.94 29 ALA B O 1
ATOM 2863 N N . VAL B 1 30 ? 2.652 -11.578 -1.72 1 98.81 30 VAL B N 1
ATOM 2864 C CA . VAL B 1 30 ? 3.631 -12.453 -1.078 1 98.81 30 VAL B CA 1
ATOM 2865 C C . VAL B 1 30 ? 3.029 -13.07 0.183 1 98.81 30 VAL B C 1
ATOM 2867 O O . VAL B 1 30 ? 2.299 -12.398 0.918 1 98.81 30 VAL B O 1
ATOM 2870 N N . ALA B 1 31 ? 3.264 -14.328 0.385 1 98.75 31 ALA B N 1
ATOM 2871 C CA . ALA B 1 31 ? 2.785 -15.055 1.557 1 98.75 31 ALA B CA 1
ATOM 2872 C C . ALA B 1 31 ? 3.672 -16.266 1.851 1 98.75 31 ALA B C 1
ATOM 2874 O O . ALA B 1 31 ? 4.473 -16.672 1.009 1 98.75 31 ALA B O 1
ATOM 2875 N N . THR B 1 32 ? 3.58 -16.766 3.059 1 98.19 32 THR B N 1
ATOM 2876 C CA . THR B 1 32 ? 4.23 -18.016 3.445 1 98.19 32 THR B CA 1
ATOM 2877 C C . THR B 1 32 ? 3.248 -18.938 4.16 1 98.19 32 THR B C 1
ATOM 2879 O O . THR B 1 32 ? 2.186 -18.484 4.609 1 98.19 32 THR B O 1
ATOM 2882 N N . THR B 1 33 ? 3.508 -20.141 4.141 1 98.44 33 THR B N 1
ATOM 2883 C CA . THR B 1 33 ? 2.805 -21.188 4.879 1 98.44 33 THR B CA 1
ATOM 2884 C C . THR B 1 33 ? 3.793 -22.172 5.504 1 98.44 33 THR B C 1
ATOM 2886 O O . THR B 1 33 ? 4.801 -22.516 4.883 1 98.44 33 THR B O 1
ATOM 2889 N N . GLU B 1 34 ? 3.486 -22.656 6.676 1 98.19 34 GLU B N 1
ATOM 2890 C CA . GLU B 1 34 ? 4.34 -23.641 7.332 1 98.19 34 GLU B CA 1
ATOM 2891 C C . GLU B 1 34 ? 4.371 -24.953 6.555 1 98.19 34 GLU B C 1
ATOM 2893 O O . GLU B 1 34 ? 5.25 -25.797 6.773 1 98.19 34 GLU B O 1
ATOM 2898 N N . THR B 1 35 ? 3.447 -25.109 5.672 1 98.38 35 THR B N 1
ATOM 2899 C CA . THR B 1 35 ? 3.439 -26.266 4.785 1 98.38 35 THR B CA 1
ATOM 2900 C C . THR B 1 35 ? 4.746 -26.359 4.004 1 98.38 35 THR B C 1
ATOM 2902 O O . THR B 1 35 ? 5.215 -27.453 3.693 1 98.38 35 THR B O 1
ATOM 2905 N N . SER B 1 36 ? 5.387 -25.219 3.76 1 96.69 36 SER B N 1
ATOM 2906 C CA . SER B 1 36 ? 6.602 -25.172 2.955 1 96.69 36 SER B CA 1
ATOM 2907 C C . SER B 1 36 ? 7.789 -25.75 3.721 1 96.69 36 SER B C 1
ATOM 2909 O O . SER B 1 36 ? 8.828 -26.062 3.129 1 96.69 36 SER B O 1
ATOM 2911 N N . ARG B 1 37 ? 7.586 -25.969 4.98 1 95.81 37 ARG B N 1
ATOM 2912 C CA . ARG B 1 37 ? 8.68 -26.469 5.809 1 95.81 37 ARG B CA 1
ATOM 2913 C C . ARG B 1 37 ? 8.703 -28 5.797 1 95.81 37 ARG B C 1
ATOM 2915 O O . ARG B 1 37 ? 9.641 -28.609 6.316 1 95.81 37 ARG B O 1
ATOM 2922 N N . ILE B 1 38 ? 7.723 -28.594 5.246 1 96.44 38 ILE B N 1
ATOM 2923 C CA . ILE B 1 38 ? 7.707 -30.047 5.098 1 96.44 38 ILE B CA 1
ATOM 2924 C C . ILE B 1 38 ? 8.789 -30.469 4.109 1 96.44 38 ILE B C 1
ATOM 2926 O O . ILE B 1 38 ? 8.781 -30.047 2.951 1 96.44 38 ILE B O 1
ATOM 2930 N N . PRO B 1 39 ? 9.719 -31.312 4.543 1 93.69 39 PRO B N 1
ATOM 2931 C CA . PRO B 1 39 ? 10.812 -31.719 3.656 1 93.69 39 PRO B CA 1
ATOM 2932 C C . PRO B 1 39 ? 10.312 -32.344 2.359 1 93.69 39 PRO B C 1
ATOM 2934 O O . PRO B 1 39 ? 9.477 -33.25 2.395 1 93.69 39 PRO B O 1
ATOM 2937 N N . GLY B 1 40 ? 10.781 -31.766 1.212 1 91.38 40 GLY B N 1
ATOM 2938 C CA . GLY B 1 40 ? 10.508 -32.375 -0.082 1 91.38 40 GLY B CA 1
ATOM 2939 C C . GLY B 1 40 ? 9.258 -31.828 -0.743 1 91.38 40 GLY B C 1
ATOM 2940 O O . GLY B 1 40 ? 8.953 -32.188 -1.889 1 91.38 40 GLY B O 1
ATOM 2941 N N . ILE B 1 41 ? 8.555 -30.969 -0.07 1 93.38 41 ILE B N 1
ATOM 2942 C CA . ILE B 1 41 ? 7.254 -30.547 -0.562 1 93.38 41 ILE B CA 1
ATOM 2943 C C . ILE B 1 41 ? 7.438 -29.5 -1.659 1 93.38 41 ILE B C 1
ATOM 2945 O O . ILE B 1 41 ? 6.582 -29.359 -2.537 1 93.38 41 ILE B O 1
ATOM 2949 N N . THR B 1 42 ? 8.516 -28.734 -1.596 1 87.94 42 THR B N 1
ATOM 2950 C CA . THR B 1 42 ? 8.789 -27.656 -2.525 1 87.94 42 THR B CA 1
ATOM 2951 C C . THR B 1 42 ? 10.289 -27.484 -2.734 1 87.94 42 THR B C 1
ATOM 2953 O O . THR B 1 42 ? 11.094 -27.891 -1.887 1 87.94 42 THR B O 1
ATOM 2956 N N . GLY B 1 43 ? 10.594 -26.969 -3.922 1 79.56 43 GLY B N 1
ATOM 2957 C CA . GLY B 1 43 ? 11.984 -26.672 -4.23 1 79.56 43 GLY B CA 1
ATOM 2958 C C . GLY B 1 43 ? 12.352 -25.219 -3.941 1 79.56 43 GLY B C 1
ATOM 2959 O O . GLY B 1 43 ? 13.484 -24.812 -4.203 1 79.56 43 GLY B O 1
ATOM 2960 N N . ALA B 1 44 ? 11.367 -24.516 -3.424 1 76.94 44 ALA B N 1
ATOM 2961 C CA . ALA B 1 44 ? 11.641 -23.125 -3.102 1 76.94 44 ALA B CA 1
ATOM 2962 C C . ALA B 1 44 ? 12.602 -23 -1.92 1 76.94 44 ALA B C 1
ATOM 2964 O O . ALA B 1 44 ? 12.359 -23.594 -0.862 1 76.94 44 ALA B O 1
ATOM 2965 N N . GLY B 1 45 ? 13.719 -22.297 -2.092 1 74.75 45 GLY B N 1
ATOM 2966 C CA . GLY B 1 45 ? 14.711 -22.141 -1.036 1 74.75 45 GLY B CA 1
ATOM 2967 C C . GLY B 1 45 ? 15.703 -23.297 -0.987 1 74.75 45 GLY B C 1
ATOM 2968 O O . GLY B 1 45 ? 15.383 -24.406 -1.401 1 74.75 45 GLY B O 1
ATOM 2969 N N . ALA B 1 46 ? 16.828 -23.109 -0.398 1 75.25 46 ALA B N 1
ATOM 2970 C CA . ALA B 1 46 ? 17.891 -24.094 -0.322 1 75.25 46 ALA B CA 1
ATOM 2971 C C . ALA B 1 46 ? 17.562 -25.172 0.712 1 75.25 46 ALA B C 1
ATOM 2973 O O . ALA B 1 46 ? 18.078 -26.297 0.634 1 75.25 46 ALA B O 1
ATOM 2974 N N . SER B 1 47 ? 16.75 -24.797 1.67 1 81.81 47 SER B N 1
ATOM 2975 C CA . SER B 1 47 ? 16.281 -25.703 2.717 1 81.81 47 SER B CA 1
ATOM 2976 C C . SER B 1 47 ? 14.867 -25.375 3.148 1 81.81 47 SER B C 1
ATOM 2978 O O . SER B 1 47 ? 14.359 -24.281 2.865 1 81.81 47 SER B O 1
ATOM 2980 N N . PRO B 1 48 ? 14.258 -26.328 3.809 1 87 48 PRO B N 1
ATOM 2981 C CA . PRO B 1 48 ? 12.898 -26.062 4.289 1 87 48 PRO B CA 1
ATOM 2982 C C . PRO B 1 48 ? 12.805 -24.797 5.137 1 87 48 PRO B C 1
ATOM 2984 O O . PRO B 1 48 ? 11.852 -24.031 5.008 1 87 48 PRO B O 1
ATOM 2987 N N . GLU B 1 49 ? 13.789 -24.516 5.949 1 86.06 49 GLU B N 1
ATOM 2988 C CA . GLU B 1 49 ? 13.789 -23.359 6.832 1 86.06 49 GLU B CA 1
ATOM 2989 C C . GLU B 1 49 ? 13.938 -22.062 6.039 1 86.06 49 GLU B C 1
ATOM 2991 O O . GLU B 1 49 ? 13.438 -21.016 6.453 1 86.06 49 GLU B O 1
ATOM 2996 N N . LEU B 1 50 ? 14.469 -22.188 4.906 1 88.38 50 LEU B N 1
ATOM 2997 C CA . LEU B 1 50 ? 14.781 -20.984 4.129 1 88.38 50 LEU B CA 1
ATOM 2998 C C . LEU B 1 50 ? 13.641 -20.625 3.189 1 88.38 50 LEU B C 1
ATOM 3000 O O . LEU B 1 50 ? 13.641 -19.562 2.58 1 88.38 50 LEU B O 1
ATOM 3004 N N . THR B 1 51 ? 12.641 -21.531 3.166 1 91.12 51 THR B N 1
ATOM 3005 C CA . THR B 1 51 ? 11.5 -21.25 2.295 1 91.12 51 THR B CA 1
ATOM 3006 C C . THR B 1 51 ? 10.789 -19.969 2.715 1 91.12 51 THR B C 1
ATOM 3008 O O . THR B 1 51 ? 10.188 -19.297 1.885 1 91.12 51 THR B O 1
ATOM 3011 N N . GLU B 1 52 ? 10.891 -19.625 3.988 1 93 52 GLU B N 1
ATOM 3012 C CA . GLU B 1 52 ? 10.164 -18.469 4.508 1 93 52 GLU B CA 1
ATOM 3013 C C . GLU B 1 52 ? 10.766 -17.156 3.984 1 93 52 GLU B C 1
ATOM 3015 O O . GLU B 1 52 ? 10.109 -16.125 4.012 1 93 52 GLU B O 1
ATOM 3020 N N . TYR B 1 53 ? 11.953 -17.203 3.457 1 94 53 TYR B N 1
ATOM 3021 C CA . TYR B 1 53 ? 12.625 -16 2.965 1 94 53 TYR B CA 1
ATOM 3022 C C . TYR B 1 53 ? 12.336 -15.789 1.484 1 94 53 TYR B C 1
ATOM 3024 O O . TYR B 1 53 ? 12.57 -14.703 0.953 1 94 53 TYR B O 1
ATOM 3032 N N . THR B 1 54 ? 11.812 -16.781 0.829 1 93.31 54 THR B N 1
ATOM 3033 C CA . THR B 1 54 ? 11.711 -16.797 -0.626 1 93.31 54 THR B CA 1
ATOM 3034 C C . THR B 1 54 ? 10.859 -15.633 -1.122 1 93.31 54 THR B C 1
ATOM 3036 O O . THR B 1 54 ? 11.273 -14.875 -2.006 1 93.31 54 THR B O 1
ATOM 3039 N N . PRO B 1 55 ? 9.688 -15.414 -0.515 1 96.25 55 PRO B N 1
ATOM 3040 C CA . PRO B 1 55 ? 8.867 -14.328 -1.06 1 96.25 55 PRO B CA 1
ATOM 3041 C C . PRO B 1 55 ? 9.531 -12.961 -0.926 1 96.25 55 PRO B C 1
ATOM 3043 O O . PRO B 1 55 ? 9.523 -12.172 -1.876 1 96.25 55 PRO B O 1
ATOM 3046 N N . ALA B 1 56 ? 10.102 -12.688 0.236 1 96.69 56 ALA B N 1
ATOM 3047 C CA . ALA B 1 56 ? 10.781 -11.414 0.456 1 96.69 56 ALA B CA 1
ATOM 3048 C C . ALA B 1 56 ? 11.969 -11.258 -0.495 1 96.69 56 ALA B C 1
ATOM 3050 O O . ALA B 1 56 ? 12.141 -10.195 -1.103 1 96.69 56 ALA B O 1
ATOM 3051 N N . ALA B 1 57 ? 12.742 -12.305 -0.648 1 94.94 57 ALA B N 1
ATOM 3052 C CA . ALA B 1 57 ? 13.914 -12.273 -1.521 1 94.94 57 ALA B CA 1
ATOM 3053 C C . ALA B 1 57 ? 13.516 -12.016 -2.969 1 94.94 57 ALA B C 1
ATOM 3055 O O . ALA B 1 57 ? 14.195 -11.281 -3.688 1 94.94 57 ALA B O 1
ATOM 3056 N N . ASP B 1 58 ? 12.43 -12.594 -3.363 1 95.12 58 ASP B N 1
ATOM 3057 C CA . ASP B 1 58 ? 11.953 -12.453 -4.734 1 95.12 58 ASP B CA 1
ATOM 3058 C C . ASP B 1 58 ? 11.641 -11 -5.062 1 95.12 58 ASP B C 1
ATOM 3060 O O . ASP B 1 58 ? 12.125 -10.469 -6.066 1 95.12 58 ASP B O 1
ATOM 3064 N N . VAL B 1 59 ? 10.891 -10.336 -4.211 1 97.62 59 VAL B N 1
ATOM 3065 C CA . VAL B 1 59 ? 10.461 -8.984 -4.547 1 97.62 59 VAL B CA 1
ATOM 3066 C C . VAL B 1 59 ? 11.617 -8.008 -4.324 1 97.62 59 VAL B C 1
ATOM 3068 O O . VAL B 1 59 ? 11.734 -7.008 -5.035 1 97.62 59 VAL B O 1
ATOM 3071 N N . GLU B 1 60 ? 12.508 -8.297 -3.367 1 96.88 60 GLU B N 1
ATOM 3072 C CA . GLU B 1 60 ? 13.703 -7.477 -3.189 1 96.88 60 GLU B CA 1
ATOM 3073 C C . GLU B 1 60 ? 14.594 -7.531 -4.422 1 96.88 60 GLU B C 1
ATOM 3075 O O . GLU B 1 60 ? 15.172 -6.52 -4.824 1 96.88 60 GLU B O 1
ATOM 3080 N N . LEU B 1 61 ? 14.672 -8.711 -4.992 1 95 61 LEU B N 1
ATOM 3081 C CA . LEU B 1 61 ? 15.445 -8.852 -6.215 1 95 61 LEU B CA 1
ATOM 3082 C C . LEU B 1 61 ? 14.875 -7.984 -7.328 1 95 61 LEU B C 1
ATOM 3084 O O . LEU B 1 61 ? 15.625 -7.34 -8.07 1 95 61 LEU B O 1
ATOM 3088 N N . ILE B 1 62 ? 13.594 -7.988 -7.449 1 97.12 62 ILE B N 1
ATOM 3089 C CA . ILE B 1 62 ? 12.938 -7.227 -8.5 1 97.12 62 ILE B CA 1
ATOM 3090 C C . ILE B 1 62 ? 13.172 -5.73 -8.281 1 97.12 62 ILE B C 1
ATOM 3092 O O . ILE B 1 62 ? 13.453 -4.996 -9.234 1 97.12 62 ILE B O 1
ATOM 3096 N N . VAL B 1 63 ? 13.141 -5.289 -7.027 1 96.88 63 VAL B N 1
ATOM 3097 C CA . VAL B 1 63 ? 13.133 -3.861 -6.73 1 96.88 63 VAL B CA 1
ATOM 3098 C C . VAL B 1 63 ? 14.562 -3.359 -6.559 1 96.88 63 VAL B C 1
ATOM 3100 O O . VAL B 1 63 ? 14.898 -2.258 -7.004 1 96.88 63 VAL B O 1
ATOM 3103 N N . HIS B 1 64 ? 15.438 -4.207 -5.926 1 94.81 64 HIS B N 1
ATOM 3104 C CA . HIS B 1 64 ? 16.766 -3.732 -5.531 1 94.81 64 HIS B CA 1
ATOM 3105 C C . HIS B 1 64 ? 17.859 -4.414 -6.348 1 94.81 64 HIS B C 1
ATOM 3107 O O . HIS B 1 64 ? 19.047 -4.188 -6.105 1 94.81 64 HIS B O 1
ATOM 3113 N N . ASP B 1 65 ? 17.562 -5.293 -7.203 1 92.31 65 ASP B N 1
ATOM 3114 C CA . ASP B 1 65 ? 18.5 -6.039 -8.039 1 92.31 65 ASP B CA 1
ATOM 3115 C C . ASP B 1 65 ? 19.25 -7.086 -7.215 1 92.31 65 ASP B C 1
ATOM 3117 O O . ASP B 1 65 ? 20.234 -7.66 -7.684 1 92.31 65 ASP B O 1
ATOM 3121 N N . ALA B 1 66 ? 18.781 -7.258 -5.988 1 90.56 66 ALA B N 1
ATOM 3122 C CA . ALA B 1 66 ? 19.391 -8.25 -5.098 1 90.56 66 ALA B CA 1
ATOM 3123 C C . ALA B 1 66 ? 18.5 -8.508 -3.885 1 90.56 66 ALA B C 1
ATOM 3125 O O . ALA B 1 66 ? 17.812 -7.602 -3.412 1 90.56 66 ALA B O 1
ATOM 3126 N N . PRO B 1 67 ? 18.609 -9.766 -3.381 1 89.5 67 PRO B N 1
ATOM 3127 C CA . PRO B 1 67 ? 17.953 -9.961 -2.086 1 89.5 67 PRO B CA 1
ATOM 3128 C C . PRO B 1 67 ? 18.625 -9.172 -0.96 1 89.5 67 PRO B C 1
ATOM 3130 O O . PRO B 1 67 ? 19.844 -8.969 -0.983 1 89.5 67 PRO B O 1
ATOM 3133 N N . ARG B 1 68 ? 17.812 -8.734 -0.057 1 90.5 68 ARG B N 1
ATOM 3134 C CA . ARG B 1 68 ? 18.344 -8.008 1.088 1 90.5 68 ARG B CA 1
ATOM 3135 C C . ARG B 1 68 ? 18.109 -8.773 2.385 1 90.5 68 ARG B C 1
ATOM 3137 O O . ARG B 1 68 ? 18.828 -8.586 3.367 1 90.5 68 ARG B O 1
ATOM 3144 N N . CYS B 1 69 ? 17.188 -9.695 2.375 1 88.56 69 CYS B N 1
ATOM 3145 C CA . CYS B 1 69 ? 16.828 -10.414 3.59 1 88.56 69 CYS B CA 1
ATOM 3146 C C . CYS B 1 69 ? 17.719 -11.633 3.777 1 88.56 69 CYS B C 1
ATOM 3148 O O . CYS B 1 69 ? 17.734 -12.242 4.852 1 88.56 69 CYS B O 1
ATOM 3150 N N . LEU B 1 70 ? 18.391 -11.992 2.77 1 81.94 70 LEU B N 1
ATOM 3151 C CA . LEU B 1 70 ? 19.328 -13.109 2.811 1 81.94 70 LEU B CA 1
ATOM 3152 C C . LEU B 1 70 ? 20.609 -12.766 2.068 1 81.94 70 LEU B C 1
ATOM 3154 O O . LEU B 1 70 ? 20.594 -11.969 1.129 1 81.94 70 LEU B O 1
ATOM 3158 N N . PRO B 1 71 ? 21.609 -13.336 2.684 1 71.5 71 PRO B N 1
ATOM 3159 C CA . PRO B 1 71 ? 22.891 -13.031 2.029 1 71.5 71 PRO B CA 1
ATOM 3160 C C . PRO B 1 71 ? 22.984 -13.594 0.614 1 71.5 71 PRO B C 1
ATOM 3162 O O . PRO B 1 71 ? 23.672 -13.039 -0.235 1 71.5 71 PRO B O 1
ATOM 3165 N N . GLU B 1 72 ? 22.312 -14.719 0.438 1 67.31 72 GLU B N 1
ATOM 3166 C CA . GLU B 1 72 ? 22.406 -15.344 -0.878 1 67.31 72 GLU B CA 1
ATOM 3167 C C . GLU B 1 72 ? 21.031 -15.445 -1.537 1 67.31 72 GLU B C 1
ATOM 3169 O O . GLU B 1 72 ? 20 -15.469 -0.851 1 67.31 72 GLU B O 1
ATOM 3174 N N . ILE B 1 73 ? 21.031 -15.297 -2.904 1 62.31 73 ILE B N 1
ATOM 3175 C CA . ILE B 1 73 ? 19.828 -15.414 -3.715 1 62.31 73 ILE B CA 1
ATOM 3176 C C . ILE B 1 73 ? 19.234 -16.812 -3.561 1 62.31 73 ILE B C 1
ATOM 3178 O O . ILE B 1 73 ? 19.953 -17.812 -3.676 1 62.31 73 ILE B O 1
ATOM 3182 N N . PRO B 1 74 ? 18 -16.875 -3.215 1 60.09 74 PRO B N 1
ATOM 3183 C CA . PRO B 1 74 ? 17.359 -18.188 -3.164 1 60.09 74 PRO B CA 1
ATOM 3184 C C . PRO B 1 74 ? 17.484 -18.953 -4.477 1 60.09 74 PRO B C 1
ATOM 3186 O O . PRO B 1 74 ? 17.203 -18.406 -5.547 1 60.09 74 PRO B O 1
ATOM 3189 N N . GLN B 1 75 ? 18.391 -19.906 -4.586 1 62.22 75 GLN B N 1
ATOM 3190 C CA . GLN B 1 75 ? 18.516 -20.672 -5.828 1 62.22 75 GLN B CA 1
ATOM 3191 C C . GLN B 1 75 ? 18.031 -22.094 -5.648 1 62.22 75 GLN B C 1
ATOM 3193 O O . GLN B 1 75 ? 18.156 -22.672 -4.566 1 62.22 75 GLN B O 1
ATOM 3198 N N . THR B 1 76 ? 17.109 -22.406 -6.586 1 59.12 76 THR B N 1
ATOM 3199 C CA . THR B 1 76 ? 16.781 -23.828 -6.668 1 59.12 76 THR B CA 1
ATOM 3200 C C . THR B 1 76 ? 17.922 -24.609 -7.305 1 59.12 76 THR B C 1
ATOM 3202 O O . THR B 1 76 ? 18.312 -24.328 -8.445 1 59.12 76 THR B O 1
ATOM 3205 N N . ILE B 1 77 ? 18.844 -25.219 -6.508 1 56.78 77 ILE B N 1
ATOM 3206 C CA . ILE B 1 77 ? 20 -25.969 -6.992 1 56.78 77 ILE B CA 1
ATOM 3207 C C . ILE B 1 77 ? 19.547 -27.359 -7.453 1 56.78 77 ILE B C 1
ATOM 3209 O O . ILE B 1 77 ? 18.984 -28.125 -6.664 1 56.78 77 ILE B O 1
ATOM 3213 N N . VAL B 1 78 ? 19.328 -27.453 -8.883 1 53.19 78 VAL B N 1
ATOM 3214 C CA . VAL B 1 78 ? 19.094 -28.797 -9.398 1 53.19 78 VAL B CA 1
ATOM 3215 C C . VAL B 1 78 ? 20.359 -29.312 -10.078 1 53.19 78 VAL B C 1
ATOM 3217 O O . VAL B 1 78 ? 20.844 -28.719 -11.047 1 53.19 78 VAL B O 1
ATOM 3220 N N . GLU B 1 79 ? 20.828 -30.547 -9.891 1 52.06 79 GLU B N 1
ATOM 3221 C CA . GLU B 1 79 ? 21.922 -31.328 -10.445 1 52.06 79 GLU B CA 1
ATOM 3222 C C . GLU B 1 79 ? 23.109 -30.453 -10.844 1 52.06 79 GLU B C 1
ATOM 3224 O O . GLU B 1 79 ? 23.656 -30.578 -11.938 1 52.06 79 GLU B O 1
ATOM 3229 N N . GLY B 1 80 ? 23.438 -29.406 -10.219 1 55.5 80 GLY B N 1
ATOM 3230 C CA . GLY B 1 80 ? 24.719 -28.703 -10.352 1 55.5 80 GLY B CA 1
ATOM 3231 C C . GLY B 1 80 ? 24.547 -27.281 -10.836 1 55.5 80 GLY B C 1
ATOM 3232 O O . GLY B 1 80 ? 25.344 -26.406 -10.469 1 55.5 80 GLY B O 1
ATOM 3233 N N . GLU B 1 81 ? 23.641 -27.109 -11.844 1 62.28 81 GLU B N 1
ATOM 3234 C CA . GLU B 1 81 ? 23.453 -25.719 -12.273 1 62.28 81 GLU B CA 1
ATOM 3235 C C . GLU B 1 81 ? 22.188 -25.109 -11.664 1 62.28 81 GLU B C 1
ATOM 3237 O O . GLU B 1 81 ? 21.125 -25.75 -11.664 1 62.28 81 GLU B O 1
ATOM 3242 N N . ALA B 1 82 ? 22.328 -24.031 -11.047 1 74.5 82 ALA B N 1
ATOM 3243 C CA . ALA B 1 82 ? 21.219 -23.375 -10.383 1 74.5 82 ALA B CA 1
ATOM 3244 C C . ALA B 1 82 ? 20.328 -22.641 -11.391 1 74.5 82 ALA B C 1
ATOM 3246 O O . ALA B 1 82 ? 20.828 -21.953 -12.281 1 74.5 82 ALA B O 1
ATOM 3247 N N . ALA B 1 83 ? 19.031 -23.078 -11.461 1 81.94 83 ALA B N 1
ATOM 3248 C CA . ALA B 1 83 ? 18.078 -22.344 -12.289 1 81.94 83 ALA B CA 1
ATOM 3249 C C . ALA B 1 83 ? 17.828 -20.953 -11.719 1 81.94 83 ALA B C 1
ATOM 3251 O O . ALA B 1 83 ? 17.562 -20.797 -10.523 1 81.94 83 ALA B O 1
ATOM 3252 N N . PRO B 1 84 ? 18.016 -19.984 -12.633 1 86.56 84 PRO B N 1
ATOM 3253 C CA . PRO B 1 84 ? 17.688 -18.625 -12.156 1 86.56 84 PRO B CA 1
ATOM 3254 C C . PRO B 1 84 ? 16.266 -18.516 -11.617 1 86.56 84 PRO B C 1
ATOM 3256 O O . PRO B 1 84 ? 15.359 -19.156 -12.148 1 86.56 84 PRO B O 1
ATOM 3259 N N . THR B 1 85 ? 16.062 -17.812 -10.602 1 89.12 85 THR B N 1
ATOM 3260 C CA . THR B 1 85 ? 14.742 -17.562 -10.023 1 89.12 85 THR B CA 1
ATOM 3261 C C . THR B 1 85 ? 13.828 -16.875 -11.031 1 89.12 85 THR B C 1
ATOM 3263 O O . THR B 1 85 ? 14.273 -16.016 -11.789 1 89.12 85 THR B O 1
ATOM 3266 N N . PRO B 1 86 ? 12.523 -17.203 -11.016 1 94.25 86 PRO B N 1
ATOM 3267 C CA . PRO B 1 86 ? 11.562 -16.547 -11.906 1 94.25 86 PRO B CA 1
ATOM 3268 C C . PRO B 1 86 ? 11.484 -15.039 -11.672 1 94.25 86 PRO B C 1
ATOM 3270 O O . PRO B 1 86 ? 11.039 -14.297 -12.555 1 94.25 86 PRO B O 1
ATOM 3273 N N . ALA B 1 87 ? 11.953 -14.586 -10.516 1 95.31 87 ALA B N 1
ATOM 3274 C CA . ALA B 1 87 ? 11.93 -13.156 -10.211 1 95.31 87 ALA B CA 1
ATOM 3275 C C . ALA B 1 87 ? 12.727 -12.359 -11.242 1 95.31 87 ALA B C 1
ATOM 3277 O O . ALA B 1 87 ? 12.367 -11.227 -11.562 1 95.31 87 ALA B O 1
ATOM 3278 N N . VAL B 1 88 ? 13.742 -12.984 -11.812 1 95 88 VAL B N 1
ATOM 3279 C CA . VAL B 1 88 ? 14.555 -12.312 -12.82 1 95 88 VAL B CA 1
ATOM 3280 C C . VAL B 1 88 ? 13.758 -12.141 -14.109 1 95 88 VAL B C 1
ATOM 3282 O O . VAL B 1 88 ? 13.891 -11.133 -14.805 1 95 88 VAL B O 1
ATOM 3285 N N . ILE B 1 89 ? 12.938 -13.164 -14.414 1 97 89 ILE B N 1
ATOM 3286 C CA . ILE B 1 89 ? 12.078 -13.117 -15.594 1 97 89 ILE B CA 1
ATOM 3287 C C . ILE B 1 89 ? 11.055 -11.992 -15.438 1 97 89 ILE B C 1
ATOM 3289 O O . ILE B 1 89 ? 10.891 -11.172 -16.344 1 97 89 ILE B O 1
ATOM 3293 N N . THR B 1 90 ? 10.438 -11.945 -14.266 1 98.5 90 THR B N 1
ATOM 3294 C CA . THR B 1 90 ? 9.445 -10.922 -13.977 1 98.5 90 THR B CA 1
ATOM 3295 C C . THR B 1 90 ? 10.062 -9.531 -14.039 1 98.5 90 THR B C 1
ATOM 3297 O O . THR B 1 90 ? 9.508 -8.625 -14.664 1 98.5 90 THR B O 1
ATOM 3300 N N . LYS B 1 91 ? 11.219 -9.375 -13.438 1 98.06 91 LYS B N 1
ATOM 3301 C CA . LYS B 1 91 ? 11.922 -8.094 -13.453 1 98.06 91 LYS B CA 1
ATOM 3302 C C . LYS B 1 91 ? 12.219 -7.645 -14.875 1 98.06 91 LYS B C 1
ATOM 3304 O O . LYS B 1 91 ? 11.914 -6.512 -15.258 1 98.06 91 LYS B O 1
ATOM 3309 N N . ALA B 1 92 ? 12.781 -8.516 -15.703 1 98.25 92 ALA B N 1
ATOM 3310 C CA . ALA B 1 92 ? 13.156 -8.203 -17.078 1 98.25 92 ALA B CA 1
ATOM 3311 C C . ALA B 1 92 ? 11.945 -7.742 -17.891 1 98.25 92 ALA B C 1
ATOM 3313 O O . ALA B 1 92 ? 12 -6.723 -18.578 1 98.25 92 ALA B O 1
ATOM 3314 N N . ALA B 1 93 ? 10.875 -8.5 -17.781 1 98.69 93 ALA B N 1
ATOM 3315 C CA . ALA B 1 93 ? 9.672 -8.227 -18.547 1 98.69 93 ALA B CA 1
ATOM 3316 C C . ALA B 1 93 ? 9.055 -6.887 -18.156 1 98.69 93 ALA B C 1
ATOM 3318 O O . ALA B 1 93 ? 8.688 -6.082 -19.016 1 98.69 93 ALA B O 1
ATOM 3319 N N . LEU B 1 94 ? 8.969 -6.633 -16.859 1 98.56 94 LEU B N 1
ATOM 3320 C CA . LEU B 1 94 ? 8.328 -5.418 -16.359 1 98.56 94 LEU B CA 1
ATOM 3321 C C . LEU B 1 94 ? 9.18 -4.191 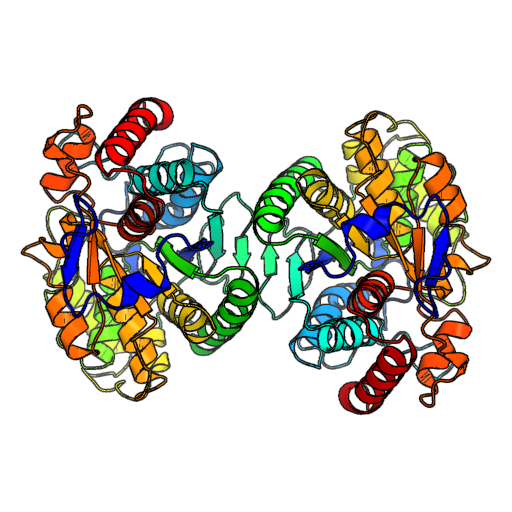-16.688 1 98.56 94 LEU B C 1
ATOM 3323 O O . LEU B 1 94 ? 8.648 -3.119 -16.984 1 98.56 94 LEU B O 1
ATOM 3327 N N . GLU B 1 95 ? 10.484 -4.34 -16.578 1 97.81 95 GLU B N 1
ATOM 3328 C CA . GLU B 1 95 ? 11.375 -3.24 -16.953 1 97.81 95 GLU B CA 1
ATOM 3329 C C . GLU B 1 95 ? 11.211 -2.855 -18.406 1 97.81 95 GLU B C 1
ATOM 3331 O O . GLU B 1 95 ? 11.094 -1.672 -18.734 1 97.81 95 GLU B O 1
ATOM 3336 N N . LEU B 1 96 ? 11.195 -3.859 -19.281 1 98.12 96 LEU B N 1
ATOM 3337 C CA . LEU B 1 96 ? 11.047 -3.617 -20.703 1 98.12 96 LEU B CA 1
ATOM 3338 C C . LEU B 1 96 ? 9.703 -2.973 -21.016 1 98.12 96 LEU B C 1
ATOM 3340 O O . LEU B 1 96 ? 9.617 -2.051 -21.828 1 98.12 96 LEU B O 1
ATOM 3344 N N . ALA B 1 97 ? 8.703 -3.457 -20.344 1 97.69 97 ALA B N 1
ATOM 3345 C CA . ALA B 1 97 ? 7.348 -2.977 -20.609 1 97.69 97 ALA B CA 1
ATOM 3346 C C . ALA B 1 97 ? 7.078 -1.662 -19.891 1 97.69 97 ALA B C 1
ATOM 3348 O O . ALA B 1 97 ? 6.055 -1.013 -20.125 1 97.69 97 ALA B O 1
ATOM 3349 N N . GLU B 1 98 ? 7.98 -1.228 -18.969 1 96.81 98 GLU B N 1
ATOM 3350 C CA . GLU B 1 98 ? 7.828 -0.025 -18.156 1 96.81 98 GLU B CA 1
ATOM 3351 C C . GLU B 1 98 ? 6.516 -0.046 -17.391 1 96.81 98 GLU B C 1
ATOM 3353 O O . GLU B 1 98 ? 5.766 0.933 -17.406 1 96.81 98 GLU B O 1
ATOM 3358 N N . VAL B 1 99 ? 6.207 -1.203 -16.859 1 98 99 VAL B N 1
ATOM 3359 C CA . VAL B 1 99 ? 5 -1.377 -16.047 1 98 99 VAL B CA 1
ATOM 3360 C C . VAL B 1 99 ? 5.332 -1.177 -14.57 1 98 99 VAL B C 1
ATOM 3362 O O . VAL B 1 99 ? 6.289 -1.765 -14.062 1 98 99 VAL B O 1
ATOM 3365 N N . PRO B 1 100 ? 4.535 -0.257 -13.898 1 98.44 100 PRO B N 1
ATOM 3366 C CA . PRO B 1 100 ? 4.77 -0.1 -12.461 1 98.44 100 PRO B CA 1
ATOM 3367 C C . PRO B 1 100 ? 4.555 -1.396 -11.68 1 98.44 100 PRO B C 1
ATOM 3369 O O . PRO B 1 100 ? 3.703 -2.209 -12.047 1 98.44 100 PRO B O 1
ATOM 3372 N N . PHE B 1 101 ? 5.359 -1.579 -10.633 1 98.69 101 PHE B N 1
ATOM 3373 C CA . PHE B 1 101 ? 5.387 -2.785 -9.812 1 98.69 101 PHE B CA 1
ATOM 3374 C C . PHE B 1 101 ? 5.082 -2.457 -8.359 1 98.69 101 PHE B C 1
ATOM 3376 O O . PHE B 1 101 ? 5.664 -1.532 -7.785 1 98.69 101 PHE B O 1
ATOM 3383 N N . MET B 1 102 ? 4.086 -3.16 -7.738 1 98.81 102 MET B N 1
ATOM 3384 C CA . MET B 1 102 ? 3.768 -3.041 -6.316 1 98.81 102 MET B CA 1
ATOM 3385 C C . MET B 1 102 ? 3.789 -4.406 -5.637 1 98.81 102 MET B C 1
ATOM 3387 O O . MET B 1 102 ? 3.699 -5.438 -6.305 1 98.81 102 MET B O 1
ATOM 3391 N N . VAL B 1 103 ? 3.975 -4.395 -4.336 1 98.88 103 VAL B N 1
ATOM 3392 C CA . VAL B 1 103 ? 3.98 -5.609 -3.527 1 98.88 103 VAL B CA 1
ATOM 3393 C C . VAL B 1 103 ? 2.807 -5.586 -2.551 1 98.88 103 VAL B C 1
ATOM 3395 O O . VAL B 1 103 ? 2.5 -4.547 -1.964 1 98.88 103 VAL B O 1
ATOM 3398 N N . ALA B 1 104 ? 2.094 -6.648 -2.443 1 98.88 104 ALA B N 1
ATOM 3399 C CA . ALA B 1 104 ? 1.074 -6.844 -1.417 1 98.88 104 ALA B CA 1
ATOM 3400 C C . ALA B 1 104 ? 1.479 -7.949 -0.447 1 98.88 104 ALA B C 1
ATOM 3402 O O . ALA B 1 104 ? 1.808 -9.062 -0.865 1 98.88 104 ALA B O 1
ATOM 3403 N N . ASP B 1 105 ? 1.502 -7.648 0.845 1 98.81 105 ASP B N 1
ATOM 3404 C CA . ASP B 1 105 ? 1.743 -8.664 1.867 1 98.81 105 ASP B CA 1
ATOM 3405 C C . ASP B 1 105 ? 0.44 -9.344 2.287 1 98.81 105 ASP B C 1
ATOM 3407 O O . ASP B 1 105 ? -0.387 -8.734 2.973 1 98.81 105 ASP B O 1
ATOM 3411 N N . ALA B 1 106 ? 0.299 -10.555 1.886 1 98.88 106 ALA B N 1
ATOM 3412 C CA . ALA B 1 106 ? -0.884 -11.336 2.244 1 98.88 106 ALA B CA 1
ATOM 3413 C C . ALA B 1 106 ? -0.625 -12.188 3.484 1 98.88 106 ALA B C 1
ATOM 3415 O O . ALA B 1 106 ? -1.558 -12.742 4.07 1 98.88 106 ALA B O 1
ATOM 3416 N N . GLY B 1 107 ? 0.597 -12.281 3.869 1 98.75 107 GLY B N 1
ATOM 3417 C CA . GLY B 1 107 ? 0.942 -13.086 5.031 1 98.75 107 GLY B CA 1
ATOM 3418 C C . GLY B 1 107 ? 2.346 -13.656 4.969 1 98.75 107 GLY B C 1
ATOM 3419 O O . GLY B 1 107 ? 2.549 -14.852 5.215 1 98.75 107 GLY B O 1
ATOM 3420 N N . ALA B 1 108 ? 3.346 -12.867 4.559 1 98.38 108 ALA B N 1
ATOM 3421 C CA . ALA B 1 108 ? 4.746 -13.297 4.539 1 98.38 108 ALA B CA 1
ATOM 3422 C C . ALA B 1 108 ? 5.344 -13.266 5.941 1 98.38 108 ALA B C 1
ATOM 3424 O O . ALA B 1 108 ? 5.141 -12.312 6.695 1 98.38 108 ALA B O 1
ATOM 3425 N N . SER B 1 109 ? 6.062 -14.328 6.309 1 97.31 109 SER B N 1
ATOM 3426 C CA . SER B 1 109 ? 6.719 -14.375 7.613 1 97.31 109 SER B CA 1
ATOM 3427 C C . SER B 1 109 ? 7.875 -13.383 7.688 1 97.31 109 SER B C 1
ATOM 3429 O O . SER B 1 109 ? 8.07 -12.719 8.703 1 97.31 109 SER B O 1
ATOM 3431 N N . VAL B 1 110 ? 8.664 -13.375 6.637 1 96.62 110 VAL B N 1
ATOM 3432 C CA . VAL B 1 110 ? 9.727 -12.391 6.48 1 96.62 110 VAL B CA 1
ATOM 3433 C C . VAL B 1 110 ? 9.227 -11.234 5.613 1 96.62 110 VAL B C 1
ATOM 3435 O O . VAL B 1 110 ? 8.828 -11.43 4.465 1 96.62 110 VAL B O 1
ATOM 3438 N N . LYS B 1 111 ? 9.203 -10.023 6.234 1 97.81 111 LYS B N 1
ATOM 3439 C CA . LYS B 1 111 ? 8.75 -8.859 5.484 1 97.81 111 LYS B CA 1
ATOM 3440 C C . LYS B 1 111 ? 9.844 -8.344 4.551 1 97.81 111 LYS B C 1
ATOM 3442 O O . LYS B 1 111 ? 11.008 -8.266 4.938 1 97.81 111 LYS B O 1
ATOM 3447 N N . PRO B 1 112 ? 9.461 -8.047 3.309 1 97.38 112 PRO B N 1
ATOM 3448 C CA . PRO B 1 112 ? 10.469 -7.562 2.365 1 97.38 112 PRO B CA 1
ATOM 3449 C C . PRO B 1 112 ? 10.953 -6.148 2.689 1 97.38 112 PRO B C 1
ATOM 3451 O O . PRO B 1 112 ? 10.203 -5.352 3.256 1 97.38 112 PRO B O 1
ATOM 3454 N N . ASP B 1 113 ? 12.164 -5.859 2.297 1 96.38 113 ASP B N 1
ATOM 3455 C CA . ASP B 1 113 ? 12.742 -4.531 2.484 1 96.38 113 ASP B CA 1
ATOM 3456 C C . ASP B 1 113 ? 12.359 -3.6 1.338 1 96.38 113 ASP B C 1
ATOM 3458 O O . ASP B 1 113 ? 13.227 -2.99 0.711 1 96.38 113 ASP B O 1
ATOM 3462 N N . VAL B 1 114 ? 11.117 -3.488 1.021 1 97.62 114 VAL B N 1
ATOM 3463 C CA . VAL B 1 114 ? 10.469 -2.588 0.076 1 97.62 114 VAL B CA 1
ATOM 3464 C C . VAL B 1 114 ? 9.102 -2.17 0.617 1 97.62 114 VAL B C 1
ATOM 3466 O O . VAL B 1 114 ? 8.5 -2.885 1.422 1 97.62 114 VAL B O 1
ATOM 3469 N N . PRO B 1 115 ? 8.602 -0.955 0.249 1 98.5 115 PRO B N 1
ATOM 3470 C CA . PRO B 1 115 ? 7.211 -0.664 0.601 1 98.5 115 PRO B CA 1
ATOM 3471 C C . PRO B 1 115 ? 6.23 -1.691 0.037 1 98.5 115 PRO B C 1
ATOM 3473 O O . PRO B 1 115 ? 6.43 -2.193 -1.072 1 98.5 115 PRO B O 1
ATOM 3476 N N . TYR B 1 116 ? 5.227 -1.994 0.798 1 98.81 116 TYR B N 1
ATOM 3477 C CA . TYR B 1 116 ? 4.227 -2.961 0.358 1 98.81 116 TYR B CA 1
ATOM 3478 C C . TYR B 1 116 ? 2.852 -2.617 0.919 1 98.81 116 TYR B C 1
ATOM 3480 O O . TYR B 1 116 ? 2.744 -1.969 1.963 1 98.81 116 TYR B O 1
ATOM 3488 N N . ILE B 1 117 ? 1.811 -3.01 0.216 1 98.88 117 ILE B N 1
ATOM 3489 C CA . ILE B 1 117 ? 0.45 -2.914 0.733 1 98.88 117 ILE B CA 1
ATOM 3490 C C . ILE B 1 117 ? 0.192 -4.051 1.72 1 98.88 117 ILE B C 1
ATOM 3492 O O . ILE B 1 117 ? 0.259 -5.227 1.354 1 98.88 117 ILE B O 1
ATOM 3496 N N . ASN B 1 118 ? -0.107 -3.746 2.953 1 98.81 118 ASN B N 1
ATOM 3497 C CA . ASN B 1 118 ? -0.437 -4.766 3.945 1 98.81 118 ASN B CA 1
ATOM 3498 C C . ASN B 1 118 ? -1.906 -5.172 3.863 1 98.81 118 ASN B C 1
ATOM 3500 O O . ASN B 1 118 ? -2.795 -4.34 4.059 1 98.81 118 ASN B O 1
ATOM 3504 N N . ILE B 1 119 ? -2.131 -6.398 3.541 1 98.81 119 ILE B N 1
ATOM 3505 C CA . ILE B 1 119 ? -3.465 -6.992 3.547 1 98.81 119 ILE B CA 1
ATOM 3506 C C . ILE B 1 119 ? -3.648 -7.84 4.805 1 98.81 119 ILE B C 1
ATOM 3508 O O . ILE B 1 119 ? -4.695 -7.777 5.453 1 98.81 119 ILE B O 1
ATOM 3512 N N . ASN B 1 120 ? -2.648 -8.617 5.098 1 98.44 120 ASN B N 1
ATOM 3513 C CA . ASN B 1 120 ? -2.568 -9.539 6.227 1 98.44 120 ASN B CA 1
ATOM 3514 C C . ASN B 1 120 ? -1.12 -9.812 6.621 1 98.44 120 ASN B C 1
ATOM 3516 O O . ASN B 1 120 ? -0.275 -10.062 5.762 1 98.44 120 ASN B O 1
ATOM 3520 N N . SER B 1 121 ? -0.898 -9.805 7.945 1 97.19 121 SER B N 1
ATOM 3521 C CA . SER B 1 121 ? 0.484 -9.938 8.398 1 97.19 121 SER B CA 1
ATOM 3522 C C . SER B 1 121 ? 0.783 -11.367 8.836 1 97.19 121 SER B C 1
ATOM 3524 O O . SER B 1 121 ? 1.946 -11.766 8.914 1 97.19 121 SER B O 1
ATOM 3526 N N . GLU B 1 122 ? -0.186 -12.148 9.133 1 98.12 122 GLU B N 1
ATOM 3527 C CA . GLU B 1 122 ? -0.01 -13.477 9.703 1 98.12 122 GLU B CA 1
ATOM 3528 C C . GLU B 1 122 ? 0.197 -14.523 8.617 1 98.12 122 GLU B C 1
ATOM 3530 O O . GLU B 1 122 ? -0.626 -14.656 7.707 1 98.12 122 GLU B O 1
ATOM 3535 N N . PRO B 1 123 ? 1.271 -15.312 8.672 1 98.69 123 PRO B N 1
ATOM 3536 C CA . PRO B 1 123 ? 1.506 -16.375 7.691 1 98.69 123 PRO B CA 1
ATOM 3537 C C . PRO B 1 123 ? 0.543 -17.547 7.855 1 98.69 123 PRO B C 1
ATOM 3539 O O . PRO B 1 123 ? -0.174 -17.625 8.859 1 98.69 123 PRO B O 1
ATOM 3542 N N . GLY B 1 124 ? 0.473 -18.359 6.84 1 98.75 124 GLY B N 1
ATOM 3543 C CA . GLY B 1 124 ? -0.294 -19.594 6.945 1 98.75 124 GLY B CA 1
ATOM 3544 C C . GLY B 1 124 ? 0.393 -20.656 7.785 1 98.75 124 GLY B C 1
ATOM 3545 O O . GLY B 1 124 ? 1.615 -20.625 7.941 1 98.75 124 GLY B O 1
ATOM 3546 N N . GLY B 1 125 ? -0.363 -21.5 8.328 1 98.62 125 GLY B N 1
ATOM 3547 C CA . GLY B 1 125 ? 0.156 -22.594 9.117 1 98.62 125 GLY B CA 1
ATOM 3548 C C . GLY B 1 125 ? 0.328 -23.875 8.312 1 98.62 125 GLY B C 1
ATOM 3549 O O . GLY B 1 125 ? 0.217 -23.859 7.082 1 98.62 125 GLY B O 1
ATOM 3550 N N . ASP B 1 126 ? 0.758 -24.953 9.039 1 98.69 126 ASP B N 1
ATOM 3551 C CA . ASP B 1 126 ? 0.864 -26.297 8.469 1 98.69 126 ASP B CA 1
ATOM 3552 C C . ASP B 1 126 ? -0.517 -26.875 8.188 1 98.69 126 ASP B C 1
ATOM 3554 O O . ASP B 1 126 ? -1.288 -27.141 9.117 1 98.69 126 ASP B O 1
ATOM 3558 N N . ILE B 1 127 ? -0.761 -27.172 6.867 1 98.88 127 ILE B N 1
ATOM 3559 C CA . ILE B 1 127 ? -2.123 -27.547 6.504 1 98.88 127 ILE B CA 1
ATOM 3560 C C . ILE B 1 127 ? -2.455 -28.906 7.102 1 98.88 127 ILE B C 1
ATOM 3562 O O . ILE B 1 127 ? -3.627 -29.266 7.223 1 98.88 127 ILE B O 1
ATOM 3566 N N . ARG B 1 128 ? -1.547 -29.734 7.512 1 98.81 128 ARG B N 1
ATOM 3567 C CA . ARG B 1 128 ? -1.81 -31.031 8.109 1 98.81 128 ARG B CA 1
ATOM 3568 C C . ARG B 1 128 ? -2.621 -30.891 9.398 1 98.81 128 ARG B C 1
ATOM 3570 O O . ARG B 1 128 ? -3.314 -31.828 9.805 1 98.81 128 ARG B O 1
ATOM 3577 N N . THR B 1 129 ? -2.566 -29.703 9.977 1 98.69 129 THR B N 1
ATOM 3578 C CA . THR B 1 129 ? -3.287 -29.469 11.219 1 98.69 129 THR B CA 1
ATOM 3579 C C . THR B 1 129 ? -4.773 -29.234 10.953 1 98.69 129 THR B C 1
ATOM 3581 O O . THR B 1 129 ? -5.59 -29.297 11.867 1 98.69 129 THR B O 1
ATOM 3584 N N . GLY B 1 130 ? -5.125 -28.875 9.805 1 98.81 130 GLY B N 1
ATOM 3585 C CA . GLY B 1 130 ? -6.492 -28.516 9.461 1 98.81 130 GLY B CA 1
ATOM 3586 C C . GLY B 1 130 ? -6.836 -27.078 9.836 1 98.81 130 GLY B C 1
ATOM 3587 O O . GLY B 1 130 ? -8.008 -26.688 9.805 1 98.81 130 GLY B O 1
ATOM 3588 N N . ARG B 1 131 ? -5.926 -26.297 10.281 1 98.38 131 ARG B N 1
ATOM 3589 C CA . ARG B 1 131 ? -6.043 -24.891 10.664 1 98.38 131 ARG B CA 1
ATOM 3590 C C . ARG B 1 131 ? -4.961 -24.062 9.992 1 98.38 131 ARG B C 1
ATOM 3592 O O . ARG B 1 131 ? -4.121 -23.469 10.672 1 98.38 131 ARG B O 1
ATOM 3599 N N . ALA B 1 132 ? -5.141 -23.875 8.68 1 98.88 132 ALA B N 1
ATOM 3600 C CA . ALA B 1 132 ? -4.062 -23.359 7.848 1 98.88 132 ALA B CA 1
ATOM 3601 C C . ALA B 1 132 ? -4.047 -21.828 7.863 1 98.88 132 ALA B C 1
ATOM 3603 O O . ALA B 1 132 ? -2.979 -21.219 7.871 1 98.88 132 ALA B O 1
ATOM 3604 N N . VAL B 1 133 ? -5.199 -21.203 7.824 1 98.94 133 VAL B N 1
ATOM 3605 C CA . VAL B 1 133 ? -5.273 -19.766 7.684 1 98.94 133 VAL B CA 1
ATOM 3606 C C . VAL B 1 133 ? -6.262 -19.188 8.703 1 98.94 133 VAL B C 1
ATOM 3608 O O . VAL B 1 133 ? -7.41 -19.625 8.773 1 98.94 133 VAL B O 1
ATOM 3611 N N . THR B 1 134 ? -5.84 -18.234 9.492 1 98.44 134 THR B N 1
ATOM 3612 C CA . THR B 1 134 ? -6.703 -17.531 10.438 1 98.44 134 THR B CA 1
ATOM 3613 C C . THR B 1 134 ? -7.535 -16.469 9.734 1 98.44 134 THR B C 1
ATOM 3615 O O . THR B 1 134 ? -6.992 -15.625 9.023 1 98.44 134 THR B O 1
ATOM 3618 N N . GLU B 1 135 ? -8.836 -16.453 9.812 1 98.06 135 GLU B N 1
ATOM 3619 C CA . GLU B 1 135 ? -9.805 -15.461 9.344 1 98.06 135 GLU B CA 1
ATOM 3620 C C . GLU B 1 135 ? -9.617 -15.172 7.855 1 98.06 135 GLU B C 1
ATOM 3622 O O . GLU B 1 135 ? -9.477 -14.016 7.449 1 98.06 135 GLU B O 1
ATOM 3627 N N . PRO B 1 136 ? -9.773 -16.188 7.031 1 98.81 136 PRO B N 1
ATOM 3628 C CA . PRO B 1 136 ? -9.57 -15.984 5.594 1 98.81 136 PRO B CA 1
ATOM 3629 C C . PRO B 1 136 ? -10.578 -15.008 4.996 1 98.81 136 PRO B C 1
ATOM 3631 O O . PRO B 1 136 ? -10.258 -14.305 4.031 1 98.81 136 PRO B O 1
ATOM 3634 N N . GLN B 1 137 ? -11.758 -14.953 5.547 1 98.81 137 GLN B N 1
ATOM 3635 C CA . GLN B 1 137 ? -12.742 -14.008 5.035 1 98.81 137 GLN B CA 1
ATOM 3636 C C . GLN B 1 137 ? -12.273 -12.57 5.207 1 98.81 137 GLN B C 1
ATOM 3638 O O . GLN B 1 137 ? -12.477 -11.734 4.328 1 98.81 137 GLN B O 1
ATOM 3643 N N . ARG B 1 138 ? -11.688 -12.281 6.328 1 98.38 138 ARG B N 1
ATOM 3644 C CA . ARG B 1 138 ? -11.141 -10.945 6.566 1 98.38 138 ARG B CA 1
ATOM 3645 C C . ARG B 1 138 ? -10.055 -10.609 5.551 1 98.38 138 ARG B C 1
ATOM 3647 O O . ARG B 1 138 ? -9.984 -9.484 5.055 1 98.38 138 ARG B O 1
ATOM 3654 N N . ILE B 1 139 ? -9.203 -11.57 5.254 1 98.88 139 ILE B N 1
ATOM 3655 C CA . ILE B 1 139 ? -8.156 -11.391 4.258 1 98.88 139 ILE B CA 1
ATOM 3656 C C . ILE B 1 139 ? -8.781 -11.086 2.9 1 98.88 139 ILE B C 1
ATOM 3658 O O . ILE B 1 139 ? -8.359 -10.148 2.213 1 98.88 139 ILE B O 1
ATOM 3662 N N . TYR B 1 140 ? -9.852 -11.859 2.568 1 98.94 140 TYR B N 1
ATOM 3663 C CA . TYR B 1 140 ? -10.586 -11.664 1.326 1 98.94 140 TYR B CA 1
ATOM 3664 C C . TYR B 1 140 ? -11.164 -10.258 1.254 1 98.94 140 TYR B C 1
ATOM 3666 O O . TYR B 1 140 ? -11.023 -9.57 0.239 1 98.94 140 TYR B O 1
ATOM 3674 N N . GLU B 1 141 ? -11.758 -9.773 2.279 1 98.81 141 GLU B N 1
ATOM 3675 C CA . GLU B 1 141 ? -12.398 -8.469 2.322 1 98.81 141 GLU B CA 1
ATOM 3676 C C . GLU B 1 141 ? -11.375 -7.344 2.158 1 98.81 141 GLU B C 1
ATOM 3678 O O . GLU B 1 141 ? -11.648 -6.344 1.49 1 98.81 141 GLU B O 1
ATOM 3683 N N . ARG B 1 142 ? -10.273 -7.473 2.746 1 98.75 142 ARG B N 1
ATOM 3684 C CA . ARG B 1 142 ? -9.211 -6.488 2.58 1 98.75 142 ARG B CA 1
ATOM 3685 C C . ARG B 1 142 ? -8.648 -6.52 1.162 1 98.75 142 ARG B C 1
ATOM 3687 O O . ARG B 1 142 ? -8.289 -5.48 0.608 1 98.75 142 ARG B O 1
ATOM 3694 N N . GLY B 1 143 ? -8.57 -7.754 0.63 1 98.88 143 GLY B N 1
ATOM 3695 C CA . GLY B 1 143 ? -8.227 -7.852 -0.779 1 98.88 143 GLY B CA 1
ATOM 3696 C C . GLY B 1 143 ? -9.203 -7.117 -1.683 1 98.88 143 GLY B C 1
ATOM 3697 O O . GLY B 1 143 ? -8.789 -6.445 -2.631 1 98.88 143 GLY B O 1
ATOM 3698 N N . LEU B 1 144 ? -10.5 -7.246 -1.378 1 98.88 144 LEU B N 1
ATOM 3699 C CA . LEU B 1 144 ? -11.531 -6.543 -2.127 1 98.88 144 LEU B CA 1
ATOM 3700 C C . LEU B 1 144 ? -11.266 -5.043 -2.141 1 98.88 144 LEU B C 1
ATOM 3702 O O . LEU B 1 144 ? -11.391 -4.395 -3.184 1 98.88 144 LEU B O 1
ATOM 3706 N N . MET B 1 145 ? -10.875 -4.5 -1.009 1 98.62 145 MET B N 1
ATOM 3707 C CA . MET B 1 145 ? -10.594 -3.072 -0.879 1 98.62 145 MET B CA 1
ATOM 3708 C C . MET B 1 145 ? -9.398 -2.674 -1.745 1 98.62 145 MET B C 1
ATOM 3710 O O . MET B 1 145 ? -9.43 -1.638 -2.414 1 98.62 145 MET B O 1
ATOM 3714 N N . VAL B 1 146 ? -8.391 -3.496 -1.72 1 98.88 146 VAL B N 1
ATOM 3715 C CA . VAL B 1 146 ? -7.191 -3.229 -2.508 1 98.88 146 VAL B CA 1
ATOM 3716 C C . VAL B 1 146 ? -7.539 -3.225 -3.994 1 98.88 146 VAL B C 1
ATOM 3718 O O . VAL B 1 146 ? -7.141 -2.318 -4.73 1 98.88 146 VAL B O 1
ATOM 3721 N N . GLY B 1 147 ? -8.305 -4.277 -4.43 1 98.88 147 GLY B N 1
ATOM 3722 C CA . GLY B 1 147 ? -8.727 -4.348 -5.82 1 98.88 147 GLY B CA 1
ATOM 3723 C C . GLY B 1 147 ? -9.516 -3.129 -6.266 1 98.88 147 GLY B C 1
ATOM 3724 O O . GLY B 1 147 ? -9.273 -2.59 -7.348 1 98.88 147 GLY B O 1
ATOM 3725 N N . ARG B 1 148 ? -10.383 -2.684 -5.43 1 98.44 148 ARG B N 1
ATOM 3726 C CA . ARG B 1 148 ? -11.211 -1.522 -5.734 1 98.44 148 ARG B CA 1
ATOM 3727 C C . ARG B 1 148 ? -10.359 -0.269 -5.895 1 98.44 148 ARG B C 1
ATOM 3729 O O . ARG B 1 148 ? -10.539 0.498 -6.844 1 98.44 148 ARG B O 1
ATOM 3736 N N . THR B 1 149 ? -9.469 -0.083 -5.043 1 98.31 149 THR B N 1
ATOM 3737 C CA . THR B 1 149 ? -8.641 1.115 -5.066 1 98.31 149 THR B CA 1
ATOM 3738 C C . THR B 1 149 ? -7.699 1.094 -6.266 1 98.31 149 THR B C 1
ATOM 3740 O O . THR B 1 149 ? -7.648 2.051 -7.043 1 98.31 149 THR B O 1
ATOM 3743 N N . LEU B 1 150 ? -7 -0.014 -6.477 1 98.69 150 LEU B N 1
ATOM 3744 C CA . LEU B 1 150 ? -5.988 -0.076 -7.523 1 98.69 150 LEU B CA 1
ATOM 3745 C C . LEU B 1 150 ? -6.629 -0.01 -8.906 1 98.69 150 LEU B C 1
ATOM 3747 O O . LEU B 1 150 ? -6.051 0.554 -9.836 1 98.69 150 LEU B O 1
ATOM 3751 N N . SER B 1 151 ? -7.812 -0.605 -9.016 1 98.31 151 SER B N 1
ATOM 3752 C CA . SER B 1 151 ? -8.469 -0.61 -10.32 1 98.31 151 SER B CA 1
ATOM 3753 C C . SER B 1 151 ? -8.906 0.794 -10.719 1 98.31 151 SER B C 1
ATOM 3755 O O . SER B 1 151 ? -9.125 1.067 -11.906 1 98.31 151 SER B O 1
ATOM 3757 N N . SER B 1 152 ? -9.031 1.697 -9.758 1 97.75 152 SER B N 1
ATOM 3758 C CA . SER B 1 152 ? -9.367 3.082 -10.07 1 97.75 152 SER B CA 1
ATOM 3759 C C . SER B 1 152 ? -8.148 3.846 -10.578 1 97.75 152 SER B C 1
ATOM 3761 O O . SER B 1 152 ? -8.281 4.969 -11.07 1 97.75 152 SER B O 1
ATOM 3763 N N . LEU B 1 153 ? -6.973 3.195 -10.562 1 98.12 153 LEU B N 1
ATOM 3764 C CA . LEU B 1 153 ? -5.73 3.879 -10.898 1 98.12 153 LEU B CA 1
ATOM 3765 C C . LEU B 1 153 ? -5.109 3.289 -12.164 1 98.12 153 LEU B C 1
ATOM 3767 O O . LEU B 1 153 ? -4.039 3.721 -12.594 1 98.12 153 LEU B O 1
ATOM 3771 N N . THR B 1 154 ? -5.645 2.295 -12.75 1 98 154 THR B N 1
ATOM 3772 C CA . THR B 1 154 ? -5.082 1.604 -13.906 1 98 154 THR B CA 1
ATOM 3773 C C . THR B 1 154 ? -6.184 1.023 -14.781 1 98 154 THR B C 1
ATOM 3775 O O . THR B 1 154 ? -7.355 1.026 -14.398 1 98 154 THR B O 1
ATOM 3778 N N . GLU B 1 155 ? -5.852 0.6 -15.969 1 98.19 155 GLU B N 1
ATOM 3779 C CA . GLU B 1 155 ? -6.82 0.028 -16.891 1 98.19 155 GLU B CA 1
ATOM 3780 C C . GLU B 1 155 ? -6.746 -1.496 -16.906 1 98.19 155 GLU B C 1
ATOM 3782 O O . GLU B 1 155 ? -7.641 -2.164 -17.422 1 98.19 155 GLU B O 1
ATOM 3787 N N . HIS B 1 156 ? -5.73 -2.035 -16.328 1 98.69 156 HIS B N 1
ATOM 3788 C CA . HIS B 1 156 ? -5.449 -3.467 -16.328 1 98.69 156 HIS B CA 1
ATOM 3789 C C . HIS B 1 156 ? -4.613 -3.859 -15.117 1 98.69 156 HIS B C 1
ATOM 3791 O O . HIS B 1 156 ? -3.527 -3.314 -14.898 1 98.69 156 HIS B O 1
ATOM 3797 N N . LEU B 1 157 ? -5.168 -4.75 -14.32 1 98.81 157 LEU B N 1
ATOM 3798 C CA . LEU B 1 157 ? -4.465 -5.223 -13.133 1 98.81 157 LEU B CA 1
ATOM 3799 C C . LEU B 1 157 ? -3.895 -6.621 -13.367 1 98.81 157 LEU B C 1
ATOM 3801 O O . LEU B 1 157 ? -4.602 -7.516 -13.836 1 98.81 157 LEU B O 1
ATOM 3805 N N . VAL B 1 158 ? -2.586 -6.805 -13.133 1 98.88 158 VAL B N 1
ATOM 3806 C CA . VAL B 1 158 ? -1.933 -8.109 -13.188 1 98.88 158 VAL B CA 1
ATOM 3807 C C . VAL B 1 158 ? -1.469 -8.516 -11.797 1 98.88 158 VAL B C 1
ATOM 3809 O O . VAL B 1 158 ? -0.696 -7.797 -11.156 1 98.88 158 VAL B O 1
ATOM 3812 N N . VAL B 1 159 ? -1.971 -9.633 -11.297 1 98.94 159 VAL B N 1
ATOM 3813 C CA . VAL B 1 159 ? -1.696 -10.055 -9.93 1 98.94 159 VAL B CA 1
ATOM 3814 C C . VAL B 1 159 ? -0.863 -11.336 -9.938 1 98.94 159 VAL B C 1
ATOM 3816 O O . VAL B 1 159 ? -1.336 -12.391 -10.367 1 98.94 159 VAL B O 1
ATOM 3819 N N . GLY B 1 160 ? 0.411 -11.195 -9.547 1 98.75 160 GLY B N 1
ATOM 3820 C CA . GLY B 1 160 ? 1.28 -12.344 -9.352 1 98.75 160 GLY B CA 1
ATOM 3821 C C . GLY B 1 160 ? 1.414 -12.758 -7.898 1 98.75 160 GLY B C 1
ATOM 3822 O O . GLY B 1 160 ? 0.777 -12.172 -7.023 1 98.75 160 GLY B O 1
ATOM 3823 N N . GLU B 1 161 ? 2.197 -13.828 -7.652 1 98.19 161 GLU B N 1
ATOM 3824 C CA . GLU B 1 161 ? 2.361 -14.266 -6.27 1 98.19 161 GLU B CA 1
ATOM 3825 C C . GLU B 1 161 ? 3.713 -14.945 -6.062 1 98.19 161 GLU B C 1
ATOM 3827 O O . GLU B 1 161 ? 4.348 -15.383 -7.023 1 98.19 161 GLU B O 1
ATOM 3832 N N . SER B 1 162 ? 4.207 -14.883 -4.922 1 97.31 162 SER B N 1
ATOM 3833 C CA . SER B 1 162 ? 5.324 -15.672 -4.41 1 97.31 162 SER B CA 1
ATOM 3834 C C . SER B 1 162 ? 4.973 -16.344 -3.086 1 97.31 162 SER B C 1
ATOM 3836 O O . SER B 1 162 ? 4.914 -15.672 -2.049 1 97.31 162 SER B O 1
ATOM 3838 N N . THR B 1 163 ? 4.656 -17.641 -3.133 1 97.38 163 THR B N 1
ATOM 3839 C CA . THR B 1 163 ? 4.227 -18.406 -1.969 1 97.38 163 THR B CA 1
ATOM 3840 C C . THR B 1 163 ? 4.785 -19.828 -2.02 1 97.38 163 THR B C 1
ATOM 3842 O O . THR B 1 163 ? 4.176 -20.719 -2.613 1 97.38 163 THR B O 1
ATOM 3845 N N . PRO B 1 164 ? 5.895 -20.109 -1.296 1 95.25 164 PRO B N 1
ATOM 3846 C CA . PRO B 1 164 ? 6.418 -21.469 -1.254 1 95.25 164 PRO B CA 1
ATOM 3847 C C . PRO B 1 164 ? 5.375 -22.5 -0.806 1 95.25 164 PRO B C 1
ATOM 3849 O O . PRO B 1 164 ? 4.637 -22.25 0.152 1 95.25 164 PRO B O 1
ATOM 3852 N N . ALA B 1 165 ? 5.32 -23.609 -1.537 1 96.62 165 ALA B N 1
ATOM 3853 C CA . ALA B 1 165 ? 4.363 -24.688 -1.297 1 96.62 165 ALA B CA 1
ATOM 3854 C C . ALA B 1 165 ? 2.949 -24.266 -1.685 1 96.62 165 ALA B C 1
ATOM 3856 O O . ALA B 1 165 ? 1.968 -24.859 -1.238 1 96.62 165 ALA B O 1
ATOM 3857 N N . GLY B 1 166 ? 2.848 -23.25 -2.516 1 96.88 166 GLY B N 1
ATOM 3858 C CA . GLY B 1 166 ? 1.558 -22.75 -2.967 1 96.88 166 GLY B CA 1
ATOM 3859 C C . GLY B 1 166 ? 0.774 -23.766 -3.775 1 96.88 166 GLY B C 1
ATOM 3860 O O . GLY B 1 166 ? -0.458 -23.781 -3.746 1 96.88 166 GLY B O 1
ATOM 3861 N N . THR B 1 167 ? 1.467 -24.625 -4.473 1 96.81 167 THR B N 1
ATOM 3862 C CA . THR B 1 167 ? 0.783 -25.625 -5.27 1 96.81 167 THR B CA 1
ATOM 3863 C C . THR B 1 167 ? 0.115 -26.672 -4.375 1 96.81 167 THR B C 1
ATOM 3865 O O . THR B 1 167 ? -0.946 -27.203 -4.711 1 96.81 167 THR B O 1
ATOM 3868 N N . THR B 1 168 ? 0.741 -26.938 -3.24 1 98.06 168 THR B N 1
ATOM 3869 C CA . THR B 1 168 ? 0.166 -27.891 -2.299 1 98.06 168 THR B CA 1
ATOM 3870 C C . THR B 1 168 ? -1.093 -27.312 -1.651 1 98.06 168 THR B C 1
ATOM 3872 O O . THR B 1 168 ? -2.115 -28 -1.561 1 98.06 168 THR B O 1
ATOM 3875 N N . THR B 1 169 ? -0.995 -26.062 -1.197 1 98.75 169 THR B N 1
ATOM 3876 C CA . THR B 1 169 ? -2.164 -25.453 -0.582 1 98.75 169 THR B CA 1
ATOM 3877 C C . THR B 1 169 ? -3.268 -25.234 -1.613 1 98.75 169 THR B C 1
ATOM 3879 O O . THR B 1 169 ? -4.453 -25.312 -1.289 1 98.75 169 THR B O 1
ATOM 3882 N N . ALA B 1 170 ? -2.887 -24.969 -2.867 1 98.69 170 ALA B N 1
ATOM 3883 C CA . ALA B 1 170 ? -3.865 -24.906 -3.949 1 98.69 170 ALA B CA 1
ATOM 3884 C C . ALA B 1 170 ? -4.602 -26.234 -4.098 1 98.69 170 ALA B C 1
ATOM 3886 O O . ALA B 1 170 ? -5.828 -26.266 -4.211 1 98.69 170 ALA B O 1
ATOM 3887 N N . LEU B 1 171 ? -3.83 -27.344 -4.078 1 98.75 171 LEU B N 1
ATOM 3888 C CA . LEU B 1 171 ? -4.441 -28.672 -4.129 1 98.75 171 LEU B CA 1
ATOM 3889 C C . LEU B 1 171 ? -5.426 -28.859 -2.982 1 98.75 171 LEU B C 1
ATOM 3891 O O . LEU B 1 171 ? -6.516 -29.406 -3.178 1 98.75 171 LEU B O 1
ATOM 3895 N N . GLY B 1 172 ? -5.012 -28.438 -1.828 1 98.88 172 GLY B N 1
ATOM 3896 C CA . GLY B 1 172 ? -5.887 -28.531 -0.669 1 98.88 172 GLY B CA 1
ATOM 3897 C C . GLY B 1 172 ? -7.219 -27.828 -0.877 1 98.88 172 GLY B C 1
ATOM 3898 O O . GLY B 1 172 ? -8.273 -28.438 -0.676 1 98.88 172 GLY B O 1
ATOM 3899 N N . VAL B 1 173 ? -7.211 -26.578 -1.314 1 98.94 173 VAL B N 1
ATOM 3900 C CA . VAL B 1 173 ? -8.422 -25.781 -1.5 1 98.94 173 VAL B CA 1
ATOM 3901 C C . VAL B 1 173 ? -9.273 -26.391 -2.609 1 98.94 173 VAL B C 1
ATOM 3903 O O . VAL B 1 173 ? -10.484 -26.547 -2.451 1 98.94 173 VAL B O 1
ATOM 3906 N N . LEU B 1 174 ? -8.664 -26.781 -3.727 1 98.88 174 LEU B N 1
ATOM 3907 C CA . LEU B 1 174 ? -9.383 -27.391 -4.832 1 98.88 174 LEU B CA 1
ATOM 3908 C C . LEU B 1 174 ? -10.078 -28.672 -4.383 1 98.88 174 LEU B C 1
ATOM 3910 O O . LEU B 1 174 ? -11.242 -28.906 -4.723 1 98.88 174 LEU B O 1
ATOM 3914 N N . THR B 1 175 ? -9.375 -29.484 -3.59 1 98.81 175 THR B N 1
ATOM 3915 C CA . THR B 1 175 ? -9.93 -30.734 -3.1 1 98.81 175 THR B CA 1
ATOM 3916 C C . THR B 1 175 ? -11.102 -30.484 -2.16 1 98.81 175 THR B C 1
ATOM 3918 O O . THR B 1 175 ? -12.164 -31.094 -2.301 1 98.81 175 THR B O 1
ATOM 3921 N N . ALA B 1 176 ? -10.875 -29.578 -1.234 1 98.88 176 ALA B N 1
ATOM 3922 C CA . ALA B 1 176 ? -11.922 -29.266 -0.271 1 98.88 176 ALA B CA 1
ATOM 3923 C C . ALA B 1 176 ? -13.18 -28.75 -0.975 1 98.88 176 ALA B C 1
ATOM 3925 O O . ALA B 1 176 ? -14.297 -29 -0.526 1 98.88 176 ALA B O 1
ATOM 3926 N N . LEU B 1 177 ? -13 -28.031 -2.072 1 98.81 177 LEU B N 1
ATOM 3927 C CA . LEU B 1 177 ? -14.102 -27.438 -2.814 1 98.81 177 LEU B CA 1
ATOM 3928 C C . LEU B 1 177 ? -14.734 -28.469 -3.76 1 98.81 177 LEU B C 1
ATOM 3930 O O . LEU B 1 177 ? -15.805 -28.219 -4.32 1 98.81 177 LEU B O 1
ATOM 3934 N N . GLY B 1 178 ? -14.07 -29.562 -4.023 1 98.5 178 GLY B N 1
ATOM 3935 C CA . GLY B 1 178 ? -14.695 -30.656 -4.73 1 98.5 178 GLY B CA 1
ATOM 3936 C C . GLY B 1 178 ? -14.18 -30.828 -6.148 1 98.5 178 GLY B C 1
ATOM 3937 O O . GLY B 1 178 ? -14.75 -31.594 -6.934 1 98.5 178 GLY B O 1
ATOM 3938 N N . TYR B 1 179 ? -13.18 -30.156 -6.492 1 98.5 179 TYR B N 1
ATOM 3939 C CA . TYR B 1 179 ? -12.633 -30.266 -7.84 1 98.5 179 TYR B CA 1
ATOM 3940 C C . TYR B 1 179 ? -11.688 -31.453 -7.957 1 98.5 179 TYR B C 1
ATOM 3942 O O . TYR B 1 179 ? -11.062 -31.859 -6.977 1 98.5 179 TYR B O 1
ATOM 3950 N N . ASP B 1 180 ? -11.625 -32 -9.125 1 97.69 180 ASP B N 1
ATOM 3951 C CA . ASP B 1 180 ? -10.656 -33.062 -9.422 1 97.69 180 ASP B CA 1
ATOM 3952 C C . ASP B 1 180 ? -9.297 -32.469 -9.789 1 97.69 180 ASP B C 1
ATOM 3954 O O . ASP B 1 180 ? -9.016 -32.219 -10.969 1 97.69 180 ASP B O 1
ATOM 3958 N N . ALA B 1 181 ? -8.469 -32.375 -8.781 1 96.12 181 ALA B N 1
ATOM 3959 C CA . ALA B 1 181 ? -7.176 -31.703 -8.977 1 96.12 181 ALA B CA 1
ATOM 3960 C C . ALA B 1 181 ? -6.031 -32.625 -8.562 1 96.12 181 ALA B C 1
ATOM 3962 O O . ALA B 1 181 ? -4.859 -32.281 -8.695 1 96.12 181 ALA B O 1
ATOM 3963 N N . ASP B 1 182 ? -6.355 -33.781 -8.125 1 93.5 182 ASP B N 1
ATOM 3964 C CA . ASP B 1 182 ? -5.34 -34.75 -7.719 1 93.5 182 ASP B CA 1
ATOM 3965 C C . ASP B 1 182 ? -4.391 -35.094 -8.875 1 93.5 182 ASP B C 1
ATOM 3967 O O . ASP B 1 182 ? -4.836 -35.344 -10 1 93.5 182 ASP B O 1
ATOM 3971 N N . PHE B 1 183 ? -3.082 -34.906 -8.617 1 92.88 183 PHE B N 1
ATOM 3972 C CA . PHE B 1 183 ? -2.016 -35.188 -9.57 1 92.88 183 PHE B CA 1
ATOM 3973 C C . PHE B 1 183 ? -2.055 -34.219 -10.742 1 92.88 183 PHE B C 1
ATOM 3975 O O . PHE B 1 183 ? -1.658 -34.562 -11.859 1 92.88 183 PHE B O 1
ATOM 3982 N N . ARG B 1 184 ? -2.539 -33.062 -10.477 1 93.31 184 ARG B N 1
ATOM 3983 C CA . ARG B 1 184 ? -2.682 -32.125 -11.602 1 93.31 184 ARG B CA 1
ATOM 3984 C C . ARG B 1 184 ? -2.051 -30.781 -11.281 1 93.31 184 ARG B C 1
ATOM 3986 O O . ARG B 1 184 ? -1.827 -29.969 -12.18 1 93.31 184 ARG B O 1
ATOM 3993 N N . VAL B 1 185 ? -1.759 -30.516 -10.039 1 93.56 185 VAL B N 1
ATOM 3994 C CA . VAL B 1 185 ? -1.116 -29.25 -9.703 1 93.56 185 VAL B CA 1
ATOM 3995 C C . VAL B 1 185 ? 0.378 -29.328 -10.008 1 93.56 185 VAL B C 1
ATOM 3997 O O . VAL B 1 185 ? 0.972 -30.406 -9.953 1 93.56 185 VAL B O 1
ATOM 4000 N N . SER B 1 186 ? 0.979 -28.141 -10.266 1 88.94 186 SER B N 1
ATOM 4001 C CA . SER B 1 186 ? 2.383 -28.062 -10.656 1 88.94 186 SER B CA 1
ATOM 4002 C C . SER B 1 186 ? 3.299 -28.141 -9.438 1 88.94 186 SER B C 1
ATOM 4004 O O . SER B 1 186 ? 2.828 -28.312 -8.312 1 88.94 186 SER B O 1
ATOM 4006 N N . ALA B 1 187 ? 4.652 -28.203 -9.75 1 78.5 187 ALA B N 1
ATOM 4007 C CA . ALA B 1 187 ? 5.699 -28.172 -8.734 1 78.5 187 ALA B CA 1
ATOM 4008 C C . ALA B 1 187 ? 6.902 -27.359 -9.203 1 78.5 187 ALA B C 1
ATOM 4010 O O . ALA B 1 187 ? 7.035 -27.078 -10.398 1 78.5 187 ALA B O 1
ATOM 4011 N N . SER B 1 188 ? 7.711 -26.969 -8.227 1 75.69 188 SER B N 1
ATOM 4012 C CA . SER B 1 188 ? 8.914 -26.203 -8.547 1 75.69 188 SER B CA 1
ATOM 4013 C C . SER B 1 188 ? 10.117 -27.109 -8.75 1 75.69 188 SER B C 1
ATOM 4015 O O . SER B 1 188 ? 11.172 -26.672 -9.211 1 75.69 188 SER B O 1
ATOM 4017 N N . MET B 1 189 ? 9.953 -28.359 -8.469 1 77.69 189 MET B N 1
ATOM 4018 C CA . MET B 1 189 ? 11.031 -29.328 -8.609 1 77.69 189 MET B CA 1
ATOM 4019 C C . MET B 1 189 ? 10.844 -30.188 -9.859 1 77.69 189 MET B C 1
ATOM 4021 O O . MET B 1 189 ? 9.727 -30.328 -10.352 1 77.69 189 MET B O 1
ATOM 4025 N N . PRO B 1 190 ? 12.008 -30.688 -10.336 1 78.62 190 PRO B N 1
ATOM 4026 C CA . PRO B 1 190 ? 11.883 -31.578 -11.492 1 78.62 190 PRO B CA 1
ATOM 4027 C C . PRO B 1 190 ? 10.969 -32.781 -11.211 1 78.62 190 PRO B C 1
ATOM 4029 O O . PRO B 1 190 ? 10.141 -33.125 -12.055 1 78.62 190 PRO B O 1
ATOM 4032 N N . HIS B 1 191 ? 11.109 -33.281 -10.07 1 83.75 191 HIS B N 1
ATOM 4033 C CA . HIS B 1 191 ? 10.164 -34.312 -9.617 1 83.75 191 HIS B CA 1
ATOM 4034 C C . HIS B 1 191 ? 9 -33.688 -8.859 1 83.75 191 HIS B C 1
ATOM 4036 O O . HIS B 1 191 ? 9.203 -32.938 -7.902 1 83.75 191 HIS B O 1
ATOM 4042 N N . ASN B 1 192 ? 7.801 -33.938 -9.43 1 88.56 192 ASN B N 1
ATOM 4043 C CA . ASN B 1 192 ? 6.594 -33.469 -8.766 1 88.56 192 ASN B CA 1
ATOM 4044 C C . ASN B 1 192 ? 6.164 -34.406 -7.645 1 88.56 192 ASN B C 1
ATOM 4046 O O . ASN B 1 192 ? 5.75 -35.531 -7.906 1 88.56 192 ASN B O 1
ATOM 4050 N N . PRO B 1 193 ? 6.207 -33.938 -6.398 1 92.12 193 PRO B N 1
ATOM 4051 C CA . PRO B 1 193 ? 5.895 -34.875 -5.293 1 92.12 193 PRO B CA 1
ATOM 4052 C C . PRO B 1 193 ? 4.395 -35.031 -5.062 1 92.12 193 PRO B C 1
ATOM 4054 O O . PRO B 1 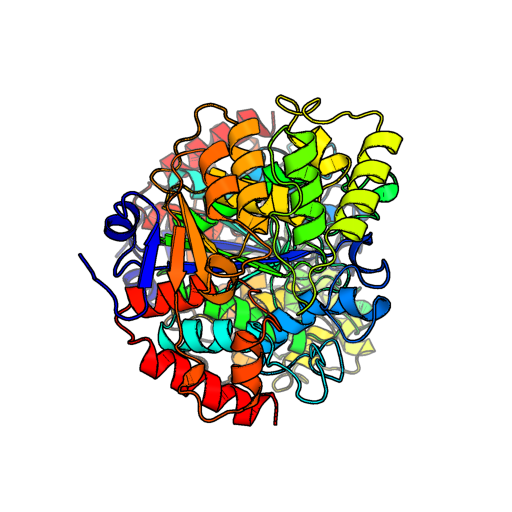193 ? 3.904 -34.75 -3.967 1 92.12 193 PRO B O 1
ATOM 4057 N N . HIS B 1 194 ? 3.75 -35.594 -5.973 1 94.44 194 HIS B N 1
ATOM 4058 C CA . HIS B 1 194 ? 2.297 -35.719 -5.965 1 94.44 194 HIS B CA 1
ATOM 4059 C C . HIS B 1 194 ? 1.813 -36.5 -4.754 1 94.44 194 HIS B C 1
ATOM 4061 O O . HIS B 1 194 ? 0.848 -36.125 -4.094 1 94.44 194 HIS B O 1
ATOM 4067 N N . ASP B 1 195 ? 2.504 -37.594 -4.465 1 95.88 195 ASP B N 1
ATOM 4068 C CA . ASP B 1 195 ? 2.078 -38.438 -3.355 1 95.88 195 ASP B CA 1
ATOM 4069 C C . ASP B 1 195 ? 2.201 -37.688 -2.023 1 95.88 195 ASP B C 1
ATOM 4071 O O . ASP B 1 195 ? 1.301 -37.781 -1.184 1 95.88 195 ASP B O 1
ATOM 4075 N N . LEU B 1 196 ? 3.303 -37.031 -1.897 1 96.81 196 LEU B N 1
ATOM 4076 C CA . LEU B 1 196 ? 3.5 -36.25 -0.675 1 96.81 196 LEU B CA 1
ATOM 4077 C C . LEU B 1 196 ? 2.453 -35.156 -0.554 1 96.81 196 LEU B C 1
ATOM 4079 O O . LEU B 1 196 ? 1.882 -34.938 0.52 1 96.81 196 LEU B O 1
ATOM 4083 N N . LYS B 1 197 ? 2.172 -34.438 -1.625 1 97.31 197 LYS B N 1
ATOM 4084 C CA . LYS B 1 197 ? 1.153 -33.375 -1.62 1 97.31 197 LYS B CA 1
ATOM 4085 C C . LYS B 1 197 ? -0.21 -33.938 -1.224 1 97.31 197 LYS B C 1
ATOM 4087 O O . LYS B 1 197 ? -0.912 -33.375 -0.397 1 97.31 197 LYS B O 1
ATOM 4092 N N . ARG B 1 198 ? -0.529 -35.031 -1.812 1 97.44 198 ARG B N 1
ATOM 4093 C CA . ARG B 1 198 ? -1.816 -35.656 -1.523 1 97.44 198 ARG B CA 1
ATOM 4094 C C . ARG B 1 198 ? -1.91 -36.062 -0.058 1 97.44 198 ARG B C 1
ATOM 4096 O O . ARG B 1 198 ? -2.918 -35.781 0.602 1 97.44 198 ARG B O 1
ATOM 4103 N N . GLU B 1 199 ? -0.893 -36.688 0.403 1 98.12 199 GLU B N 1
ATOM 4104 C CA . GLU B 1 199 ? -0.861 -37.125 1.794 1 98.12 199 GLU B CA 1
ATOM 4105 C C . GLU B 1 199 ? -1.056 -35.969 2.75 1 98.12 199 GLU B C 1
ATOM 4107 O O . GLU B 1 199 ? -1.854 -36.031 3.688 1 98.12 199 GLU B O 1
ATOM 4112 N N . VAL B 1 200 ? -0.332 -34.938 2.492 1 98.31 200 VAL B N 1
ATOM 4113 C CA . VAL B 1 200 ? -0.365 -33.719 3.326 1 98.31 200 VAL B CA 1
ATOM 4114 C C . VAL B 1 200 ? -1.761 -33.094 3.287 1 98.31 200 VAL B C 1
ATOM 4116 O O . VAL B 1 200 ? -2.316 -32.75 4.328 1 98.31 200 VAL B O 1
ATOM 4119 N N . VAL B 1 201 ? -2.385 -33 2.145 1 98.75 201 VAL B N 1
ATOM 4120 C CA . VAL B 1 201 ? -3.705 -32.406 1.956 1 98.75 201 VAL B CA 1
ATOM 4121 C C . VAL B 1 201 ? -4.762 -33.281 2.654 1 98.75 201 VAL B C 1
ATOM 4123 O O . VAL B 1 201 ? -5.609 -32.75 3.381 1 98.75 201 VAL B O 1
ATOM 4126 N N . MET B 1 202 ? -4.652 -34.562 2.473 1 98.56 202 MET B N 1
ATOM 4127 C CA . MET B 1 202 ? -5.641 -35.469 3.061 1 98.56 202 MET B CA 1
ATOM 4128 C C . MET B 1 202 ? -5.551 -35.469 4.582 1 98.56 202 MET B C 1
ATOM 4130 O O . MET B 1 202 ? -6.574 -35.531 5.27 1 98.56 202 MET B O 1
ATOM 4134 N N . ALA B 1 203 ? -4.371 -35.406 5.094 1 98.75 203 ALA B N 1
ATOM 4135 C CA . ALA B 1 203 ? -4.199 -35.281 6.539 1 98.75 203 ALA B CA 1
ATOM 4136 C C . ALA B 1 203 ? -4.883 -34.031 7.07 1 98.75 203 ALA B C 1
ATOM 4138 O O . ALA B 1 203 ? -5.551 -34.062 8.102 1 98.75 203 ALA B O 1
ATOM 4139 N N . GLY B 1 204 ? -4.68 -32.906 6.34 1 98.88 204 GLY B N 1
ATOM 4140 C CA . GLY B 1 204 ? -5.312 -31.656 6.73 1 98.88 204 GLY B CA 1
ATOM 4141 C C . GLY B 1 204 ? -6.828 -31.734 6.703 1 98.88 204 GLY B C 1
ATOM 4142 O O . GLY B 1 204 ? -7.492 -31.297 7.648 1 98.88 204 GLY B O 1
ATOM 4143 N N . LEU B 1 205 ? -7.359 -32.281 5.648 1 98.81 205 LEU B N 1
ATOM 4144 C CA . LEU B 1 205 ? -8.805 -32.406 5.516 1 98.81 205 LEU B CA 1
ATOM 4145 C C . LEU B 1 205 ? -9.375 -33.281 6.617 1 98.81 205 LEU B C 1
ATOM 4147 O O . LEU B 1 205 ? -10.383 -32.938 7.238 1 98.81 205 LEU B O 1
ATOM 4151 N N . SER B 1 206 ? -8.727 -34.375 6.867 1 98.75 206 SER B N 1
ATOM 4152 C CA . SER B 1 206 ? -9.164 -35.281 7.914 1 98.75 206 SER B CA 1
ATOM 4153 C C . SER B 1 206 ? -9.18 -34.594 9.273 1 98.75 206 SER B C 1
ATOM 4155 O O . SER B 1 206 ? -10.164 -34.688 10.016 1 98.75 206 SER B O 1
ATOM 4157 N N . ASN B 1 207 ? -8.117 -33.906 9.609 1 98.81 207 ASN B N 1
ATOM 4158 C CA . ASN B 1 207 ? -7.988 -33.219 10.906 1 98.81 207 ASN B CA 1
ATOM 4159 C C . ASN B 1 207 ? -9 -32.094 11.055 1 98.81 207 ASN B C 1
ATOM 4161 O O . ASN B 1 207 ? -9.367 -31.734 12.172 1 98.81 207 ASN B O 1
ATOM 4165 N N . ALA B 1 208 ? -9.438 -31.594 9.906 1 98.75 208 ALA B N 1
ATOM 4166 C CA . ALA B 1 208 ? -10.453 -30.531 9.938 1 98.75 208 ALA B CA 1
ATOM 4167 C C . ALA B 1 208 ? -11.859 -31.125 9.898 1 98.75 208 ALA B C 1
ATOM 4169 O O . ALA B 1 208 ? -12.844 -30.391 10.008 1 98.75 208 ALA B O 1
ATOM 4170 N N . GLY B 1 209 ? -11.969 -32.406 9.727 1 98.56 209 GLY B N 1
ATOM 4171 C CA . GLY B 1 209 ? -13.266 -33.031 9.602 1 98.56 209 GLY B CA 1
ATOM 4172 C C . GLY B 1 209 ? -13.953 -32.75 8.281 1 98.56 209 GLY B C 1
ATOM 4173 O O . GLY B 1 209 ? -15.18 -32.625 8.227 1 98.56 209 GLY B O 1
ATOM 4174 N N . ILE B 1 210 ? -13.188 -32.594 7.254 1 98.62 210 ILE B N 1
ATOM 4175 C CA . ILE B 1 210 ? -13.695 -32.219 5.934 1 98.62 210 ILE B CA 1
ATOM 4176 C C . ILE B 1 210 ? -13.422 -33.375 4.953 1 98.62 210 ILE B C 1
ATOM 4178 O O . ILE B 1 210 ? -12.32 -33.938 4.926 1 98.62 210 ILE B O 1
ATOM 4182 N N . GLU B 1 211 ? -14.367 -33.75 4.293 1 98.19 211 GLU B N 1
ATOM 4183 C CA . GLU B 1 211 ? -14.195 -34.656 3.16 1 98.19 211 GLU B CA 1
ATOM 4184 C C . GLU B 1 211 ? -14.102 -33.875 1.849 1 98.19 211 GLU B C 1
ATOM 4186 O O . GLU B 1 211 ? -14.398 -32.688 1.805 1 98.19 211 GLU B O 1
ATOM 4191 N N . LYS B 1 212 ? -13.695 -34.625 0.837 1 97.62 212 LYS B N 1
ATOM 4192 C CA . LYS B 1 212 ? -13.617 -34 -0.485 1 97.62 212 LYS B CA 1
ATOM 4193 C C . LYS B 1 212 ? -14.961 -33.406 -0.896 1 97.62 212 LYS B C 1
ATOM 4195 O O . LYS B 1 212 ? -15.984 -34.094 -0.845 1 97.62 212 LYS B O 1
ATOM 4200 N N . GLY B 1 213 ? -14.953 -32.125 -1.201 1 97.88 213 GLY B N 1
ATOM 4201 C CA . GLY B 1 213 ? -16.141 -31.469 -1.725 1 97.88 213 GLY B CA 1
ATOM 4202 C C . GLY B 1 213 ? -17.047 -30.922 -0.639 1 97.88 213 GLY B C 1
ATOM 4203 O O . GLY B 1 213 ? -18.016 -30.219 -0.928 1 97.88 213 GLY B O 1
ATOM 4204 N N . ASP B 1 214 ? -16.75 -31.156 0.6 1 97.69 214 ASP B N 1
ATOM 4205 C CA . ASP B 1 214 ? -17.594 -30.734 1.713 1 97.69 214 ASP B CA 1
ATOM 4206 C C . ASP B 1 214 ? -17.719 -29.203 1.76 1 97.69 214 ASP B C 1
ATOM 4208 O O . ASP B 1 214 ? -18.719 -28.672 2.26 1 97.69 214 ASP B O 1
ATOM 4212 N N . CYS B 1 215 ? -16.688 -28.531 1.153 1 98.19 215 CYS B N 1
ATOM 4213 C CA . CYS B 1 215 ? -16.641 -27.078 1.269 1 98.19 215 CYS B CA 1
ATOM 4214 C C . CYS B 1 215 ? -17.094 -26.422 -0.027 1 98.19 215 CYS B C 1
ATOM 4216 O O . CYS B 1 215 ? -16.812 -25.234 -0.253 1 98.19 215 CYS B O 1
ATOM 4218 N N . SER B 1 216 ? -17.812 -27.094 -0.809 1 97.06 216 SER B N 1
ATOM 4219 C CA . SER B 1 216 ? -18.234 -26.547 -2.098 1 97.06 216 SER B CA 1
ATOM 4220 C C . SER B 1 216 ? -19 -25.25 -1.927 1 97.06 216 SER B C 1
ATOM 4222 O O . SER B 1 216 ? -18.984 -24.391 -2.812 1 97.06 216 SER B O 1
ATOM 4224 N N . ARG B 1 217 ? -19.703 -25.047 -0.745 1 95.62 217 ARG B N 1
ATOM 4225 C CA . ARG B 1 217 ? -20.453 -23.812 -0.486 1 95.62 217 ARG B CA 1
ATOM 4226 C C . ARG B 1 217 ? -19.906 -23.078 0.733 1 95.62 217 ARG B C 1
ATOM 4228 O O . ARG B 1 217 ? -20.578 -22.219 1.299 1 95.62 217 ARG B O 1
ATOM 4235 N N . GLU B 1 218 ? -18.766 -23.469 1.113 1 98.06 218 GLU B N 1
ATOM 4236 C CA . GLU B 1 218 ? -18.078 -22.859 2.242 1 98.06 218 GLU B CA 1
ATOM 4237 C C . GLU B 1 218 ? -16.641 -22.484 1.876 1 98.06 218 GLU B C 1
ATOM 4239 O O . GLU B 1 218 ? -15.688 -23 2.455 1 98.06 218 GLU B O 1
ATOM 4244 N N . PRO B 1 219 ? -16.578 -21.531 1.037 1 98.56 219 PRO B N 1
ATOM 4245 C CA . PRO B 1 219 ? -15.281 -21.219 0.445 1 98.56 219 PRO B CA 1
ATOM 4246 C C . PRO B 1 219 ? -14.211 -20.922 1.493 1 98.56 219 PRO B C 1
ATOM 4248 O O . PRO B 1 219 ? -13.086 -21.406 1.397 1 98.56 219 PRO B O 1
ATOM 4251 N N . PHE B 1 220 ? -14.547 -20.188 2.533 1 98.81 220 PHE B N 1
ATOM 4252 C CA . PHE B 1 220 ? -13.531 -19.75 3.482 1 98.81 220 PHE B CA 1
ATOM 4253 C C . PHE B 1 220 ? -13.18 -20.859 4.461 1 98.81 220 PHE B C 1
ATOM 4255 O O . PHE B 1 220 ? -12.07 -20.891 5 1 98.81 220 PHE B O 1
ATOM 4262 N N . ARG B 1 221 ? -14.062 -21.812 4.648 1 98.81 221 ARG B N 1
ATOM 4263 C CA . ARG B 1 221 ? -13.742 -23 5.438 1 98.81 221 ARG B CA 1
ATOM 4264 C C . ARG B 1 221 ? -12.664 -23.828 4.754 1 98.81 221 ARG B C 1
ATOM 4266 O O . ARG B 1 221 ? -11.781 -24.375 5.418 1 98.81 221 ARG B O 1
ATOM 4273 N N . ALA B 1 222 ? -12.758 -23.953 3.432 1 98.94 222 ALA B N 1
ATOM 4274 C CA . ALA B 1 222 ? -11.734 -24.656 2.66 1 98.94 222 ALA B CA 1
ATOM 4275 C C . ALA B 1 222 ? -10.359 -24.047 2.881 1 98.94 222 ALA B C 1
ATOM 4277 O O . ALA B 1 222 ? -9.398 -24.75 3.182 1 98.94 222 ALA B O 1
ATOM 4278 N N . VAL B 1 223 ? -10.312 -22.656 2.77 1 98.94 223 VAL B N 1
ATOM 4279 C CA . VAL B 1 223 ? -9.047 -21.953 2.91 1 98.94 223 VAL B CA 1
ATOM 4280 C C . VAL B 1 223 ? -8.555 -22.062 4.352 1 98.94 223 VAL B C 1
ATOM 4282 O O . VAL B 1 223 ? -7.359 -22.266 4.586 1 98.94 223 VAL B O 1
ATOM 4285 N N . GLU B 1 224 ? -9.453 -21.922 5.27 1 98.94 224 GLU B N 1
ATOM 4286 C CA . GLU B 1 224 ? -9.102 -22.031 6.684 1 98.94 224 GLU B CA 1
ATOM 4287 C C . GLU B 1 224 ? -8.43 -23.359 6.996 1 98.94 224 GLU B C 1
ATOM 4289 O O . GLU B 1 224 ? -7.461 -23.406 7.754 1 98.94 224 GLU B O 1
ATOM 4294 N N . ALA B 1 225 ? -8.867 -24.375 6.406 1 98.88 225 ALA B N 1
ATOM 4295 C CA . ALA B 1 225 ? -8.438 -25.734 6.75 1 98.88 225 ALA B CA 1
ATOM 4296 C C . ALA B 1 225 ? -7.148 -26.094 6.02 1 98.88 225 ALA B C 1
ATOM 4298 O O . ALA B 1 225 ? -6.199 -26.594 6.629 1 98.88 225 ALA B O 1
ATOM 4299 N N . VAL B 1 226 ? -7.094 -25.781 4.703 1 98.94 226 VAL B N 1
ATOM 4300 C CA . VAL B 1 226 ? -6.027 -26.406 3.934 1 98.94 226 VAL B CA 1
ATOM 4301 C C . VAL B 1 226 ? -5.5 -25.438 2.883 1 98.94 226 VAL B C 1
ATOM 4303 O O . VAL B 1 226 ? -4.922 -25.844 1.876 1 98.94 226 VAL B O 1
ATOM 4306 N N . GLY B 1 227 ? -5.711 -24.156 3 1 98.88 227 GLY B N 1
ATOM 4307 C CA . GLY B 1 227 ? -5.234 -23.172 2.053 1 98.88 227 GLY B CA 1
ATOM 4308 C C . GLY B 1 227 ? -4.02 -22.406 2.547 1 98.88 227 GLY B C 1
ATOM 4309 O O . GLY B 1 227 ? -3.219 -22.938 3.32 1 98.88 227 GLY B O 1
ATOM 4310 N N . ASP B 1 228 ? -3.762 -21.281 2.008 1 98.88 228 ASP B N 1
ATOM 4311 C CA . ASP B 1 228 ? -2.77 -20.297 2.428 1 98.88 228 ASP B CA 1
ATOM 4312 C C . ASP B 1 228 ? -3.314 -18.875 2.297 1 98.88 228 ASP B C 1
ATOM 4314 O O . ASP B 1 228 ? -4.348 -18.656 1.662 1 98.88 228 ASP B O 1
ATOM 4318 N N . PRO B 1 229 ? -2.699 -17.875 2.873 1 98.94 229 PRO B N 1
ATOM 4319 C CA . PRO B 1 229 ? -3.277 -16.516 2.92 1 98.94 229 PRO B CA 1
ATOM 4320 C C . PRO B 1 229 ? -3.279 -15.836 1.556 1 98.94 229 PRO B C 1
ATOM 4322 O O . PRO B 1 229 ? -4.082 -14.93 1.318 1 98.94 229 PRO B O 1
ATOM 4325 N N . MET B 1 230 ? -2.438 -16.234 0.685 1 98.94 230 MET B N 1
ATOM 4326 C CA . MET B 1 230 ? -2.359 -15.617 -0.64 1 98.94 230 MET B CA 1
ATOM 4327 C C . MET B 1 230 ? -3.652 -15.844 -1.417 1 98.94 230 MET B C 1
ATOM 4329 O O . MET B 1 230 ? -4.137 -14.938 -2.098 1 98.94 230 MET B O 1
ATOM 4333 N N . ILE B 1 231 ? -4.32 -16.969 -1.25 1 98.94 231 ILE B N 1
ATOM 4334 C CA . ILE B 1 231 ? -5.461 -17.375 -2.062 1 98.94 231 ILE B CA 1
ATOM 4335 C C . ILE B 1 231 ? -6.633 -16.422 -1.824 1 98.94 231 ILE B C 1
ATOM 4337 O O . ILE B 1 231 ? -7.141 -15.805 -2.764 1 98.94 231 ILE B O 1
ATOM 4341 N N . PRO B 1 232 ? -7.066 -16.219 -0.584 1 98.94 232 PRO B N 1
ATOM 4342 C CA . PRO B 1 232 ? -8.172 -15.273 -0.39 1 98.94 232 PRO B CA 1
ATOM 4343 C C . PRO B 1 232 ? -7.77 -13.828 -0.688 1 98.94 232 PRO B C 1
ATOM 4345 O O . PRO B 1 232 ? -8.602 -13.039 -1.14 1 98.94 232 PRO B O 1
ATOM 4348 N N . ALA B 1 233 ? -6.512 -13.438 -0.464 1 98.94 233 ALA B N 1
ATOM 4349 C CA . ALA B 1 233 ? -6.066 -12.078 -0.764 1 98.94 233 ALA B CA 1
ATOM 4350 C C . ALA B 1 233 ? -6.195 -11.773 -2.254 1 98.94 233 ALA B C 1
ATOM 4352 O O . ALA B 1 233 ? -6.777 -10.758 -2.637 1 98.94 233 ALA B O 1
ATOM 4353 N N . VAL B 1 234 ? -5.723 -12.672 -3.08 1 98.94 234 VAL B N 1
ATOM 4354 C CA . VAL B 1 234 ? -5.719 -12.469 -4.523 1 98.94 234 VAL B CA 1
ATOM 4355 C C . VAL B 1 234 ? -7.145 -12.578 -5.066 1 98.94 234 VAL B C 1
ATOM 4357 O O . VAL B 1 234 ? -7.527 -11.844 -5.977 1 98.94 234 VAL B O 1
ATOM 4360 N N . ALA B 1 235 ? -7.918 -13.531 -4.508 1 98.94 235 ALA B N 1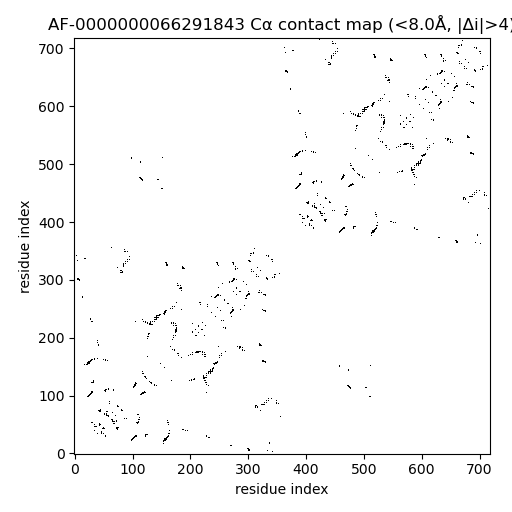
ATOM 4361 C CA . ALA B 1 235 ? -9.328 -13.602 -4.887 1 98.94 235 ALA B CA 1
ATOM 4362 C C . ALA B 1 235 ? -10.031 -12.273 -4.609 1 98.94 235 ALA B C 1
ATOM 4364 O O . ALA B 1 235 ? -10.781 -11.773 -5.449 1 98.94 235 ALA B O 1
ATOM 4365 N N . GLY B 1 236 ? -9.758 -11.711 -3.436 1 98.94 236 GLY B N 1
ATOM 4366 C CA . GLY B 1 236 ? -10.328 -10.414 -3.094 1 98.94 236 GLY B CA 1
ATOM 4367 C C . GLY B 1 236 ? -9.922 -9.312 -4.055 1 98.94 236 GLY B C 1
ATOM 4368 O O . GLY B 1 236 ? -10.766 -8.555 -4.539 1 98.94 236 GLY B O 1
ATOM 4369 N N . ILE B 1 237 ? -8.625 -9.211 -4.348 1 98.94 237 ILE B N 1
ATOM 4370 C CA . ILE B 1 237 ? -8.133 -8.195 -5.273 1 98.94 237 ILE B CA 1
ATOM 4371 C C . ILE B 1 237 ? -8.852 -8.328 -6.613 1 98.94 237 ILE B C 1
ATOM 4373 O O . ILE B 1 237 ? -9.328 -7.336 -7.172 1 98.94 237 ILE B O 1
ATOM 4377 N N . CYS B 1 238 ? -8.961 -9.547 -7.102 1 98.88 238 CYS B N 1
ATOM 4378 C CA . CYS B 1 238 ? -9.578 -9.805 -8.398 1 98.88 238 CYS B CA 1
ATOM 4379 C C . CYS B 1 238 ? -11.055 -9.422 -8.391 1 98.88 238 CYS B C 1
ATOM 4381 O O . CYS B 1 238 ? -11.523 -8.719 -9.281 1 98.88 238 CYS B O 1
ATOM 4383 N N . MET B 1 239 ? -11.758 -9.859 -7.414 1 98.88 239 MET B N 1
ATOM 4384 C CA . MET B 1 239 ? -13.203 -9.656 -7.367 1 98.88 239 MET B CA 1
ATOM 4385 C C . MET B 1 239 ? -13.539 -8.211 -7.023 1 98.88 239 MET B C 1
ATOM 4387 O O . MET B 1 239 ? -14.648 -7.742 -7.309 1 98.88 239 MET B O 1
ATOM 4391 N N . GLY B 1 240 ? -12.609 -7.5 -6.391 1 98.75 240 GLY B N 1
ATOM 4392 C CA . GLY B 1 240 ? -12.812 -6.094 -6.078 1 98.75 240 GLY B CA 1
ATOM 4393 C C . GLY B 1 240 ? -12.516 -5.172 -7.246 1 98.75 240 GLY B C 1
ATOM 4394 O O . GLY B 1 240 ? -12.906 -4.004 -7.238 1 98.75 240 GLY B O 1
ATOM 4395 N N . SER B 1 241 ? -11.867 -5.684 -8.258 1 98.75 241 SER B N 1
ATOM 4396 C CA . SER B 1 241 ? -11.414 -4.863 -9.375 1 98.75 241 SER B CA 1
ATOM 4397 C C . SER B 1 241 ? -12.57 -4.492 -10.297 1 98.75 241 SER B C 1
ATOM 4399 O O . SER B 1 241 ? -13.461 -5.312 -10.547 1 98.75 241 SER B O 1
ATOM 4401 N N . THR B 1 242 ? -12.516 -3.271 -10.852 1 98.25 242 THR B N 1
ATOM 4402 C CA . THR B 1 242 ? -13.492 -2.832 -11.852 1 98.25 242 THR B CA 1
ATOM 4403 C C . THR B 1 242 ? -12.883 -2.861 -13.25 1 98.25 242 THR B C 1
ATOM 4405 O O . THR B 1 242 ? -13.523 -2.467 -14.219 1 98.25 242 THR B O 1
ATOM 4408 N N . VAL B 1 243 ? -11.641 -3.244 -13.391 1 98.56 243 VAL B N 1
ATOM 4409 C CA . VAL B 1 243 ? -10.953 -3.412 -14.664 1 98.56 243 VAL B CA 1
ATOM 4410 C C . VAL B 1 243 ? -10.523 -4.867 -14.836 1 98.56 243 VAL B C 1
ATOM 4412 O O . VAL B 1 243 ? -10.539 -5.641 -13.875 1 98.56 243 VAL B O 1
ATOM 4415 N N . PRO B 1 244 ? -10.141 -5.32 -16.031 1 98.69 244 PRO B N 1
ATOM 4416 C CA . PRO B 1 244 ? -9.711 -6.703 -16.234 1 98.69 244 PRO B CA 1
ATOM 4417 C C . PRO B 1 244 ? -8.516 -7.086 -15.367 1 98.69 244 PRO B C 1
ATOM 4419 O O . PRO B 1 244 ? -7.629 -6.262 -15.141 1 98.69 244 PRO B O 1
ATOM 4422 N N . VAL B 1 245 ? -8.539 -8.297 -14.93 1 98.88 245 VAL B N 1
ATOM 4423 C CA . VAL B 1 245 ? -7.469 -8.789 -14.062 1 98.88 245 VAL B CA 1
ATOM 4424 C C . VAL B 1 245 ? -6.812 -10.008 -14.703 1 98.88 245 VAL B C 1
ATOM 4426 O O . VAL B 1 245 ? -7.496 -10.969 -15.07 1 98.88 245 VAL B O 1
ATOM 4429 N N . THR B 1 246 ? -5.535 -9.961 -14.875 1 98.88 246 THR B N 1
ATOM 4430 C CA . THR B 1 246 ? -4.746 -11.133 -15.234 1 98.88 246 THR B CA 1
ATOM 4431 C C . THR B 1 246 ? -4.129 -11.773 -14 1 98.88 246 THR B C 1
ATOM 4433 O O . THR B 1 246 ? -3.33 -11.141 -13.297 1 98.88 246 THR B O 1
ATOM 4436 N N . LEU B 1 247 ? -4.535 -12.961 -13.734 1 98.94 247 LEU B N 1
ATOM 4437 C CA . LEU B 1 247 ? -3.875 -13.75 -12.703 1 98.94 247 LEU B CA 1
ATOM 4438 C C . LEU B 1 247 ? -2.586 -14.367 -13.234 1 98.94 247 LEU B C 1
ATOM 4440 O O . LEU B 1 247 ? -2.627 -15.312 -14.023 1 98.94 247 LEU B O 1
ATOM 4444 N N . ALA B 1 248 ? -1.479 -13.828 -12.781 1 98.88 248 ALA B N 1
ATOM 4445 C CA . ALA B 1 248 ? -0.161 -14.227 -13.273 1 98.88 248 ALA B CA 1
ATOM 4446 C C . ALA B 1 248 ? 0.436 -15.328 -12.414 1 98.88 248 ALA B C 1
ATOM 4448 O O . ALA B 1 248 ? 0.914 -15.078 -11.305 1 98.88 248 ALA B O 1
ATOM 4449 N N . GLY B 1 249 ? 0.441 -16.547 -12.844 1 97.62 249 GLY B N 1
ATOM 4450 C CA . GLY B 1 249 ? 0.951 -17.688 -12.094 1 97.62 249 GLY B CA 1
ATOM 4451 C C . GLY B 1 249 ? 0.568 -19.031 -12.688 1 97.62 249 GLY B C 1
ATOM 4452 O O . GLY B 1 249 ? 0.014 -19.078 -13.789 1 97.62 249 GLY B O 1
ATOM 4453 N N . GLY B 1 250 ? 0.895 -20.094 -12.047 1 96.19 250 GLY B N 1
ATOM 4454 C CA . GLY B 1 250 ? 0.593 -21.453 -12.508 1 96.19 250 GLY B CA 1
ATOM 4455 C C . GLY B 1 250 ? -0.714 -21.984 -11.961 1 96.19 250 GLY B C 1
ATOM 4456 O O . GLY B 1 250 ? -1.733 -21.297 -11.977 1 96.19 250 GLY B O 1
ATOM 4457 N N . THR B 1 251 ? -0.659 -23.234 -11.516 1 96.69 251 THR B N 1
ATOM 4458 C CA . THR B 1 251 ? -1.862 -23.953 -11.094 1 96.69 251 THR B CA 1
ATOM 4459 C C . THR B 1 251 ? -2.447 -23.328 -9.836 1 96.69 251 THR B C 1
ATOM 4461 O O . THR B 1 251 ? -3.633 -23.5 -9.539 1 96.69 251 THR B O 1
ATOM 4464 N N . GLN B 1 252 ? -1.594 -22.641 -9.055 1 96.31 252 GLN B N 1
ATOM 4465 C CA . GLN B 1 252 ? -2.104 -22.031 -7.832 1 96.31 252 GLN B CA 1
ATOM 4466 C C . GLN B 1 252 ? -3.18 -21 -8.141 1 96.31 252 GLN B C 1
ATOM 4468 O O . GLN B 1 252 ? -4.062 -20.75 -7.316 1 96.31 252 GLN B O 1
ATOM 4473 N N . MET B 1 253 ? -3.164 -20.391 -9.359 1 98.75 253 MET B N 1
ATOM 4474 C CA . MET B 1 253 ? -4.168 -19.391 -9.727 1 98.75 253 MET B CA 1
ATOM 4475 C C . MET B 1 253 ? -5.523 -20.047 -9.961 1 98.75 253 MET B C 1
ATOM 4477 O O . MET B 1 253 ? -6.559 -19.391 -9.906 1 98.75 253 MET B O 1
ATOM 4481 N N . THR B 1 254 ? -5.531 -21.391 -10.242 1 98.81 254 THR B N 1
ATOM 4482 C CA . THR B 1 254 ? -6.805 -22.094 -10.383 1 98.81 254 THR B CA 1
ATOM 4483 C C . THR B 1 254 ? -7.52 -22.203 -9.047 1 98.81 254 THR B C 1
ATOM 4485 O O . THR B 1 254 ? -8.75 -22.172 -8.984 1 98.81 254 THR B O 1
ATOM 4488 N N . ALA B 1 255 ? -6.75 -22.344 -7.934 1 98.88 255 ALA B N 1
ATOM 4489 C CA . ALA B 1 255 ? -7.359 -22.344 -6.605 1 98.88 255 ALA B CA 1
ATOM 4490 C C . ALA B 1 255 ? -7.992 -20.984 -6.297 1 98.88 255 ALA B C 1
ATOM 4492 O O . ALA B 1 255 ? -9.039 -20.922 -5.652 1 98.88 255 ALA B O 1
ATOM 4493 N N . VAL B 1 256 ? -7.332 -19.906 -6.773 1 98.94 256 VAL B N 1
ATOM 4494 C CA . VAL B 1 256 ? -7.891 -18.562 -6.637 1 98.94 256 VAL B CA 1
ATOM 4495 C C . VAL B 1 256 ? -9.227 -18.484 -7.375 1 98.94 256 VAL B C 1
ATOM 4497 O O . VAL B 1 256 ? -10.234 -18.047 -6.805 1 98.94 256 VAL B O 1
ATOM 4500 N N . CYS B 1 257 ? -9.25 -18.953 -8.57 1 98.94 257 CYS B N 1
ATOM 4501 C CA . CYS B 1 257 ? -10.469 -18.938 -9.375 1 98.94 257 CYS B CA 1
ATOM 4502 C C . CYS B 1 257 ? -11.555 -19.797 -8.75 1 98.94 257 CYS B C 1
ATOM 4504 O O . CYS B 1 257 ? -12.727 -19.422 -8.75 1 98.94 257 CYS B O 1
ATOM 4506 N N . ALA B 1 258 ? -11.148 -20.953 -8.242 1 98.88 258 ALA B N 1
ATOM 4507 C CA . ALA B 1 258 ? -12.117 -21.844 -7.602 1 98.88 258 ALA B CA 1
ATOM 4508 C C . ALA B 1 258 ? -12.758 -21.188 -6.391 1 98.88 258 ALA B C 1
ATOM 4510 O O . ALA B 1 258 ? -13.961 -21.328 -6.16 1 98.88 258 ALA B O 1
ATOM 4511 N N . LEU B 1 259 ? -11.922 -20.5 -5.629 1 98.94 259 LEU B N 1
ATOM 4512 C CA . LEU B 1 259 ? -12.445 -19.781 -4.48 1 98.94 259 LEU B CA 1
ATOM 4513 C C . LEU B 1 259 ? -13.445 -18.719 -4.926 1 98.94 259 LEU B C 1
ATOM 4515 O O . LEU B 1 259 ? -14.508 -18.562 -4.32 1 98.94 259 LEU B O 1
ATOM 4519 N N . MET B 1 260 ? -13.109 -17.953 -5.988 1 98.88 260 MET B N 1
ATOM 4520 C CA . MET B 1 260 ? -13.992 -16.922 -6.52 1 98.88 260 MET B CA 1
ATOM 4521 C C . MET B 1 260 ? -15.336 -17.516 -6.938 1 98.88 260 MET B C 1
ATOM 4523 O O . MET B 1 260 ? -16.391 -16.953 -6.629 1 98.88 260 MET B O 1
ATOM 4527 N N . ARG B 1 261 ? -15.25 -18.656 -7.586 1 98.75 261 ARG B N 1
ATOM 4528 C CA . ARG B 1 261 ? -16.469 -19.344 -8.023 1 98.75 261 ARG B CA 1
ATOM 4529 C C . ARG B 1 261 ? -17.312 -19.781 -6.832 1 98.75 261 ARG B C 1
ATOM 4531 O O . ARG B 1 261 ? -18.531 -19.688 -6.867 1 98.75 261 ARG B O 1
ATOM 4538 N N . ALA B 1 262 ? -16.641 -20.266 -5.801 1 98.75 262 ALA B N 1
ATOM 4539 C CA . ALA B 1 262 ? -17.359 -20.688 -4.598 1 98.75 262 ALA B CA 1
ATOM 4540 C C . ALA B 1 262 ? -18 -19.516 -3.879 1 98.75 262 ALA B C 1
ATOM 4542 O O . ALA B 1 262 ? -19.062 -19.641 -3.287 1 98.75 262 ALA B O 1
ATOM 4543 N N . ILE B 1 263 ? -17.375 -18.359 -3.895 1 98.75 263 ILE B N 1
ATOM 4544 C CA . ILE B 1 263 ? -17.891 -17.141 -3.26 1 98.75 263 ILE B CA 1
ATOM 4545 C C . ILE B 1 263 ? -19.078 -16.609 -4.055 1 98.75 263 ILE B C 1
ATOM 4547 O O . ILE B 1 263 ? -20.094 -16.219 -3.473 1 98.75 263 ILE B O 1
ATOM 4551 N N . ASP B 1 264 ? -18.906 -16.594 -5.352 1 98.44 264 ASP B N 1
ATOM 4552 C CA . ASP B 1 264 ? -19.953 -16.141 -6.266 1 98.44 264 ASP B CA 1
ATOM 4553 C C . ASP B 1 264 ? -20.172 -17.141 -7.395 1 98.44 264 ASP B C 1
ATOM 4555 O O . ASP B 1 264 ? -19.516 -17.062 -8.438 1 98.44 264 ASP B O 1
ATOM 4559 N N . PRO B 1 265 ? -21.094 -17.984 -7.234 1 97.44 265 PRO B N 1
ATOM 4560 C CA . PRO B 1 265 ? -21.344 -19.047 -8.203 1 97.44 265 PRO B CA 1
ATOM 4561 C C . PRO B 1 265 ? -21.609 -18.516 -9.609 1 97.44 265 PRO B C 1
ATOM 4563 O O . PRO B 1 265 ? -21.438 -19.25 -10.594 1 97.44 265 PRO B O 1
ATOM 4566 N N . ASP B 1 266 ? -21.969 -17.234 -9.719 1 97.38 266 ASP B N 1
ATOM 4567 C CA . ASP B 1 266 ? -22.281 -16.656 -11.016 1 97.38 266 ASP B CA 1
ATOM 4568 C C . ASP B 1 266 ? -21.156 -15.742 -11.492 1 97.38 266 ASP B C 1
ATOM 4570 O O . ASP B 1 266 ? -21.344 -14.922 -12.398 1 97.38 266 ASP B O 1
ATOM 4574 N N . PHE B 1 267 ? -20.047 -15.875 -10.867 1 97.75 267 PHE B N 1
ATOM 4575 C CA . PHE B 1 267 ? -18.938 -15.008 -11.25 1 97.75 267 PHE B CA 1
ATOM 4576 C C . PHE B 1 267 ? -18.625 -15.148 -12.734 1 97.75 267 PHE B C 1
ATOM 4578 O O . PHE B 1 267 ? -18.5 -16.266 -13.242 1 97.75 267 PHE B O 1
ATOM 4585 N N . ASP B 1 268 ? -18.516 -14.047 -13.414 1 97.25 268 ASP B N 1
ATOM 4586 C CA . ASP B 1 268 ? -18.188 -13.984 -14.836 1 97.25 268 ASP B CA 1
ATOM 4587 C C . ASP B 1 268 ? -16.688 -13.852 -15.047 1 97.25 268 ASP B C 1
ATOM 4589 O O . ASP B 1 268 ? -16.109 -12.812 -14.727 1 97.25 268 ASP B O 1
ATOM 4593 N N . PHE B 1 269 ? -16.047 -14.867 -15.625 1 97.75 269 PHE B N 1
ATOM 4594 C CA . PHE B 1 269 ? -14.594 -14.883 -15.805 1 97.75 269 PHE B CA 1
ATOM 4595 C C . PHE B 1 269 ? -14.211 -14.211 -17.125 1 97.75 269 PHE B C 1
ATOM 4597 O O . PHE B 1 269 ? -13.055 -14.289 -17.547 1 97.75 269 PHE B O 1
ATOM 4604 N N . SER B 1 270 ? -15.094 -13.461 -17.828 1 96.94 270 SER B N 1
ATOM 4605 C CA . SER B 1 270 ? -14.812 -12.836 -19.109 1 96.94 270 SER B CA 1
ATOM 4606 C C . SER B 1 270 ? -13.727 -11.773 -18.984 1 96.94 270 SER B C 1
ATOM 4608 O O . SER B 1 270 ? -12.984 -11.508 -19.922 1 96.94 270 SER B O 1
ATOM 4610 N N . ASP B 1 271 ? -13.609 -11.156 -17.797 1 97.38 271 ASP B N 1
ATOM 4611 C CA . ASP B 1 271 ? -12.617 -10.109 -17.562 1 97.38 271 ASP B CA 1
ATOM 4612 C C . ASP B 1 271 ? -11.508 -10.602 -16.641 1 97.38 271 ASP B C 1
ATOM 4614 O O . ASP B 1 271 ? -10.828 -9.805 -15.984 1 97.38 271 ASP B O 1
ATOM 4618 N N . THR B 1 272 ? -11.383 -11.883 -16.547 1 98.38 272 THR B N 1
ATOM 4619 C CA . THR B 1 272 ? -10.344 -12.508 -15.742 1 98.38 272 THR B CA 1
ATOM 4620 C C . THR B 1 272 ? -9.672 -13.641 -16.516 1 98.38 272 THR B C 1
ATOM 4622 O O . THR B 1 272 ? -10.344 -14.523 -17.047 1 98.38 272 THR B O 1
ATOM 4625 N N . ALA B 1 273 ? -8.398 -13.633 -16.594 1 98.56 273 ALA B N 1
ATOM 4626 C CA . ALA B 1 273 ? -7.637 -14.68 -17.281 1 98.56 273 ALA B CA 1
ATOM 4627 C C . ALA B 1 273 ? -6.43 -15.109 -16.453 1 98.56 273 ALA B C 1
ATOM 4629 O O . ALA B 1 273 ? -6.031 -14.414 -15.516 1 98.56 273 ALA B O 1
ATOM 4630 N N . ILE B 1 274 ? -5.941 -16.281 -16.75 1 98.81 274 ILE B N 1
ATOM 4631 C CA . ILE B 1 274 ? -4.688 -16.75 -16.172 1 98.81 274 ILE B CA 1
ATOM 4632 C C . ILE B 1 274 ? -3.568 -16.625 -17.203 1 98.81 274 ILE B C 1
ATOM 4634 O O . ILE B 1 274 ? -3.764 -16.938 -18.391 1 98.81 274 ILE B O 1
ATOM 4638 N N . ALA B 1 275 ? -2.48 -16.047 -16.844 1 98.81 275 ALA B N 1
ATOM 4639 C CA . ALA B 1 275 ? -1.267 -16.047 -17.656 1 98.81 275 ALA B CA 1
ATOM 4640 C C . ALA B 1 275 ? -0.15 -16.828 -16.984 1 98.81 275 ALA B C 1
ATOM 4642 O O . ALA B 1 275 ? 0.127 -16.641 -15.797 1 98.81 275 ALA B O 1
ATOM 4643 N N . THR B 1 276 ? 0.424 -17.781 -17.656 1 98.44 276 THR B N 1
ATOM 4644 C CA . THR B 1 276 ? 1.456 -18.656 -17.109 1 98.44 276 THR B CA 1
ATOM 4645 C C . THR B 1 276 ? 2.551 -18.906 -18.141 1 98.44 276 THR B C 1
ATOM 4647 O O . THR B 1 276 ? 2.594 -18.25 -19.188 1 98.44 276 THR B O 1
ATOM 4650 N N . THR B 1 277 ? 3.557 -19.719 -17.781 1 97.81 277 THR B N 1
ATOM 4651 C CA . THR B 1 277 ? 4.664 -20.031 -18.688 1 97.81 277 THR B CA 1
ATOM 4652 C C . THR B 1 277 ? 4.391 -21.328 -19.438 1 97.81 277 THR B C 1
ATOM 4654 O O . THR B 1 277 ? 3.553 -22.141 -19.031 1 97.81 277 THR B O 1
ATOM 4657 N N . ILE B 1 278 ? 5.086 -21.531 -20.469 1 96.44 278 ILE B N 1
ATOM 4658 C CA . ILE B 1 278 ? 5.008 -22.75 -21.266 1 96.44 278 ILE B CA 1
ATOM 4659 C C . ILE B 1 278 ? 5.426 -23.953 -20.406 1 96.44 278 ILE B C 1
ATOM 4661 O O . ILE B 1 278 ? 4.934 -25.062 -20.609 1 96.44 278 ILE B O 1
ATOM 4665 N N . PHE B 1 279 ? 6.258 -23.734 -19.422 1 95 279 PHE B N 1
ATOM 4666 C CA . PHE B 1 279 ? 6.809 -24.812 -18.594 1 95 279 PHE B CA 1
ATOM 4667 C C . PHE B 1 279 ? 5.73 -25.406 -17.703 1 95 279 PHE B C 1
ATOM 4669 O O . PHE B 1 279 ? 5.773 -26.594 -17.391 1 95 279 PHE B O 1
ATOM 4676 N N . VAL B 1 280 ? 4.781 -24.547 -17.297 1 95.38 280 VAL B N 1
ATOM 4677 C CA . VAL B 1 280 ? 3.633 -25.031 -16.531 1 95.38 280 VAL B CA 1
ATOM 4678 C C . VAL B 1 280 ? 2.637 -25.719 -17.484 1 95.38 280 VAL B C 1
ATOM 4680 O O . VAL B 1 280 ? 2.156 -26.812 -17.203 1 95.38 280 VAL B O 1
ATOM 4683 N N . ALA B 1 281 ? 2.35 -25.078 -18.578 1 94.38 281 ALA B N 1
ATOM 4684 C CA . ALA B 1 281 ? 1.303 -25.531 -19.484 1 94.38 281 ALA B CA 1
ATOM 4685 C C . ALA B 1 281 ? 1.659 -26.875 -20.109 1 94.38 281 ALA B C 1
ATOM 4687 O O . ALA B 1 281 ? 0.775 -27.688 -20.406 1 94.38 281 ALA B O 1
ATOM 4688 N N . GLU B 1 282 ? 2.924 -27.125 -20.234 1 89.88 282 GLU B N 1
ATOM 4689 C CA . GLU B 1 282 ? 3.336 -28.344 -20.922 1 89.88 282 GLU B CA 1
ATOM 4690 C C . GLU B 1 282 ? 3.926 -29.359 -19.953 1 89.88 282 GLU B C 1
ATOM 4692 O O . GLU B 1 282 ? 4.496 -30.359 -20.375 1 89.88 282 GLU B O 1
ATOM 4697 N N . ASP B 1 283 ? 3.867 -29.031 -18.734 1 90.31 283 ASP B N 1
ATOM 4698 C CA . ASP B 1 283 ? 4.293 -30 -17.734 1 90.31 283 ASP B CA 1
ATOM 4699 C C . ASP B 1 283 ? 3.416 -31.25 -17.75 1 90.31 283 ASP B C 1
ATOM 4701 O O . ASP B 1 283 ? 2.227 -31.188 -17.438 1 90.31 283 ASP B O 1
ATOM 4705 N N . SER B 1 284 ? 3.979 -32.406 -18 1 90.31 284 SER B N 1
ATOM 4706 C CA . SER B 1 284 ? 3.215 -33.625 -18.141 1 90.31 284 SER B CA 1
ATOM 4707 C C . SER B 1 284 ? 2.709 -34.125 -16.797 1 90.31 284 SER B C 1
ATOM 4709 O O . SER B 1 284 ? 1.812 -34.969 -16.734 1 90.31 284 SER B O 1
ATOM 4711 N N . THR B 1 285 ? 3.322 -33.594 -15.805 1 90.56 285 THR B N 1
ATOM 4712 C CA . THR B 1 285 ? 2.932 -34.062 -14.469 1 90.56 285 THR B CA 1
ATOM 4713 C C . THR B 1 285 ? 1.868 -33.125 -13.883 1 90.56 285 THR B C 1
ATOM 4715 O O . THR B 1 285 ? 1.514 -33.25 -12.711 1 90.56 285 THR B O 1
ATOM 4718 N N . SER B 1 286 ? 1.44 -32.188 -14.57 1 92.88 286 SER B N 1
ATOM 4719 C CA . SER B 1 286 ? 0.384 -31.281 -14.156 1 92.88 286 SER B CA 1
ATOM 4720 C C . SER B 1 286 ? -0.604 -31.031 -15.289 1 92.88 286 SER B C 1
ATOM 4722 O O . SER B 1 286 ? -0.385 -31.469 -16.422 1 92.88 286 SER B O 1
ATOM 4724 N N . ASP B 1 287 ? -1.728 -30.422 -14.953 1 96.06 287 ASP B N 1
ATOM 4725 C CA . ASP B 1 287 ? -2.758 -30.172 -15.953 1 96.06 287 ASP B CA 1
ATOM 4726 C C . ASP B 1 287 ? -3.605 -28.953 -15.57 1 96.06 287 ASP B C 1
ATOM 4728 O O . ASP B 1 287 ? -4.75 -29.109 -15.141 1 96.06 287 ASP B O 1
ATOM 4732 N N . ILE B 1 288 ? -3.051 -27.766 -15.852 1 97.5 288 ILE B N 1
ATOM 4733 C CA . ILE B 1 288 ? -3.705 -26.531 -15.469 1 97.5 288 ILE B CA 1
ATOM 4734 C C . ILE B 1 288 ? -5.008 -26.359 -16.25 1 97.5 288 ILE B C 1
ATOM 4736 O O . ILE B 1 288 ? -6.004 -25.875 -15.719 1 97.5 288 ILE B O 1
ATOM 4740 N N . ASN B 1 289 ? -5.094 -26.797 -17.469 1 97.25 289 ASN B N 1
ATOM 4741 C CA . ASN B 1 289 ? -6.273 -26.672 -18.312 1 97.25 289 ASN B CA 1
ATOM 4742 C C . ASN B 1 289 ? -7.445 -27.484 -17.766 1 97.25 289 ASN B C 1
ATOM 4744 O O . ASN B 1 289 ? -8.578 -27 -17.719 1 97.25 289 ASN B O 1
ATOM 4748 N N . ARG B 1 290 ? -7.121 -28.672 -17.406 1 96.88 290 ARG B N 1
ATOM 4749 C CA . ARG B 1 290 ? -8.172 -29.547 -16.891 1 96.88 290 ARG B CA 1
ATOM 4750 C C . ARG B 1 290 ? -8.781 -28.984 -15.609 1 96.88 290 ARG B C 1
ATOM 4752 O O . ARG B 1 290 ? -9.992 -29.062 -15.406 1 96.88 290 ARG B O 1
ATOM 4759 N N . ILE B 1 291 ? -7.926 -28.453 -14.734 1 98.12 291 ILE B N 1
ATOM 4760 C CA . ILE B 1 291 ? -8.438 -27.859 -13.5 1 98.12 291 ILE B CA 1
ATOM 4761 C C . ILE B 1 291 ? -9.328 -26.672 -13.844 1 98.12 291 ILE B C 1
ATOM 4763 O O . ILE B 1 291 ? -10.453 -26.562 -13.352 1 98.12 291 ILE B O 1
ATOM 4767 N N . ALA B 1 292 ? -8.836 -25.781 -14.719 1 98.12 292 ALA B N 1
ATOM 4768 C CA . ALA B 1 292 ? -9.547 -24.547 -15.07 1 98.12 292 ALA B CA 1
ATOM 4769 C C . ALA B 1 292 ? -10.891 -24.859 -15.719 1 98.12 292 ALA B C 1
ATOM 4771 O O . ALA B 1 292 ? -11.883 -24.188 -15.461 1 98.12 292 ALA B O 1
ATOM 4772 N N . GLU B 1 293 ? -10.93 -25.922 -16.5 1 97.56 293 GLU B N 1
ATOM 4773 C CA . GLU B 1 293 ? -12.141 -26.328 -17.219 1 97.56 293 GLU B CA 1
ATOM 4774 C C . GLU B 1 293 ? -13.258 -26.688 -16.234 1 97.56 293 GLU B C 1
ATOM 4776 O O . GLU B 1 293 ? -14.438 -26.469 -16.531 1 97.56 293 GLU B O 1
ATOM 4781 N N . GLN B 1 294 ? -12.875 -27.266 -15.125 1 97.88 294 GLN B N 1
ATOM 4782 C CA . GLN B 1 294 ? -13.867 -27.625 -14.117 1 97.88 294 GLN B CA 1
ATOM 4783 C C . GLN B 1 294 ? -14.469 -26.391 -13.461 1 97.88 294 GLN B C 1
ATOM 4785 O O . GLN B 1 294 ? -15.602 -26.438 -12.977 1 97.88 294 GLN B O 1
ATOM 4790 N N . ILE B 1 295 ? -13.734 -25.312 -13.43 1 98.31 295 ILE B N 1
ATOM 4791 C CA . ILE B 1 295 ? -14.094 -24.125 -12.648 1 98.31 295 ILE B CA 1
ATOM 4792 C C . ILE B 1 295 ? -15 -23.219 -13.477 1 98.31 295 ILE B C 1
ATOM 4794 O O . ILE B 1 295 ? -16.031 -22.75 -12.992 1 98.31 295 ILE B O 1
ATOM 4798 N N . GLY B 1 296 ? -14.555 -22.906 -14.656 1 97.19 296 GLY B N 1
ATOM 4799 C CA . GLY B 1 296 ? -15.305 -22.031 -15.547 1 97.19 296 GLY B CA 1
ATOM 4800 C C . GLY B 1 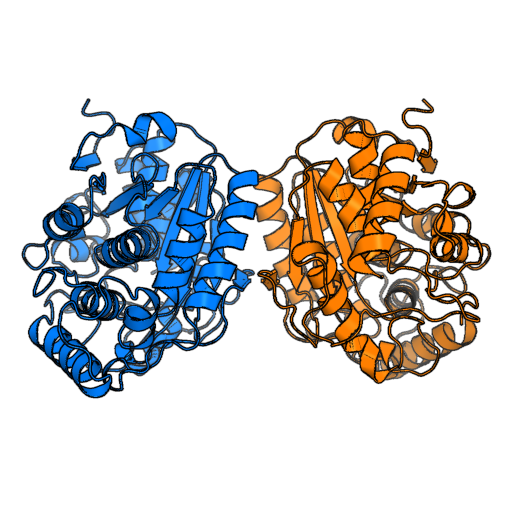296 ? -14.586 -21.734 -16.844 1 97.19 296 GLY B C 1
ATOM 4801 O O . GLY B 1 296 ? -13.562 -22.359 -17.156 1 97.19 296 GLY B O 1
ATOM 4802 N N . ASP B 1 297 ? -15.211 -20.844 -17.672 1 96.81 297 ASP B N 1
ATOM 4803 C CA . ASP B 1 297 ? -14.617 -20.438 -18.938 1 96.81 297 ASP B CA 1
ATOM 4804 C C . ASP B 1 297 ? -13.5 -19.422 -18.719 1 96.81 297 ASP B C 1
ATOM 4806 O O . ASP B 1 297 ? -13.703 -18.219 -18.891 1 96.81 297 ASP B O 1
ATOM 4810 N N . ILE B 1 298 ? -12.406 -19.938 -18.359 1 98 298 ILE B N 1
ATOM 4811 C CA . ILE B 1 298 ? -11.25 -19.109 -18.047 1 98 298 ILE B CA 1
ATOM 4812 C C . ILE B 1 298 ? -10.203 -19.234 -19.141 1 98 298 ILE B C 1
ATOM 4814 O O . ILE B 1 298 ? -9.734 -20.328 -19.453 1 98 298 ILE B O 1
ATOM 4818 N N . ASP B 1 299 ? -9.859 -18.125 -19.75 1 97.5 299 ASP B N 1
ATOM 4819 C CA . ASP B 1 299 ? -8.773 -18.125 -20.719 1 97.5 299 ASP B CA 1
ATOM 4820 C C . ASP B 1 299 ? -7.418 -18.297 -20.031 1 97.5 299 ASP B C 1
ATOM 4822 O O . ASP B 1 299 ? -7.184 -17.734 -18.969 1 97.5 299 ASP B O 1
ATOM 4826 N N . ILE B 1 300 ? -6.617 -19.125 -20.641 1 98.25 300 ILE B N 1
ATOM 4827 C CA . ILE B 1 300 ? -5.246 -19.281 -20.172 1 98.25 300 ILE B CA 1
ATOM 4828 C C . ILE B 1 300 ? -4.27 -18.875 -21.266 1 98.25 300 ILE B C 1
ATOM 4830 O O . ILE B 1 300 ? -4.301 -19.422 -22.375 1 98.25 300 ILE B O 1
ATOM 4834 N N . TYR B 1 301 ? -3.49 -17.922 -20.969 1 98.25 301 TYR B N 1
ATOM 4835 C CA . TYR B 1 301 ? -2.457 -17.438 -21.875 1 98.25 301 TYR B CA 1
ATOM 4836 C C . TYR B 1 301 ? -1.082 -17.953 -21.453 1 98.25 301 TYR B C 1
ATOM 4838 O O . TYR B 1 301 ? -0.663 -17.766 -20.312 1 98.25 301 TYR B O 1
ATOM 4846 N N . VAL B 1 302 ? -0.398 -18.547 -22.406 1 98.12 302 VAL B N 1
ATOM 4847 C CA . VAL B 1 302 ? 0.85 -19.25 -22.109 1 98.12 302 VAL B CA 1
ATOM 4848 C C . VAL B 1 302 ? 1.991 -18.625 -22.906 1 98.12 302 VAL B C 1
ATOM 4850 O O . VAL B 1 302 ? 1.958 -18.594 -24.141 1 98.12 302 VAL B O 1
ATOM 4853 N N . VAL B 1 303 ? 2.984 -18.141 -22.172 1 98.19 303 VAL B N 1
ATOM 4854 C CA . VAL B 1 303 ? 4.102 -17.5 -22.859 1 98.19 303 VAL B CA 1
ATOM 4855 C C . VAL B 1 303 ? 5.305 -18.438 -22.891 1 98.19 303 VAL B C 1
ATOM 4857 O O . VAL B 1 303 ? 5.633 -19.062 -21.875 1 98.19 303 VAL B O 1
ATOM 4860 N N . ASP B 1 304 ? 5.922 -18.578 -24 1 97.38 304 ASP B N 1
ATOM 4861 C CA . ASP B 1 304 ? 7.172 -19.297 -24.219 1 97.38 304 ASP B CA 1
ATOM 4862 C C . ASP B 1 304 ? 8.328 -18.344 -24.5 1 97.38 304 ASP B C 1
ATOM 4864 O O . ASP B 1 304 ? 8.422 -17.781 -25.594 1 97.38 304 ASP B O 1
ATOM 4868 N N . PRO B 1 305 ? 9.195 -18.203 -23.547 1 96 305 PRO B N 1
ATOM 4869 C CA . PRO B 1 305 ? 10.32 -17.297 -23.766 1 96 305 PRO B CA 1
ATOM 4870 C C . PRO B 1 305 ? 11.422 -17.906 -24.625 1 96 305 PRO B C 1
ATOM 4872 O O . PRO B 1 305 ? 12.398 -17.234 -24.953 1 96 305 PRO B O 1
ATOM 4875 N N . ASP B 1 306 ? 11.266 -19.172 -25 1 95.75 306 ASP B N 1
ATOM 4876 C CA . ASP B 1 306 ? 12.219 -19.859 -25.844 1 95.75 306 ASP B CA 1
ATOM 4877 C C . ASP B 1 306 ? 13.594 -19.938 -25.188 1 95.75 306 ASP B C 1
ATOM 4879 O O . ASP B 1 306 ? 14.594 -19.547 -25.797 1 95.75 306 ASP B O 1
ATOM 4883 N N . PHE B 1 307 ? 13.609 -20.453 -24.016 1 95.12 307 PHE B N 1
ATOM 4884 C CA . PHE B 1 307 ? 14.852 -20.578 -23.266 1 95.12 307 PHE B CA 1
ATOM 4885 C C . PHE B 1 307 ? 15.805 -21.547 -23.953 1 95.12 307 PHE B C 1
ATOM 4887 O O . PHE B 1 307 ? 17 -21.594 -23.625 1 95.12 307 PHE B O 1
ATOM 4894 N N . GLY B 1 308 ? 15.312 -22.391 -24.828 1 93.88 308 GLY B N 1
ATOM 4895 C CA . GLY B 1 308 ? 16.188 -23.234 -25.625 1 93.88 308 GLY B CA 1
ATOM 4896 C C . GLY B 1 308 ? 17.203 -22.438 -26.438 1 93.88 308 GLY B C 1
ATOM 4897 O O . GLY B 1 308 ? 18.297 -22.938 -26.719 1 93.88 308 GLY B O 1
ATOM 4898 N N . SER B 1 309 ? 16.938 -21.25 -26.734 1 93.81 309 SER B N 1
ATOM 4899 C CA . SER B 1 309 ? 17.797 -20.391 -27.547 1 93.81 309 SER B CA 1
ATOM 4900 C C . SER B 1 309 ? 18.641 -19.469 -26.656 1 93.81 309 SER B C 1
ATOM 4902 O O . SER B 1 309 ? 19.406 -18.641 -27.172 1 93.81 309 SER B O 1
ATOM 4904 N N . ALA B 1 310 ? 18.438 -19.641 -25.406 1 92.75 310 ALA B N 1
ATOM 4905 C CA . ALA B 1 310 ? 19.156 -18.734 -24.484 1 92.75 310 ALA B CA 1
ATOM 4906 C C . ALA B 1 310 ? 20.641 -19.094 -24.422 1 92.75 310 ALA B C 1
ATOM 4908 O O . ALA B 1 310 ? 21 -20.266 -24.5 1 92.75 310 ALA B O 1
ATOM 4909 N N . SER B 1 311 ? 21.531 -18.109 -24.25 1 90.81 311 SER B N 1
ATOM 4910 C CA . SER B 1 311 ? 22.969 -18.328 -24.094 1 90.81 311 SER B CA 1
ATOM 4911 C C . SER B 1 311 ? 23.312 -18.688 -22.656 1 90.81 311 SER B C 1
ATOM 4913 O O . SER B 1 311 ? 24.297 -19.391 -22.406 1 90.81 311 SER B O 1
ATOM 4915 N N . HIS B 1 312 ? 22.547 -18.219 -21.797 1 87.94 312 HIS B N 1
ATOM 4916 C CA . HIS B 1 312 ? 22.781 -18.516 -20.391 1 87.94 312 HIS B CA 1
ATOM 4917 C C . HIS B 1 312 ? 22.312 -19.938 -20.047 1 87.94 312 HIS B C 1
ATOM 4919 O O . HIS B 1 312 ? 21.109 -20.203 -20 1 87.94 312 HIS B O 1
ATOM 4925 N N . ARG B 1 313 ? 23.156 -20.75 -19.578 1 85.5 313 ARG B N 1
ATOM 4926 C CA . ARG B 1 313 ? 22.891 -22.172 -19.406 1 85.5 313 ARG B CA 1
ATOM 4927 C C . ARG B 1 313 ? 21.891 -22.422 -18.281 1 85.5 313 ARG B C 1
ATOM 4929 O O . ARG B 1 313 ? 21.109 -23.359 -18.344 1 85.5 313 ARG B O 1
ATOM 4936 N N . GLY B 1 314 ? 21.891 -21.562 -17.328 1 86.81 314 GLY B N 1
ATOM 4937 C CA . GLY B 1 314 ? 20.953 -21.719 -16.234 1 86.81 314 GLY B CA 1
ATOM 4938 C C . GLY B 1 314 ? 19.5 -21.703 -16.672 1 86.81 314 GLY B C 1
ATOM 4939 O O . GLY B 1 314 ? 18.656 -22.359 -16.047 1 86.81 314 GLY B O 1
ATOM 4940 N N . LEU B 1 315 ? 19.203 -21.047 -17.719 1 91.62 315 LEU B N 1
ATOM 4941 C CA . LEU B 1 315 ? 17.844 -20.922 -18.219 1 91.62 315 LEU B CA 1
ATOM 4942 C C . LEU B 1 315 ? 17.375 -22.219 -18.875 1 91.62 315 LEU B C 1
ATOM 4944 O O . LEU B 1 315 ? 16.172 -22.438 -19.016 1 91.62 315 LEU B O 1
ATOM 4948 N N . HIS B 1 316 ? 18.281 -23.062 -19.188 1 91.19 316 HIS B N 1
ATOM 4949 C CA . HIS B 1 316 ? 17.922 -24.344 -19.797 1 91.19 316 HIS B CA 1
ATOM 4950 C C . HIS B 1 316 ? 17.328 -25.281 -18.766 1 91.19 316 HIS B C 1
ATOM 4952 O O . HIS B 1 316 ? 16.625 -26.234 -19.109 1 91.19 316 HIS B O 1
ATOM 4958 N N . GLU B 1 317 ? 17.594 -24.969 -17.562 1 87.56 317 GLU B N 1
ATOM 4959 C CA . GLU B 1 317 ? 17.062 -25.812 -16.5 1 87.56 317 GLU B CA 1
ATOM 4960 C C . GLU B 1 317 ? 15.539 -25.734 -16.453 1 87.56 317 GLU B C 1
ATOM 4962 O O . GLU B 1 317 ? 14.883 -26.688 -16.016 1 87.56 317 GLU B O 1
ATOM 4967 N N . TYR B 1 318 ? 14.953 -24.641 -16.922 1 89.5 318 TYR B N 1
ATOM 4968 C CA . TYR B 1 318 ? 13.5 -24.547 -17.031 1 89.5 318 TYR B CA 1
ATOM 4969 C C . TYR B 1 318 ? 12.953 -25.594 -17.984 1 89.5 318 TYR B C 1
ATOM 4971 O O . TYR B 1 318 ? 11.844 -26.094 -17.797 1 89.5 318 TYR B O 1
ATOM 4979 N N . LEU B 1 319 ? 13.75 -25.969 -18.969 1 88.81 319 LEU B N 1
ATOM 4980 C CA . LEU B 1 319 ? 13.359 -26.969 -19.953 1 88.81 319 LEU B CA 1
ATOM 4981 C C . LEU B 1 319 ? 13.375 -28.375 -19.359 1 88.81 319 LEU B C 1
ATOM 4983 O O . LEU B 1 319 ? 12.672 -29.266 -19.828 1 88.81 319 LEU B O 1
ATOM 4987 N N . ASN B 1 320 ? 14.141 -28.453 -18.281 1 83.75 320 ASN B N 1
ATOM 4988 C CA . ASN B 1 320 ? 14.258 -29.75 -17.625 1 83.75 320 ASN B CA 1
ATOM 4989 C C . ASN B 1 320 ? 13.281 -29.875 -16.453 1 83.75 320 ASN B C 1
ATOM 4991 O O . ASN B 1 320 ? 13.32 -30.859 -15.711 1 83.75 320 ASN B O 1
ATOM 4995 N N . GLY B 1 321 ? 12.523 -28.891 -16.344 1 80.81 321 GLY B N 1
ATOM 4996 C CA . GLY B 1 321 ? 11.453 -28.984 -15.367 1 80.81 321 GLY B CA 1
ATOM 4997 C C . GLY B 1 321 ? 11.812 -28.391 -14.023 1 80.81 321 GLY B C 1
ATOM 4998 O O . GLY B 1 321 ? 11.047 -28.516 -13.055 1 80.81 321 GLY B O 1
ATOM 4999 N N . SER B 1 322 ? 13.117 -27.844 -14.047 1 80 322 SER B N 1
ATOM 5000 C CA . SER B 1 322 ? 13.469 -27.125 -12.836 1 80 322 SER B CA 1
ATOM 5001 C C . SER B 1 322 ? 12.789 -25.75 -12.789 1 80 322 SER B C 1
ATOM 5003 O O . SER B 1 322 ? 12.805 -25.016 -13.781 1 80 322 SER B O 1
ATOM 5005 N N . VAL B 1 323 ? 12.227 -25.375 -11.758 1 79.5 323 VAL B N 1
ATOM 5006 C CA . VAL B 1 323 ? 11.508 -24.109 -11.625 1 79.5 323 VAL B CA 1
ATOM 5007 C C . VAL B 1 323 ? 10.555 -23.922 -12.805 1 79.5 323 VAL B C 1
ATOM 5009 O O . VAL B 1 323 ? 10.828 -24.406 -13.906 1 79.5 323 VAL B O 1
ATOM 5012 N N . LYS B 1 324 ? 9.383 -23.578 -12.828 1 86.19 324 LYS B N 1
ATOM 5013 C CA . LYS B 1 324 ? 8.414 -23.484 -13.922 1 86.19 324 LYS B CA 1
ATOM 5014 C C . LYS B 1 324 ? 7.723 -22.125 -13.938 1 86.19 324 LYS B C 1
ATOM 5016 O O . LYS B 1 324 ? 7.504 -21.547 -15.008 1 86.19 324 LYS B O 1
ATOM 5021 N N . GLU B 1 325 ? 7.441 -21.734 -12.914 1 92.12 325 GLU B N 1
ATOM 5022 C CA . GLU B 1 325 ? 6.664 -20.516 -12.75 1 92.12 325 GLU B CA 1
ATOM 5023 C C . GLU B 1 325 ? 6.844 -19.938 -11.352 1 92.12 325 GLU B C 1
ATOM 5025 O O . GLU B 1 325 ? 7.16 -20.656 -10.406 1 92.12 325 GLU B O 1
ATOM 5030 N N . GLY B 1 326 ? 6.742 -18.625 -11.227 1 94.19 326 GLY B N 1
ATOM 5031 C CA . GLY B 1 326 ? 6.81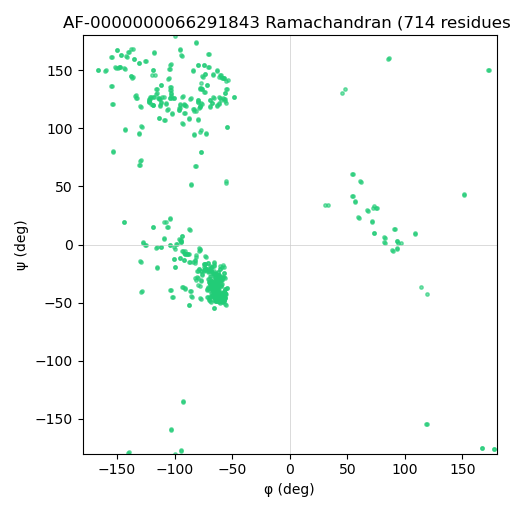2 -17.938 -9.945 1 94.19 326 GLY B CA 1
ATOM 5032 C C . GLY B 1 326 ? 6.855 -16.438 -10.094 1 94.19 326 GLY B C 1
ATOM 5033 O O . GLY B 1 326 ? 7.32 -15.906 -11.109 1 94.19 326 GLY B O 1
ATOM 5034 N N . VAL B 1 327 ? 6.328 -15.812 -9.117 1 97.38 327 VAL B N 1
ATOM 5035 C CA . VAL B 1 327 ? 6.367 -14.352 -9.016 1 97.38 327 VAL B CA 1
ATOM 5036 C C . VAL B 1 327 ? 5.664 -13.742 -10.227 1 97.38 327 VAL B C 1
ATOM 5038 O O . VAL B 1 327 ? 6.043 -12.656 -10.688 1 97.38 327 VAL B O 1
ATOM 5041 N N . GLY B 1 328 ? 4.832 -14.453 -10.82 1 98.5 328 GLY B N 1
ATOM 5042 C CA . GLY B 1 328 ? 4.027 -13.961 -11.93 1 98.5 328 GLY B CA 1
ATOM 5043 C C . GLY B 1 328 ? 4.805 -13.852 -13.227 1 98.5 328 GLY B C 1
ATOM 5044 O O . GLY B 1 328 ? 4.523 -12.984 -14.055 1 98.5 328 GLY B O 1
ATOM 5045 N N . ALA B 1 329 ? 5.781 -14.695 -13.453 1 98.31 329 ALA B N 1
ATOM 5046 C CA . ALA B 1 329 ? 6.668 -14.617 -14.609 1 98.31 329 ALA B CA 1
ATOM 5047 C C . ALA B 1 329 ? 5.879 -14.688 -15.914 1 98.31 329 ALA B C 1
ATOM 5049 O O . ALA B 1 329 ? 6.102 -13.883 -16.828 1 98.31 329 ALA B O 1
ATOM 5050 N N . GLY B 1 330 ? 4.977 -15.648 -16.031 1 98.5 330 GLY B N 1
ATOM 5051 C CA . GLY B 1 330 ? 4.168 -15.766 -17.219 1 98.5 330 GLY B CA 1
ATOM 5052 C C . GLY B 1 330 ? 3.361 -14.516 -17.531 1 98.5 330 GLY B C 1
ATOM 5053 O O . GLY B 1 330 ? 3.326 -14.047 -18.672 1 98.5 330 GLY B O 1
ATOM 5054 N N . GLY B 1 331 ? 2.684 -13.992 -16.484 1 98.75 331 GLY B N 1
ATOM 5055 C CA . GLY B 1 331 ? 1.906 -12.773 -16.641 1 98.75 331 GLY B CA 1
ATOM 5056 C C . GLY B 1 331 ? 2.76 -11.562 -16.969 1 98.75 331 GLY B C 1
ATOM 5057 O O . GLY B 1 331 ? 2.352 -10.695 -17.75 1 98.75 331 GLY B O 1
ATOM 5058 N N . ALA B 1 332 ? 3.947 -11.461 -16.359 1 98.81 332 ALA B N 1
ATOM 5059 C CA . ALA B 1 332 ? 4.867 -10.367 -16.656 1 98.81 332 ALA B CA 1
ATOM 5060 C C . ALA B 1 332 ? 5.309 -10.414 -18.125 1 98.81 332 ALA B C 1
ATOM 5062 O O . ALA B 1 332 ? 5.34 -9.383 -18.797 1 98.81 332 ALA B O 1
ATOM 5063 N N . MET B 1 333 ? 5.625 -11.625 -18.594 1 98.62 333 MET B N 1
ATOM 5064 C CA . MET B 1 333 ? 6.023 -11.75 -20 1 98.62 333 MET B CA 1
ATOM 5065 C C . MET B 1 333 ? 4.859 -11.43 -20.922 1 98.62 333 MET B C 1
ATOM 5067 O O . MET B 1 333 ? 5.051 -10.82 -21.984 1 98.62 333 MET B O 1
ATOM 5071 N N . LEU B 1 334 ? 3.664 -11.883 -20.562 1 98.38 334 LEU B N 1
ATOM 5072 C CA . LEU B 1 334 ? 2.492 -11.523 -21.359 1 98.38 334 LEU B CA 1
ATOM 5073 C C . LEU B 1 334 ? 2.361 -10.008 -21.469 1 98.38 334 LEU B C 1
ATOM 5075 O O . LEU B 1 334 ? 2.08 -9.484 -22.547 1 98.38 334 LEU B O 1
ATOM 5079 N N . LEU B 1 335 ? 2.576 -9.273 -20.359 1 98 335 LEU B N 1
ATOM 5080 C CA . LEU B 1 335 ? 2.494 -7.82 -20.359 1 98 335 LEU B CA 1
ATOM 5081 C C . LEU B 1 335 ? 3.475 -7.223 -21.375 1 98 335 LEU B C 1
ATOM 5083 O O . LEU B 1 335 ? 3.137 -6.277 -22.094 1 98 335 LEU B O 1
ATOM 5087 N N . ALA B 1 336 ? 4.699 -7.762 -21.328 1 97.75 336 ALA B N 1
ATOM 5088 C CA . ALA B 1 336 ? 5.688 -7.285 -22.297 1 97.75 336 ALA B CA 1
ATOM 5089 C C . ALA B 1 336 ? 5.18 -7.449 -23.719 1 97.75 336 ALA B C 1
ATOM 5091 O O . ALA B 1 336 ? 5.254 -6.516 -24.531 1 97.75 336 ALA B O 1
ATOM 5092 N N . LEU B 1 337 ? 4.609 -8.625 -24.016 1 97 337 LEU B N 1
ATOM 5093 C CA . LEU B 1 337 ? 4.07 -8.883 -25.344 1 97 337 LEU B CA 1
ATOM 5094 C C . LEU B 1 337 ? 2.941 -7.914 -25.672 1 97 337 LEU B C 1
ATOM 5096 O O . LEU B 1 337 ? 2.879 -7.379 -26.781 1 97 337 LEU B O 1
ATOM 5100 N N . LEU B 1 338 ? 2.086 -7.672 -24.719 1 96.06 338 LEU B N 1
ATOM 5101 C CA . LEU B 1 338 ? 0.943 -6.785 -24.906 1 96.06 338 LEU B CA 1
ATOM 5102 C C . LEU B 1 338 ? 1.401 -5.359 -25.188 1 96.06 338 LEU B C 1
ATOM 5104 O O . LEU B 1 338 ? 0.666 -4.57 -25.781 1 96.06 338 LEU B O 1
ATOM 5108 N N . HIS B 1 339 ? 2.572 -5.016 -24.734 1 95 339 HIS B N 1
ATOM 5109 C CA . HIS B 1 339 ? 3.123 -3.684 -24.953 1 95 339 HIS B CA 1
ATOM 5110 C C . HIS B 1 339 ? 4.008 -3.654 -26.188 1 95 339 HIS B C 1
ATOM 5112 O O . HIS B 1 339 ? 4.781 -2.711 -26.391 1 95 339 HIS B O 1
ATOM 5118 N N . GLY B 1 340 ? 4.039 -4.715 -26.953 1 94.19 340 GLY B N 1
ATOM 5119 C CA . GLY B 1 340 ? 4.703 -4.746 -28.25 1 94.19 340 GLY B CA 1
ATOM 5120 C C . GLY B 1 340 ? 6.152 -5.184 -28.156 1 94.19 340 GLY B C 1
ATOM 5121 O O . GLY B 1 340 ? 6.914 -5.008 -29.109 1 94.19 340 GLY B O 1
ATOM 5122 N N . ILE B 1 341 ? 6.582 -5.719 -27.078 1 96.94 341 ILE B N 1
ATOM 5123 C CA . ILE B 1 341 ? 7.961 -6.172 -26.922 1 96.94 341 ILE B CA 1
ATOM 5124 C C . ILE B 1 341 ? 8.078 -7.633 -27.344 1 96.94 341 ILE B C 1
ATOM 5126 O O . ILE B 1 341 ? 7.43 -8.508 -26.766 1 96.94 341 ILE B O 1
ATOM 5130 N N . PRO B 1 342 ? 8.883 -7.93 -28.328 1 96.62 342 PRO B N 1
ATOM 5131 C CA . PRO B 1 342 ? 9.039 -9.312 -28.781 1 96.62 342 PRO B CA 1
ATOM 5132 C C . PRO B 1 342 ? 9.633 -10.219 -27.703 1 96.62 342 PRO B C 1
ATOM 5134 O O . PRO B 1 342 ? 10.461 -9.773 -26.891 1 96.62 342 PRO B O 1
ATOM 5137 N N . VAL B 1 343 ? 9.25 -11.43 -27.766 1 96.62 343 VAL B N 1
ATOM 5138 C CA . VAL B 1 343 ? 9.664 -12.391 -26.75 1 96.62 343 VAL B CA 1
ATOM 5139 C C . VAL B 1 343 ? 11.18 -12.547 -26.766 1 96.62 343 VAL B C 1
ATOM 5141 O O . VAL B 1 343 ? 11.805 -12.758 -25.719 1 96.62 343 VAL B O 1
ATOM 5144 N N . GLU B 1 344 ? 11.852 -12.383 -27.922 1 96.69 344 GLU B N 1
ATOM 5145 C CA . GLU B 1 344 ? 13.305 -12.461 -28.047 1 96.69 344 GLU B CA 1
ATOM 5146 C C . GLU B 1 344 ? 13.984 -11.383 -27.203 1 96.69 344 GLU B C 1
ATOM 5148 O O . GLU B 1 344 ? 15.008 -11.633 -26.578 1 96.69 344 GLU B O 1
ATOM 5153 N N . MET B 1 345 ? 13.422 -10.211 -27.25 1 97.69 345 MET B N 1
ATOM 5154 C CA . MET B 1 345 ? 13.961 -9.109 -26.453 1 97.69 345 MET B CA 1
ATOM 5155 C C . MET B 1 345 ? 13.82 -9.391 -24.953 1 97.69 345 MET B C 1
ATOM 5157 O O . MET B 1 345 ? 14.711 -9.062 -24.172 1 97.69 345 MET B O 1
ATOM 5161 N N . VAL B 1 346 ? 12.711 -9.977 -24.594 1 97.81 346 VAL B N 1
ATOM 5162 C CA . VAL B 1 346 ? 12.5 -10.359 -23.188 1 97.81 346 VAL B CA 1
ATOM 5163 C C . VAL B 1 346 ? 13.562 -11.375 -22.766 1 97.81 346 VAL B C 1
ATOM 5165 O O . VAL B 1 346 ? 14.195 -11.219 -21.734 1 97.81 346 VAL B O 1
ATOM 5168 N N . ARG B 1 347 ? 13.805 -12.398 -23.578 1 97.5 347 ARG B N 1
ATOM 5169 C CA . ARG B 1 347 ? 14.797 -13.43 -23.281 1 97.5 347 ARG B CA 1
ATOM 5170 C C . ARG B 1 347 ? 16.188 -12.82 -23.156 1 97.5 347 ARG B C 1
ATOM 5172 O O . ARG B 1 347 ? 16.938 -13.164 -22.234 1 97.5 347 ARG B O 1
ATOM 5179 N N . GLU B 1 348 ? 16.5 -11.938 -24.031 1 97.44 348 GLU B N 1
ATOM 5180 C CA . GLU B 1 348 ? 17.812 -11.297 -24 1 97.44 348 GLU B CA 1
ATOM 5181 C C . GLU B 1 348 ? 18 -10.5 -22.703 1 97.44 348 GLU B C 1
ATOM 5183 O O . GLU B 1 348 ? 19.078 -10.539 -22.109 1 97.44 348 GLU B O 1
ATOM 5188 N N . ARG B 1 349 ? 16.969 -9.789 -22.359 1 97.56 349 ARG B N 1
ATOM 5189 C CA . ARG B 1 349 ? 17.062 -9.008 -21.125 1 97.56 349 ARG B CA 1
ATOM 5190 C C . ARG B 1 349 ? 17.203 -9.914 -19.906 1 97.56 349 ARG B C 1
ATOM 5192 O O . ARG B 1 349 ? 17.922 -9.586 -18.969 1 97.56 349 ARG B O 1
ATOM 5199 N N . ILE B 1 350 ? 16.484 -11.008 -19.922 1 96.94 350 ILE B N 1
ATOM 5200 C CA . ILE B 1 350 ? 16.594 -11.992 -18.859 1 96.94 350 ILE B CA 1
ATOM 5201 C C . ILE B 1 350 ? 18.047 -12.477 -18.75 1 96.94 350 ILE B C 1
ATOM 5203 O O . ILE B 1 350 ? 18.609 -12.523 -17.656 1 96.94 350 ILE B O 1
ATOM 5207 N N . GLU B 1 351 ? 18.641 -12.82 -19.844 1 95.69 351 GLU B N 1
ATOM 5208 C CA . GLU B 1 351 ? 20.016 -13.297 -19.875 1 95.69 351 GLU B CA 1
ATOM 5209 C C . GLU B 1 351 ? 20.969 -12.242 -19.328 1 95.69 351 GLU B C 1
ATOM 5211 O O . GLU B 1 351 ? 21.891 -12.57 -18.562 1 95.69 351 GLU B O 1
ATOM 5216 N N . GLU B 1 352 ? 20.719 -11.047 -19.734 1 95.44 352 GLU B N 1
ATOM 5217 C CA . GLU B 1 352 ? 21.547 -9.953 -19.234 1 95.44 352 GLU B CA 1
ATOM 5218 C C . GLU B 1 352 ? 21.484 -9.844 -17.719 1 95.44 352 GLU B C 1
ATOM 5220 O O . GLU B 1 352 ? 22.5 -9.68 -17.047 1 95.44 352 GLU B O 1
ATOM 5225 N N . LEU B 1 353 ? 20.281 -9.945 -17.234 1 93.94 353 LEU B N 1
ATOM 5226 C CA . LEU B 1 353 ? 20.094 -9.836 -15.797 1 93.94 353 LEU B CA 1
ATOM 5227 C C . LEU B 1 353 ? 20.719 -11.031 -15.078 1 93.94 353 LEU B C 1
ATOM 5229 O O . LEU B 1 353 ? 21.266 -10.875 -13.984 1 93.94 353 LEU B O 1
ATOM 5233 N N . CYS B 1 354 ? 20.594 -12.195 -15.664 1 91 354 CYS B N 1
ATOM 5234 C CA . CYS B 1 354 ? 21.219 -13.375 -15.078 1 91 354 CYS B CA 1
ATOM 5235 C C . CYS B 1 354 ? 22.734 -13.18 -14.969 1 91 354 CYS B C 1
ATOM 5237 O O . CYS B 1 354 ? 23.328 -13.578 -13.969 1 91 354 CYS B O 1
ATOM 5239 N N . ASN B 1 355 ? 23.312 -12.539 -15.891 1 89.12 355 ASN B N 1
ATOM 5240 C CA . ASN B 1 355 ? 24.766 -12.328 -15.93 1 89.12 355 ASN B CA 1
ATOM 5241 C C . ASN B 1 355 ? 25.188 -11.234 -14.953 1 89.12 355 ASN B C 1
ATOM 5243 O O . ASN B 1 355 ? 26.328 -11.242 -14.469 1 89.12 355 ASN B O 1
ATOM 5247 N N . THR B 1 356 ? 24.297 -10.352 -14.586 1 86.25 356 THR B N 1
ATOM 5248 C CA . THR B 1 356 ? 24.672 -9.211 -13.75 1 86.25 356 THR B CA 1
ATOM 5249 C C . THR B 1 356 ? 24.234 -9.438 -12.305 1 86.25 356 THR B C 1
ATOM 5251 O O . THR B 1 356 ? 24.953 -9.062 -11.375 1 86.25 356 THR B O 1
ATOM 5254 N N . ILE B 1 357 ? 23.062 -10.016 -12.102 1 78.88 357 ILE B N 1
ATOM 5255 C CA . ILE B 1 357 ? 22.484 -10.125 -10.766 1 78.88 357 ILE B CA 1
ATOM 5256 C C . ILE B 1 357 ? 22.875 -11.469 -10.148 1 78.88 357 ILE B C 1
ATOM 5258 O O . ILE B 1 357 ? 23.109 -11.547 -8.938 1 78.88 357 ILE B O 1
ATOM 5262 N N . LEU B 1 358 ? 22.938 -12.5 -10.961 1 67.31 358 LEU B N 1
ATOM 5263 C CA . LEU B 1 358 ? 23.125 -13.844 -10.43 1 67.31 358 LEU B CA 1
ATOM 5264 C C . LEU B 1 358 ? 24.578 -14.281 -10.562 1 67.31 358 LEU B C 1
ATOM 5266 O O . LEU B 1 358 ? 24.953 -15.367 -10.117 1 67.31 358 LEU B O 1
ATOM 5270 N N . ALA B 1 359 ? 25.406 -13.336 -11.203 1 62.03 359 ALA B N 1
ATOM 5271 C CA . ALA B 1 359 ? 26.828 -13.633 -11.352 1 62.03 359 ALA B CA 1
ATOM 5272 C C . ALA B 1 359 ? 27.594 -13.312 -10.07 1 62.03 359 ALA B C 1
ATOM 5274 O O . ALA B 1 359 ? 27.219 -12.391 -9.336 1 62.03 359 ALA B O 1
#

Foldseek 3Di:
DCQAVQKDKDFDPLLLVQPFPWQEAEEAEEAEELQLLPPPLALWAPHSVGNLCRRQQLVCCLVVVGGDVDPARGFSDDPHFTFDALSLLLSLLCVLLVHHYAYEYLARQDHHPDDHHYLDHHHFYQLLQQQTDDPLVSSLQSLLVLLQVVLVVIQEYEYFYFYRSLQLLLVLLCFLLAFDFQQATAGQALDNPRVVSVVSSVSQCVNNVTGGNNCVQPNVSSCRRRHIRSLSNNLSSCVNHPHAYEYQWALSVLSSLSSNCSVPVPDDCSRYAYFFEPLRCPPPRHHSPSSNVVRDSHMYMYGYLPLVPAPDVSNCVSVSSRGGIHSRSRVSNVSSSSSPHHSPSSRVSSNVSCVVSVD/DCQAVQKDKDFDPLLLVQPFQWQEAEEEEEAEELQLLPPPLALWAPHSVGNLCRRQQLVCCLVVVGGDVDPARRFSDDPHFTFDDLSLLLSLLCVLLVHHYAYEYLARPDHHPDDHHYLDHHHFYQLLQQQTDDPLVSSLQSLLVLLQVVLVVIQEYEYFYFYRSLQLLLVLLCFLLAFDFQQATAGQALDNPRVVSVVSSVSQCVNNVTGGNNCVQPNVSSCRRRHIRSLSNNLSSCVNHPHAYEYQKALSVLSSLSSNCSVPVPDDCSRYAYFFEPLRCPPPRHHSPRSNVVRDSHMYMYGYLPLVPAPDVSSCVSVSSRGGIHSRSRVSNVSSSSSPHHSPSSRVSSNVSCVVSVD

Sequence (718 aa):
MEMFDGLKIYGSGNYLEGVTDRDSLFICAVATTETSRIPGITGAGASPELTEYTPAADVELIVHDAPRCLPEIPQTIVEGEAAPTPAVITKAALELAEVPFMVADAGASVKPDVPYININSEPGGDIRTGRAVTEPQRIYERGLMVGRTLSSLTEHLVVGESTPAGTTTALGVLTALGYDADFRVSASMPHNPHDLKREVVMAGLSNAGIEKGDCSREPFRAVEAVGDPMIPAVAGICMGSTVPVTLAGGTQMTAVCALMRAIDPDFDFSDTAIATTIFVAEDSTSDINRIAEQIGDIDIYVVDPDFGSASHRGLHEYLNGSVKEGVGAGGAMLLALLHGIPVEMVRERIEELCNTILAMEMFDGLKIYGSGNYLEGVTDRDSLFICAVATTETSRIPGITGAGASPELTEYTPAADVELIVHDAPRCLPEIPQTIVEGEAAPTPAVITKAALELAEVPFMVADAGASVKPDVPYININSEPGGDIRTGRAVTEPQRIYERGLMVGRTLSSLTEHLVVGESTPAGTTTALGVLTALGYDADFRVSASMPHNPHDLKREVVMAGLSNAGIEKGDCSREPFRAVEAVGDPMIPAVAGICMGSTVPVTLAGGTQMTAVCALMRAIDPDFDFSDTAIATTIFVAEDSTSDINRIAEQIGDIDIYVVDPDFGSASHRGLHEYLNGSVKEGVGAGGAMLLALLHGIPVEMVRERIEELCNTILA

Solvent-accessible surface area (backbone atoms only — not comparable to full-atom values): 33566 Å² total; per-residue (Å²): 129,83,84,47,79,48,56,45,74,48,69,84,62,64,53,52,74,75,48,52,74,49,56,48,36,39,35,36,36,23,17,25,31,46,46,24,47,41,83,76,66,46,36,53,25,83,40,41,83,43,22,49,44,41,34,25,28,38,53,22,27,50,75,67,59,38,40,76,86,38,96,61,71,66,35,40,75,52,97,83,52,47,29,69,49,41,34,50,46,19,35,31,14,27,61,74,49,68,42,51,74,50,39,30,31,22,2,31,71,41,77,46,91,58,57,25,33,41,52,30,72,62,46,15,31,41,23,50,63,16,60,2,24,84,60,38,59,58,30,18,53,32,14,23,52,50,13,39,47,51,31,75,44,38,52,26,41,33,43,21,34,28,42,45,35,38,35,46,24,21,44,21,27,30,30,23,41,48,48,86,42,82,71,21,46,54,54,44,30,62,70,62,54,48,66,60,42,49,51,43,36,50,42,3,30,54,61,52,73,42,50,80,30,70,20,43,82,33,40,50,57,20,32,18,18,21,18,38,34,42,44,37,22,52,32,14,24,54,72,29,30,84,37,40,30,36,38,11,28,53,41,39,50,45,30,23,50,41,41,44,36,38,73,34,80,76,63,74,40,72,52,36,33,36,18,18,23,40,48,44,73,66,28,85,66,24,38,51,65,64,44,37,60,74,65,46,80,52,32,36,38,28,32,43,61,54,42,86,74,48,86,50,69,36,48,43,34,37,80,63,36,33,46,40,65,32,48,8,21,17,28,26,42,45,48,14,45,43,62,70,42,53,39,66,59,38,41,51,42,28,44,50,45,48,61,64,57,73,93,131,84,81,47,79,46,56,47,76,47,70,84,63,66,54,51,74,76,50,51,75,50,58,48,38,39,34,35,36,23,17,25,30,47,45,24,48,41,82,78,67,43,37,52,25,83,39,41,82,43,23,49,44,40,34,24,29,37,54,23,27,52,75,67,58,38,40,75,87,37,97,62,71,65,36,40,75,51,98,82,53,47,30,70,50,39,32,49,46,19,36,30,15,28,60,76,48,69,43,50,73,47,39,31,31,24,1,32,71,40,76,46,93,59,57,26,34,41,52,32,71,63,44,14,31,42,22,50,64,16,61,2,24,83,60,37,57,60,32,18,53,32,13,23,52,51,12,40,46,52,33,75,45,39,55,25,42,32,41,20,34,27,42,45,36,37,36,47,24,21,44,21,27,31,30,23,42,48,47,84,39,84,72,20,45,52,53,42,30,63,70,63,54,47,68,59,42,48,52,44,34,51,43,3,29,54,61,53,73,43,51,81,29,70,21,42,82,33,42,50,58,21,31,18,19,20,18,38,32,43,43,37,23,51,31,13,25,55,73,28,31,84,38,40,32,35,38,11,26,52,42,40,48,46,29,24,50,43,42,44,36,36,74,33,81,78,63,74,40,72,51,35,34,37,17,17,23,40,48,45,74,65,28,85,67,25,39,50,64,64,45,35,60,74,67,45,81,52,33,37,39,28,31,43,59,55,44,87,75,48,86,49,68,35,50,41,34,37,80,65,36,36,45,40,66,33,47,7,23,17,29,27,42,45,48,16,44,43,63,70,42,53,40,65,59,41,40,50,43,28,45,51,45,47,60,64,58,73,94